Protein 8TWQ (pdb70)

Secondary structure (DSSP, 8-state):
-EEEEEEEEEETTTTEEE---HHHHHHT---EEEETTEEEEEEEEETTEEEEEEE--HHHHHHHHHH---HHHHHTSBGGG-SSSEEEEEEEETTEEEEEE-TTS--HHHHHHHHHHT----TT-EEEEEE--B--TTT---EEEEEEEEEETTSHHHHHHHHHTT-----GGGEEEEEEEEEESTT---HHHHHHHHT-SS---SEEEEEEESSTT--EEEEEESS-TTSS---S-BHHHHHH--HHHH--HHHHHHHHHHT---B-/-EEEEEEEEESGGGTT-B---HHHHHHHTSTT---EEETTEEEEEEE-SSSEEEEEEE--HHHHHHHHH-HHHHH--TTSBGGG-TTSEEEEEEEETTEEEEEE-SSS--HHHHHHHHHHT----TT-EEEEEE--B--TTT---EEEEEEEEEETTSHHHHHHHHHHT-S---GGGEEEEEEEEEESTT---HHHHHHHHT-SS---SEEEEEEESSTTPPPEEEEEESS-TTSS--TT-BHHHHHH--HHHH--HHHHHHIIIII---B-

B-factor: mean 37.46, std 9.48, range [21.19, 113.36]

InterPro domains:
  IPR031894 Abi component, intracellular sensor of Lambda phage RexA [PF15969] (1-227)

Nearest PDB structures (foldseek):
  8twq-assembly1_A  TM=1.002E+00  e=1.486E-53  Lambdavirus lambda
  8twq-assembly1_B  TM=9.375E-01  e=2.432E-45  Lambdavirus lambda
  5jjv-assembly1_A-2  TM=3.403E-01  e=9.735E+00  Helicobacter pylori 26695
  8twq-assembly1_B  TM=1.002E+00  e=8.786E-57  Lambdavirus lambda
  8twq-assembly1_A  TM=9.242E-01  e=1.542E-47  Lambdavirus lambda

Foldseek 3Di:
DKAKWFKFKAADVRPATAWPPVVVLVVPAVAWDDDDLKIWGWDCQDDQKIKIAMDNPVVLVVVCVVVVDDSVNQQFDQLPPQSVHQIKMWGDDGRMIMIAGDPRGDDVVVVQVVSPSSHDHDVRIGIDIGGLAEDELVQLQFAWFKKKFKAALVQPVQVVVCVVVPDPDDPSVVDGIDIDTDHDDDRDGDSVVVNCQVVVPPHRGAKMWTQDDNDPDDGDIYMYGDVCVSVDDSDRDGPNVVVVCVVVCVSPVSSVVSCCVVNNDHHD/DKAKWFKFKAFPPQHQTAFPVVLVLVVVQAVVWDWDDDPLKTWGWADQDSFKIKIAMDSDVVLSVQQVVPVPCNHHFNFPQPPVQSVHFIKMWGDDGRMIMIGGDPPGDDVVVVQVRSVRSADADVNMGMDIGTLAEDELVLLQAAWFKKKFKAALVQPVNVVVVVVVPDDDDDSVVDGIDMDTDGDDDRDGPSVVVSCQRPPPPRRGQKMWTFTDSDPPRDGHIYMYGPPRVSPDDRPRPGNNNVVVCVVVCVCVVSSVVSCCVPNNDHHD

Radius of gyration: 28.25 Å; Cα contacts (8 Å, |Δi|>4): 1056; chains: 2; bounding box: 66×58×78 Å

Solvent-accessible surface area: 26480 Å² total

Structure (mmCIF, N/CA/C/O backbone):
data_8TWQ
#
_entry.id   8TWQ
#
_cell.length_a   55.649
_cell.length_b   55.649
_cell.length_c   322.121
_cell.angle_alpha   90.000
_cell.angle_beta   90.000
_cell.angle_gamma   120.000
#
_symmetry.space_group_name_H-M   'P 32 2 1'
#
loop_
_entity.id
_entity.type
_entity.pdbx_description
1 polymer 'Protein rexA'
2 non-polymer 'SULFATE ION'
3 non-polymer 'CADMIUM ION'
4 water water
#
loop_
_atom_site.group_PDB
_atom_site.id
_atom_site.type_symbol
_atom_site.label_atom_id
_atom_site.label_alt_id
_atom_site.label_comp_id
_atom_site.label_asym_id
_atom_site.label_entity_id
_atom_site.label_seq_id
_atom_site.pdbx_PDB_ins_code
_atom_site.Cartn_x
_atom_site.Cartn_y
_atom_site.Cartn_z
_atom_site.occupancy
_atom_site.B_iso_or_equiv
_atom_site.auth_seq_id
_atom_site.auth_comp_id
_atom_site.auth_asym_id
_atom_site.auth_atom_id
_atom_site.pdbx_PDB_model_num
ATOM 9 N N . LYS A 1 2 ? 34.17000 58.66700 373.49900 1.000 46.99000 2 LYS A N 1
ATOM 10 C CA . LYS A 1 2 ? 32.85800 58.58100 372.87100 1.000 45.82000 2 LYS A CA 1
ATOM 11 C C . LYS A 1 2 ? 32.89700 59.35200 371.55300 1.000 42.26000 2 LYS A C 1
ATOM 12 O O . LYS A 1 2 ? 33.38600 60.48300 371.50800 1.000 38.86000 2 LYS A O 1
ATOM 18 N N . ASN A 1 3 ? 32.42800 58.73300 370.46900 1.000 39.90000 3 ASN A N 1
ATOM 19 C CA . ASN A 1 3 ? 32.52800 59.36900 369.16200 1.000 39.53000 3 ASN A CA 1
ATOM 20 C C . ASN A 1 3 ? 31.44600 58.83900 368.24300 1.000 38.29000 3 ASN A C 1
ATOM 21 O O . ASN A 1 3 ? 30.91200 57.74300 368.44200 1.000 36.55000 3 ASN A O 1
ATOM 26 N N . GLY A 1 4 ? 31.14500 59.62900 367.21600 1.000 36.82000 4 GLY A N 1
ATOM 27 C CA . GLY A 1 4 ? 30.08100 59.26000 366.30100 1.000 36.67000 4 GLY A CA 1
ATOM 28 C C . GLY A 1 4 ? 30.09100 60.11700 365.05500 1.000 36.55000 4 GLY A C 1
ATOM 29 O O . GLY A 1 4 ? 30.86300 61.07400 364.92900 1.000 33.24000 4 GLY A O 1
ATOM 30 N N . PHE A 1 5 ? 29.20700 59.75000 364.12700 1.000 35.23000 5 PHE A N 1
ATOM 31 C CA . PHE A 1 5 ? 28.96200 60.51200 362.91100 1.000 35.86000 5 PHE A CA 1
ATOM 32 C C . PHE A 1 5 ? 27.52200 60.99500 362.92300 1.000 36.99000 5 PHE A C 1
ATOM 33 O O . PHE A 1 5 ? 26.60300 60.21500 363.19900 1.000 33.91000 5 PHE A O 1
ATOM 41 N N . TYR A 1 6 ? 27.33400 62.28900 362.64500 1.000 37.29000 6 TYR A N 1
ATOM 42 C CA . TYR A 1 6 ? 26.04900 62.95800 362.79700 1.000 34.24000 6 TYR A CA 1
ATOM 43 C C . TYR A 1 6 ? 25.70700 63.76300 361.55100 1.000 34.78000 6 TYR A C 1
ATOM 44 O O . TYR A 1 6 ? 26.58700 64.19000 360.79800 1.000 32.40000 6 TYR A O 1
ATOM 53 N N . ALA A 1 7 ? 24.40200 63.98800 361.35800 1.000 37.91000 7 ALA A N 1
ATOM 54 C CA . ALA A 1 7 ? 23.88800 64.96600 360.40200 1.000 36.47000 7 ALA A CA 1
ATOM 55 C C . ALA A 1 7 ? 23.54700 66.26300 361.13100 1.000 34.84000 7 ALA A C 1
ATOM 56 O O . ALA A 1 7 ? 23.11100 66.24500 362.28600 1.000 34.45000 7 ALA A O 1
ATOM 58 N N . THR A 1 8 ? 23.75900 67.39700 360.45600 1.000 35.66000 8 THR A N 1
ATOM 59 C CA . THR A 1 8 ? 23.47300 68.71400 361.02600 1.000 34.08000 8 THR A CA 1
ATOM 60 C C . THR A 1 8 ? 22.55400 69.47600 360.07500 1.000 34.83000 8 THR A C 1
ATOM 61 O O . THR A 1 8 ? 22.79400 69.49100 358.86200 1.000 36.33000 8 THR A O 1
ATOM 65 N N . TYR A 1 9 ? 21.50300 70.09500 360.62000 1.000 34.48000 9 TYR A N 1
ATOM 66 C CA . TYR A 1 9 ? 20.54600 70.85900 359.81900 1.000 33.72000 9 TYR A CA 1
ATOM 67 C C . TYR A 1 9 ? 19.65900 71.69000 360.73900 1.000 33.41000 9 TYR A C 1
ATOM 68 O O . TYR A 1 9 ? 19.60900 71.48200 361.95400 1.000 32.88000 9 TYR A O 1
ATOM 77 N N . ARG A 1 10 ? 18.94900 72.63500 360.13200 1.000 33.37000 10 ARG A N 1
ATOM 78 C CA . ARG A 1 10 ? 17.90000 73.39000 360.80600 1.000 35.69000 10 ARG A CA 1
ATOM 79 C C . ARG A 1 10 ? 16.55600 72.77500 360.42600 1.000 34.25000 10 ARG A C 1
ATOM 80 O O . ARG A 1 10 ? 16.25000 72.61500 359.24000 1.000 35.35000 10 ARG A O 1
ATOM 88 N N . SER A 1 11 ? 15.77300 72.40500 361.42500 1.000 34.65000 11 SER A N 1
ATOM 89 C CA . SER A 1 11 ? 14.58400 71.59100 361.21900 1.000 36.80000 11 SER A CA 1
ATOM 90 C C . SER A 1 11 ? 13.33900 72.33800 361.67300 1.000 34.81000 11 SER A C 1
ATOM 91 O O . SER A 1 11 ? 13.34500 72.98100 362.72500 1.000 34.66000 11 SER A O 1
ATOM 94 N N . LYS A 1 12 ? 12.26700 72.22600 360.89000 1.000 34.47000 12 LYS A N 1
ATOM 95 C CA . LYS A 1 12 ? 10.95700 72.73000 361.28900 1.000 35.17000 12 LYS A CA 1
ATOM 96 C C . LYS A 1 12 ? 9.88700 71.91000 360.58300 1.000 35.48000 12 LYS A C 1
ATOM 97 O O . LYS A 1 12 ? 10.19100 71.01400 359.79100 1.000 35.95000 12 LYS A O 1
ATOM 103 N N . ASN A 1 13 ? 8.62300 72.24400 360.86400 1.000 37.68000 13 ASN A N 1
ATOM 104 C CA . ASN A 1 13 ? 7.43400 71.62300 360.25900 1.000 37.40000 13 ASN A CA 1
ATOM 105 C C . ASN A 1 13 ? 7.40300 70.11200 360.52600 1.000 39.37000 13 ASN A C 1
ATOM 106 O O . ASN A 1 13 ? 7.54900 69.27300 359.62700 1.000 39.57000 13 ASN A O 1
ATOM 111 N N . LYS A 1 14 ? 7.20200 69.78300 361.80100 1.000 37.07000 14 LYS A N 1
ATOM 112 C CA . LYS A 1 14 ? 7.19100 68.40000 362.25600 1.000 39.00000 14 LYS A CA 1
ATOM 113 C C . LYS A 1 14 ? 8.50100 67.68800 361.92400 1.000 40.03000 14 LYS A C 1
ATOM 114 O O . LYS A 1 14 ? 8.55500 66.44900 361.88400 1.000 38.00000 14 LYS A O 1
ATOM 120 N N . GLY A 1 15 ? 9.56600 68.46600 361.70800 1.000 38.34000 15 GLY A N 1
ATOM 121 C CA . GLY A 1 15 ? 10.82100 67.95600 361.20500 1.000 38.27000 15 GLY A CA 1
ATOM 122 C C . GLY A 1 15 ? 10.86500 67.70200 359.71700 1.000 36.33000 15 GLY A C 1
ATOM 123 O O . GLY A 1 15 ? 11.88100 67.21000 359.22700 1.000 38.95000 15 GLY A O 1
ATOM 124 N N . LYS A 1 16 ? 9.80000 68.02000 358.97500 1.000 38.30000 16 LYS A N 1
ATOM 125 C CA . LYS A 1 16 ? 9.78000 67.70100 357.54900 1.000 39.54000 16 LYS A CA 1
ATOM 126 C C . LYS A 1 16 ? 10.67700 68.63100 356.74300 1.000 41.50000 16 LYS A C 1
ATOM 127 O O . LYS A 1 16 ? 11.20800 68.22600 355.70200 1.000 42.03000 16 LYS A O 1
ATOM 133 N N . ASP A 1 17 ? 10.84900 69.87100 357.20200 1.000 42.76000 17 ASP A N 1
ATOM 134 C CA . ASP A 1 17 ? 11.61500 70.89700 356.49900 1.000 41.97000 17 ASP A CA 1
ATOM 135 C C . ASP A 1 17 ? 12.98700 71.01500 357.14400 1.000 39.67000 17 ASP A C 1
ATOM 136 O O . ASP A 1 17 ? 13.08900 71.36400 358.32500 1.000 38.58000 17 ASP A O 1
ATOM 141 N N . LYS A 1 18 ? 14.03400 70.75700 356.36200 1.000 39.15000 18 LYS A N 1
ATOM 142 C CA . LYS A 1 18 ? 15.39500 70.68800 356.87800 1.000 38.90000 18 LYS A CA 1
ATOM 143 C C . LYS A 1 18 ? 16.30900 71.54100 356.00700 1.000 39.91000 18 LYS A C 1
ATOM 144 O O . LYS A 1 18 ? 16.36200 71.34700 354.78900 1.000 37.41000 18 LYS A O 1
ATOM 150 N N . ARG A 1 19 ? 17.04800 72.45700 356.63900 1.000 38.14000 19 ARG A N 1
ATOM 151 C CA . ARG A 1 19 ? 17.85500 73.46200 355.95400 1.000 37.52000 19 ARG A CA 1
ATOM 152 C C . ARG A 1 19 ? 19.30600 73.35800 356.41000 1.000 36.01000 19 ARG A C 1
ATOM 153 O O . ARG A 1 19 ? 19.56700 73.09500 357.58500 1.000 35.17000 19 ARG A O 1
ATOM 161 N N . SER A 1 20 ? 20.25500 73.57400 355.49600 1.000 36.37000 20 SER A N 1
ATOM 162 C CA . SER A 1 20 ? 21.66800 73.47700 355.85800 1.000 35.72000 20 SER A CA 1
ATOM 163 C C . SER A 1 20 ? 22.06600 74.58300 356.83300 1.000 36.49000 20 SER A C 1
ATOM 164 O O . SER A 1 20 ? 21.64700 75.74000 356.69500 1.000 36.27000 20 SER A O 1
ATOM 167 N N . ILE A 1 21 ? 22.88100 74.22000 357.83600 1.000 34.17000 21 ILE A N 1
ATOM 168 C CA . ILE A 1 21 ? 23.43600 75.20900 358.76100 1.000 32.96000 21 ILE A CA 1
ATOM 169 C C . ILE A 1 21 ? 24.79100 75.74000 358.31200 1.000 32.40000 21 ILE A C 1
ATOM 170 O O . ILE A 1 21 ? 25.32300 76.65500 358.95500 1.000 32.37000 21 ILE A O 1
ATOM 175 N N . ASN A 1 22 ? 25.36400 75.20000 357.23500 1.000 33.71000 22 ASN A N 1
ATOM 176 C CA . ASN A 1 22 ? 26.61100 75.69400 356.64900 1.000 33.40000 22 ASN A CA 1
ATOM 177 C C . ASN A 1 22 ? 27.67900 75.87800 357.72500 1.000 33.76000 22 ASN A C 1
ATOM 178 O O . ASN A 1 22 ? 28.18300 76.97600 357.97400 1.000 36.50000 22 ASN A O 1
ATOM 183 N N . LEU A 1 23 ? 28.02000 74.75600 358.36500 1.000 33.27000 23 LEU A N 1
ATOM 184 C CA . LEU A 1 23 ? 28.75100 74.81400 359.62900 1.000 34.85000 23 LEU A CA 1
ATOM 185 C C . LEU A 1 23 ? 30.19300 75.28600 359.43700 1.000 36.07000 23 LEU A C 1
ATOM 186 O O . LEU A 1 23 ? 30.70600 76.07400 360.24500 1.000 35.27000 23 LEU A O 1
ATOM 191 N N . SER A 1 24 ? 30.86200 74.80400 358.38200 1.000 35.32000 24 SER A N 1
ATOM 192 C CA . SER A 1 24 ? 32.22700 75.23600 358.09300 1.000 37.27000 24 SER A CA 1
ATOM 193 C C . SER A 1 24 ? 32.30300 76.75400 357.94700 1.000 36.05000 24 SER A C 1
ATOM 194 O O . SER A 1 24 ? 33.08500 77.41900 358.63400 1.000 35.83000 24 SER A O 1
ATOM 197 N N . VAL A 1 25 ? 31.47300 77.31400 357.06400 1.000 36.80000 25 VAL A N 1
ATOM 198 C CA . VAL A 1 25 ? 31.39500 78.76500 356.89100 1.000 36.99000 25 VAL A CA 1
ATOM 199 C C . VAL A 1 25 ? 31.15100 79.45700 358.22400 1.000 37.03000 25 VAL A C 1
ATOM 200 O O . VAL A 1 25 ? 31.84900 80.41100 358.58500 1.000 40.12000 25 VAL A O 1
ATOM 204 N N . PHE A 1 26 ? 30.15000 78.98700 358.97300 1.000 36.28000 26 PHE A N 1
ATOM 205 C CA . PHE A 1 26 ? 29.74900 79.66500 360.20300 1.000 36.41000 26 PHE A CA 1
ATOM 206 C C . PHE A 1 26 ? 30.87900 79.68700 361.22900 1.000 37.69000 26 PHE A C 1
ATOM 207 O O . PHE A 1 26 ? 31.16700 80.73000 361.83300 1.000 39.50000 26 PHE A O 1
ATOM 215 N N . LEU A 1 27 ? 31.53500 78.54100 361.44000 1.000 37.57000 27 LEU A N 1
ATOM 216 C CA . LEU A 1 27 ? 32.62100 78.47700 362.41900 1.000 37.05000 27 LEU A CA 1
ATOM 217 C C . LEU A 1 27 ? 33.83600 79.27800 361.96300 1.000 40.91000 27 LEU A C 1
ATOM 218 O O . LEU A 1 27 ? 34.47000 79.97000 362.77100 1.000 41.60000 27 LEU A O 1
ATOM 223 N N . ASN A 1 28 ? 34.19900 79.16800 360.68000 1.000 38.83000 28 ASN A N 1
ATOM 224 C CA . ASN A 1 28 ? 35.34000 79.91300 360.17300 1.000 39.28000 28 ASN A CA 1
ATOM 225 C C . ASN A 1 28 ? 35.09800 81.41400 360.23000 1.000 42.11000 28 ASN A C 1
ATOM 226 O O . ASN A 1 28 ? 36.05300 82.18700 360.13900 1.000 46.01000 28 ASN A O 1
ATOM 231 N N . SER A 1 29 ? 33.85000 81.84400 360.40700 1.000 43.11000 29 SER A N 1
ATOM 232 C CA . SER A 1 29 ? 33.53200 83.26000 360.52500 1.000 42.92000 29 SER A CA 1
ATOM 233 C C . SER A 1 29 ? 33.72700 83.79800 361.93600 1.000 43.95000 29 SER A C 1
ATOM 234 O O . SER A 1 29 ? 33.57000 85.00400 362.14300 1.000 49.23000 29 SER A O 1
ATOM 237 N N . LEU A 1 30 ? 34.05000 82.95100 362.90600 1.000 45.43000 30 LEU A N 1
ATOM 238 C CA . LEU A 1 30 ? 34.26300 83.42100 364.27700 1.000 48.68000 30 LEU A CA 1
ATOM 239 C C . LEU A 1 30 ? 35.74000 83.41800 364.63600 1.000 50.13000 30 LEU A C 1
ATOM 240 O O . LEU A 1 30 ? 36.39800 82.38400 364.53400 1.000 49.92000 30 LEU A O 1
ATOM 245 N N . ASN A 1 34 ? 36.90000 86.25000 370.07100 1.000 53.10000 34 ASN A N 1
ATOM 246 C CA . ASN A 1 34 ? 35.52400 85.75700 369.93600 1.000 53.26000 34 ASN A CA 1
ATOM 247 C C . ASN A 1 34 ? 35.42800 84.22600 369.88700 1.000 52.65000 34 ASN A C 1
ATOM 248 O O . ASN A 1 34 ? 34.66600 83.66400 369.09400 1.000 50.65000 34 ASN A O 1
ATOM 253 N N . HIS A 1 35 ? 36.19800 83.54400 370.73200 1.000 53.72000 35 HIS A N 1
ATOM 254 C CA . HIS A 1 35 ? 36.23800 82.08600 370.71500 1.000 49.93000 35 HIS A CA 1
ATOM 255 C C . HIS A 1 35 ? 35.36900 81.45500 371.79700 1.000 49.50000 35 HIS A C 1
ATOM 256 O O . HIS A 1 35 ? 35.08500 80.24800 371.72200 1.000 44.09000 35 HIS A O 1
ATOM 263 N N . HIS A 1 36 ? 34.93400 82.24300 372.78200 1.000 48.70000 36 HIS A N 1
ATOM 264 C CA . HIS A 1 36 ? 34.27700 81.74300 373.97800 1.000 46.45000 36 HIS A CA 1
ATOM 265 C C . HIS A 1 36 ? 32.80200 82.12300 373.98500 1.000 44.96000 36 HIS A C 1
ATOM 266 O O . HIS A 1 36 ? 32.41500 83.18900 373.49800 1.000 45.98000 36 HIS A O 1
ATOM 273 N N . LEU A 1 37 ? 31.98800 81.22400 374.53600 1.000 41.53000 37 LEU A N 1
ATOM 274 C CA . LEU A 1 37 ? 30.62500 81.51300 374.94900 1.000 37.46000 37 LEU A CA 1
ATOM 275 C C . LEU A 1 37 ? 30.50500 81.09700 376.40300 1.000 37.85000 37 LEU A C 1
ATOM 276 O O . LEU A 1 37 ? 30.92000 79.99100 376.77400 1.000 35.98000 37 LEU A O 1
ATOM 281 N N . GLN A 1 38 ? 29.98300 81.99300 377.23200 1.000 36.44000 38 GLN A N 1
ATOM 282 C CA . GLN A 1 38 ? 29.66700 81.64900 378.60500 1.000 37.09000 38 GLN A CA 1
ATOM 283 C C . GLN A 1 38 ? 28.20600 81.23500 378.65400 1.000 34.96000 38 GLN A C 1
ATOM 284 O O . GLN A 1 38 ? 27.32800 81.99600 378.23500 1.000 34.08000 38 GLN A O 1
ATOM 290 N N . VAL A 1 39 ? 27.95500 80.02200 379.13300 1.000 36.72000 39 VAL A N 1
ATOM 291 C CA . VAL A 1 39 ? 26.60600 79.50500 379.33100 1.000 34.16000 39 VAL A CA 1
ATOM 292 C C . VAL A 1 39 ? 26.49300 79.22900 380.82500 1.000 35.44000 39 VAL A C 1
ATOM 293 O O . VAL A 1 39 ? 26.99300 78.21300 381.32300 1.000 36.76000 39 VAL A O 1
ATOM 297 N N . GLY A 1 40 ? 25.88000 80.16300 381.55400 1.000 36.17000 40 GLY A N 1
ATOM 298 C CA . GLY A 1 40 ? 25.80000 80.07000 382.99600 1.000 34.43000 40 GLY A CA 1
ATOM 299 C C . GLY A 1 40 ? 27.16300 80.17500 383.64600 1.000 37.46000 40 GLY A C 1
ATOM 300 O O . GLY A 1 40 ? 27.86800 81.17600 383.47700 1.000 36.59000 40 GLY A O 1
ATOM 301 N N . SER A 1 41 ? 27.55500 79.15400 384.39800 1.000 38.41000 41 SER A N 1
ATOM 302 C CA . SER A 1 41 ? 28.89300 79.13900 384.96400 1.000 42.92000 41 SER A CA 1
ATOM 303 C C . SER A 1 41 ? 29.89800 78.37600 384.09000 1.000 39.86000 41 SER A C 1
ATOM 304 O O . SER A 1 41 ? 31.06500 78.26400 384.47500 1.000 39.99000 41 SER A O 1
ATOM 307 N N . ASN A 1 42 ? 29.49500 77.91200 382.90800 1.000 38.74000 42 ASN A N 1
ATOM 308 C CA . ASN A 1 42 ? 30.39300 77.21600 381.99300 1.000 38.92000 42 ASN A CA 1
ATOM 309 C C . ASN A 1 42 ? 30.83600 78.13300 380.87200 1.000 37.95000 42 ASN A C 1
ATOM 310 O O . ASN A 1 42 ? 30.16600 79.11200 380.53700 1.000 38.15000 42 ASN A O 1
ATOM 315 N N . TYR A 1 43 ? 31.96400 77.77200 380.26400 1.000 37.27000 43 TYR A N 1
ATOM 316 C CA . TYR A 1 43 ? 32.49700 78.46600 379.09600 1.000 38.39000 43 TYR A CA 1
ATOM 317 C C . TYR A 1 43 ? 32.81100 77.43700 378.02600 1.000 37.86000 43 TYR A C 1
ATOM 318 O O . TYR A 1 43 ? 33.53100 76.46800 378.28700 1.000 38.21000 43 TYR A O 1
ATOM 327 N N . LEU A 1 44 ? 32.29000 77.65200 376.83000 1.000 35.82000 44 LEU A N 1
ATOM 328 C CA . LEU A 1 44 ? 32.60800 76.80700 375.69600 1.000 34.76000 44 LEU A CA 1
ATOM 329 C C . LEU A 1 44 ? 33.61300 77.52700 374.80900 1.000 37.39000 44 LEU A C 1
ATOM 330 O O . LEU A 1 44 ? 33.63700 78.75900 374.76100 1.000 39.16000 44 LEU A O 1
ATOM 335 N N . TYR A 1 45 ? 34.44700 76.75000 374.11100 1.000 36.17000 45 TYR A N 1
ATOM 336 C CA . TYR A 1 45 ? 35.55600 77.29500 373.32900 1.000 38.41000 45 TYR A CA 1
ATOM 337 C C . TYR A 1 45 ? 35.72700 76.48600 372.06400 1.000 34.05000 45 TYR A C 1
ATOM 338 O O . TYR A 1 45 ? 35.99000 75.28800 372.13700 1.000 33.38000 45 TYR A O 1
ATOM 347 N N . ILE A 1 46 ? 35.65100 77.13900 370.91500 1.000 35.03000 46 ILE A N 1
ATOM 348 C CA . ILE A 1 46 ? 36.03400 76.52600 369.64800 1.000 36.41000 46 ILE A CA 1
ATOM 349 C C . ILE A 1 46 ? 37.28600 77.21700 369.12400 1.000 38.03000 46 ILE A C 1
ATOM 350 O O . ILE A 1 46 ? 37.35600 78.44900 369.08900 1.000 38.81000 46 ILE A O 1
ATOM 355 N N . HIS A 1 47 ? 38.28300 76.42500 368.74600 1.000 35.70000 47 HIS A N 1
ATOM 356 C CA . HIS A 1 47 ? 39.40700 76.90600 367.96300 1.000 35.55000 47 HIS A CA 1
ATOM 357 C C . HIS A 1 47 ? 39.66200 75.85200 366.89400 1.000 33.89000 47 HIS A C 1
ATOM 358 O O . HIS A 1 47 ? 39.49200 74.66100 367.15200 1.000 33.21000 47 HIS A O 1
ATOM 365 N N . LYS A 1 48 ? 40.05500 76.28600 365.69700 1.000 34.37000 48 LYS A N 1
ATOM 366 C CA . LYS A 1 48 ? 40.46200 75.36100 364.64200 1.000 33.41000 48 LYS A CA 1
ATOM 367 C C . LYS A 1 48 ? 41.75000 74.63400 365.01800 1.000 34.81000 48 LYS A C 1
ATOM 368 O O . LYS A 1 48 ? 42.64200 75.20500 365.65400 1.000 36.59000 48 LYS A O 1
ATOM 374 N N . ILE A 1 49 ? 41.84400 73.36400 364.62600 1.000 34.66000 49 ILE A N 1
ATOM 375 C CA . ILE A 1 49 ? 43.09100 72.61600 364.75700 1.000 33.73000 49 ILE A CA 1
ATOM 376 C C . ILE A 1 49 ? 43.78700 72.65500 363.40100 1.000 37.75000 49 ILE A C 1
ATOM 377 O O . ILE A 1 49 ? 44.85600 73.25600 363.25500 1.000 35.90000 49 ILE A O 1
ATOM 382 N N . ASP A 1 50 ? 43.17000 72.02600 362.39900 1.000 37.72000 50 ASP A N 1
ATOM 383 C CA . ASP A 1 50 ? 43.73400 71.93900 361.05800 1.000 40.82000 50 ASP A CA 1
ATOM 384 C C . ASP A 1 50 ? 42.64500 71.47700 360.11100 1.000 42.13000 50 ASP A C 1
ATOM 385 O O . ASP A 1 50 ? 41.91000 70.53000 360.41900 1.000 42.22000 50 ASP A O 1
ATOM 390 N N . GLY A 1 51 ? 42.53100 72.14300 358.96700 1.000 44.80000 51 GLY A N 1
ATOM 391 C CA . GLY A 1 51 ? 41.69000 71.65400 357.89800 1.000 42.91000 51 GLY A CA 1
ATOM 392 C C . GLY A 1 51 ? 40.22700 71.65700 358.27100 1.000 41.88000 51 GLY A C 1
ATOM 393 O O . GLY A 1 51 ? 39.61700 72.72100 358.40800 1.000 40.71000 51 GLY A O 1
ATOM 394 N N . LYS A 1 52 ? 39.65600 70.47000 358.46100 1.000 40.85000 52 LYS A N 1
ATOM 395 C CA . LYS A 1 52 ? 38.23800 70.34600 358.75400 1.000 37.41000 52 LYS A CA 1
ATOM 396 C C . LYS A 1 52 ? 37.96300 70.00400 360.21400 1.000 33.19000 52 LYS A C 1
ATOM 397 O O . LYS A 1 52 ? 36.80900 69.76500 360.56900 1.000 33.51000 52 LYS A O 1
ATOM 403 N N . THR A 1 53 ? 38.97100 70.01700 361.08100 1.000 32.17000 53 THR A N 1
ATOM 404 C CA . THR A 1 53 ? 38.77500 69.67000 362.48500 1.000 33.71000 53 THR A CA 1
ATOM 405 C C . THR A 1 53 ? 38.92500 70.89100 363.38900 1.000 31.77000 53 THR A C 1
ATOM 406 O O . THR A 1 53 ? 39.86800 71.67300 363.24200 1.000 31.90000 53 THR A O 1
ATOM 410 N N . PHE A 1 54 ? 37.99500 71.03000 364.33500 1.000 30.61000 54 PHE A N 1
ATOM 411 C CA . PHE A 1 54 ? 37.98600 72.09000 365.32900 1.000 28.59000 54 PHE A CA 1
ATOM 412 C C . PHE A 1 54 ? 38.07800 71.48800 366.72500 1.000 27.51000 54 PHE A C 1
ATOM 413 O O . PHE A 1 54 ? 37.56300 70.40000 366.98300 1.000 30.75000 54 PHE A O 1
ATOM 421 N N . LEU A 1 55 ? 38.73800 72.18900 367.63000 1.000 28.90000 55 LEU A N 1
ATOM 422 C CA . LEU A 1 55 ? 38.77600 71.78100 369.03100 1.000 30.77000 55 LEU A CA 1
ATOM 423 C C . LEU A 1 55 ? 37.63400 72.46300 369.77900 1.000 31.41000 55 LEU A C 1
ATOM 424 O O . LEU A 1 55 ? 37.43300 73.67400 369.63500 1.000 33.36000 55 LEU A O 1
ATOM 429 N N . PHE A 1 56 ? 36.88200 71.68900 370.56900 1.000 29.13000 56 PHE A N 1
ATOM 430 C CA . PHE A 1 56 ? 35.70400 72.18200 371.28000 1.000 28.27000 56 PHE A CA 1
ATOM 431 C C . PHE A 1 56 ? 35.85900 71.81900 372.74600 1.000 29.59000 56 PHE A C 1
ATOM 432 O O . PHE A 1 56 ? 35.89700 70.63300 373.09200 1.000 31.75000 56 PHE A O 1
ATOM 440 N N . THR A 1 57 ? 35.97900 72.82200 373.60700 1.000 29.85000 57 THR A N 1
ATOM 441 C CA . THR A 1 57 ? 36.27500 72.55800 375.00700 1.000 31.32000 57 THR A CA 1
ATOM 442 C C . THR A 1 57 ? 35.25500 73.24200 375.90100 1.000 31.83000 57 THR A C 1
ATOM 443 O O . THR A 1 57 ? 34.49900 74.12600 375.47200 1.000 32.36000 57 THR A O 1
ATOM 447 N N . LYS A 1 58 ? 35.26900 72.81800 377.16700 1.000 30.17000 58 LYS A N 1
ATOM 448 C CA . LYS A 1 58 ? 34.36600 73.29700 378.19800 1.000 31.65000 58 LYS A CA 1
ATOM 449 C C . LYS A 1 58 ? 35.13600 73.44400 379.50100 1.000 34.20000 58 LYS A C 1
ATOM 450 O O . LYS A 1 58 ? 36.00100 72.61600 379.81200 1.000 35.64000 58 LYS A O 1
ATOM 456 N N . THR A 1 59 ? 34.83300 74.50500 380.25200 1.000 35.90000 59 THR A N 1
ATOM 457 C CA . THR A 1 59 ? 35.38400 74.71000 381.58900 1.000 36.83000 59 THR A CA 1
ATOM 458 C C . THR A 1 59 ? 34.44200 75.60000 382.38300 1.000 36.97000 59 THR A C 1
ATOM 459 O O . THR A 1 59 ? 33.65400 76.36100 381.81900 1.000 39.15000 59 THR A O 1
ATOM 463 N N . ASN A 1 60 ? 34.52800 75.50300 383.70300 1.000 38.21000 60 ASN A N 1
ATOM 464 C CA . ASN A 1 60 ? 33.87500 76.47800 384.56400 1.000 40.28000 60 ASN A CA 1
ATOM 465 C C . ASN A 1 60 ? 34.86300 77.13800 385.52200 1.000 41.82000 60 ASN A C 1
ATOM 466 O O . ASN A 1 60 ? 34.44900 77.76900 386.50300 1.000 42.42000 60 ASN A O 1
ATOM 471 N N . ASP A 1 61 ? 36.15700 76.99900 385.26600 1.000 39.60000 61 ASP A N 1
ATOM 472 C CA . ASP A 1 61 ? 37.18100 77.68600 386.02900 1.000 38.67000 61 ASP A CA 1
ATOM 473 C C . ASP A 1 61 ? 37.36400 79.06500 385.40600 1.000 40.59000 61 ASP A C 1
ATOM 474 O O . ASP A 1 61 ? 37.95300 79.19600 384.32500 1.000 39.55000 61 ASP A O 1
ATOM 479 N N . LYS A 1 62 ? 36.84600 80.09200 386.08500 1.000 42.96000 62 LYS A N 1
ATOM 480 C CA . LYS A 1 62 ? 36.92600 81.45000 385.55700 1.000 44.40000 62 LYS A CA 1
ATOM 481 C C . LYS A 1 62 ? 38.37900 81.87300 385.33000 1.000 43.61000 62 LYS A C 1
ATOM 482 O O . LYS A 1 62 ? 38.70300 82.49800 384.31200 1.000 42.88000 62 LYS A O 1
ATOM 488 N N . SER A 1 63 ? 39.27600 81.50900 386.24700 1.000 41.48000 63 SER A N 1
ATOM 489 C CA . SER A 1 63 ? 40.65900 81.95000 386.11000 1.000 43.74000 63 SER A CA 1
ATOM 490 C C . SER A 1 63 ? 41.32700 81.30700 384.89200 1.000 44.38000 63 SER A C 1
ATOM 491 O O . SER A 1 63 ? 42.13000 81.95500 384.20800 1.000 44.51000 63 SER A O 1
ATOM 494 N N . LEU A 1 64 ? 40.98200 80.05400 384.57000 1.000 41.40000 64 LEU A N 1
ATOM 495 C CA . LEU A 1 64 ? 41.46900 79.46900 383.32300 1.000 38.91000 64 LEU A CA 1
ATOM 496 C C . LEU A 1 64 ? 40.99200 80.26800 382.11700 1.000 40.20000 64 LEU A C 1
ATOM 497 O O . LEU A 1 64 ? 41.72800 80.42000 381.13400 1.000 38.66000 64 LEU A O 1
ATOM 502 N N . VAL A 1 65 ? 39.76700 80.80300 382.18300 1.000 42.09000 65 VAL A N 1
ATOM 503 C CA . VAL A 1 65 ? 39.17200 81.50600 381.04500 1.000 41.89000 65 VAL A CA 1
ATOM 504 C C . VAL A 1 65 ? 39.88100 82.82800 380.79200 1.000 40.76000 65 VAL A C 1
ATOM 505 O O . VAL A 1 65 ? 40.10800 83.22200 379.64200 1.000 39.13000 65 VAL A O 1
ATOM 509 N N . GLN A 1 66 ? 40.22300 83.54100 381.85700 1.000 40.58000 66 GLN A N 1
ATOM 510 C CA . GLN A 1 66 ? 40.89800 84.81600 381.69100 1.000 41.63000 66 GLN A CA 1
ATOM 511 C C . GLN A 1 66 ? 42.33100 84.62200 381.19500 1.000 42.45000 66 GLN A C 1
ATOM 512 O O . GLN A 1 66 ? 42.85700 85.47600 380.46900 1.000 41.83000 66 GLN A O 1
ATOM 518 N N . LYS A 1 67 ? 42.94700 83.48100 381.53600 1.000 40.88000 67 LYS A N 1
ATOM 519 C CA . LYS A 1 67 ? 44.30300 83.15500 381.09000 1.000 38.60000 67 LYS A CA 1
ATOM 520 C C . LYS A 1 67 ? 44.33400 82.82200 379.60400 1.000 39.31000 67 LYS A C 1
ATOM 521 O O . LYS A 1 67 ? 45.16200 83.35700 378.85800 1.000 40.35000 67 LYS A O 1
ATOM 527 N N . ILE A 1 68 ? 43.44500 81.92600 379.16000 1.000 39.40000 68 ILE A N 1
ATOM 528 C CA . ILE A 1 68 ? 43.24900 81.68400 377.72700 1.000 40.57000 68 ILE A CA 1
ATOM 529 C C . ILE A 1 68 ? 43.06000 83.00300 376.98500 1.000 41.78000 68 ILE A C 1
ATOM 530 O O . ILE A 1 68 ? 43.69600 83.25400 375.94900 1.000 40.97000 68 ILE A O 1
ATOM 535 N N . ASN A 1 69 ? 42.17700 83.86600 377.51300 1.000 41.93000 69 ASN A N 1
ATOM 536 C CA . ASN A 1 69 ? 41.81900 85.10500 376.82800 1.000 43.19000 69 ASN A CA 1
ATOM 537 C C . ASN A 1 69 ? 43.03800 86.00200 376.63500 1.000 46.46000 69 ASN A C 1
ATOM 538 O O . ASN A 1 69 ? 43.22200 86.58500 375.56000 1.000 48.23000 69 ASN A O 1
ATOM 543 N N . ARG A 1 70 ? 43.89600 86.10900 377.65400 1.000 45.51000 70 ARG A N 1
ATOM 544 C CA . ARG A 1 70 ? 45.09000 86.93900 377.50800 1.000 47.90000 70 ARG A CA 1
ATOM 545 C C . ARG A 1 70 ? 46.17800 86.23800 376.69800 1.000 48.09000 70 ARG A C 1
ATOM 546 O O . ARG A 1 70 ? 46.81200 86.86300 375.84100 1.000 49.59000 70 ARG A O 1
ATOM 554 N N . SER A 1 71 ? 46.40300 84.94700 376.95400 1.000 44.66000 71 SER A N 1
ATOM 555 C CA . SER A 1 71 ? 47.42100 84.18700 376.23200 1.000 42.06000 71 SER A CA 1
ATOM 556 C C . SER A 1 71 ? 47.23000 84.26700 374.72100 1.000 44.51000 71 SER A C 1
ATOM 557 O O . SER A 1 71 ? 48.17800 84.54000 373.97600 1.000 46.65000 71 SER A O 1
ATOM 560 N N . LYS A 1 72 ? 46.01000 84.01300 374.24700 1.000 47.05000 72 LYS A N 1
ATOM 561 C CA . LYS A 1 72 ? 45.67700 84.04300 372.82000 1.000 45.61000 72 LYS A CA 1
ATOM 562 C C . LYS A 1 72 ? 46.51100 83.01700 372.03500 1.000 45.95000 72 LYS A C 1
ATOM 563 O O . LYS A 1 72 ? 47.36500 83.35500 371.20900 1.000 45.36000 72 LYS A O 1
ATOM 569 N N . ALA A 1 73 ? 46.19600 81.74100 372.28200 1.000 45.30000 73 ALA A N 1
ATOM 570 C CA . ALA A 1 73 ? 46.98400 80.63800 371.73600 1.000 42.27000 73 ALA A CA 1
ATOM 571 C C . ALA A 1 73 ? 46.88600 80.57500 370.21600 1.000 44.75000 73 ALA A C 1
ATOM 572 O O . ALA A 1 73 ? 45.78800 80.56300 369.64100 1.000 41.90000 73 ALA A O 1
ATOM 574 N N . SER A 1 74 ? 48.05800 80.52000 369.58200 1.000 45.12000 74 SER A N 1
ATOM 575 C CA . SER A 1 74 ? 48.21500 80.44000 368.14000 1.000 40.32000 74 SER A CA 1
ATOM 576 C C . SER A 1 74 ? 47.73700 79.08800 367.62700 1.000 39.45000 74 SER A C 1
ATOM 577 O O . SER A 1 74 ? 47.70200 78.09900 368.35800 1.000 39.84000 74 SER A O 1
ATOM 580 N N . VAL A 1 75 ? 47.36300 79.05500 366.34600 1.000 37.58000 75 VAL A N 1
ATOM 581 C CA . VAL A 1 75 ? 46.96100 77.79400 365.72200 1.000 38.29000 75 VAL A CA 1
ATOM 582 C C . VAL A 1 75 ? 48.01100 76.71400 365.96000 1.000 39.25000 75 VAL A C 1
ATOM 583 O O . VAL A 1 75 ? 47.68700 75.56200 366.26900 1.000 37.27000 75 VAL A O 1
ATOM 587 N N . GLU A 1 76 ? 4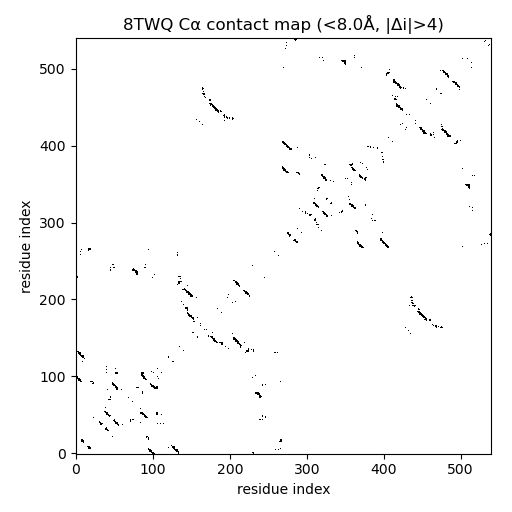9.28600 77.08800 365.85300 1.000 37.66000 76 GLU A N 1
ATOM 588 C CA . GLU A 1 76 ? 50.39100 76.15100 366.00700 1.000 40.03000 76 GLU A CA 1
ATOM 589 C C . GLU A 1 76 ? 50.51900 75.66800 367.44300 1.000 41.78000 76 GLU A C 1
ATOM 590 O O . GLU A 1 76 ? 50.84300 74.49800 367.68300 1.000 38.55000 76 GLU A O 1
ATOM 596 N N . ASP A 1 77 ? 50.29000 76.56300 368.40500 1.000 38.74000 77 ASP A N 1
ATOM 597 C CA . ASP A 1 77 ? 50.31700 76.17100 369.80800 1.000 38.87000 77 ASP A CA 1
ATOM 598 C C . ASP A 1 77 ? 49.28200 75.09500 370.10500 1.000 40.43000 77 ASP A C 1
ATOM 599 O O . ASP A 1 77 ? 49.54500 74.16000 370.87100 1.000 39.66000 77 ASP A O 1
ATOM 604 N N . ILE A 1 78 ? 48.09600 75.20500 369.50900 1.000 41.26000 78 ILE A N 1
ATOM 605 C CA . ILE A 1 78 ? 47.02700 74.27100 369.84500 1.000 40.27000 78 ILE A CA 1
ATOM 606 C C . ILE A 1 78 ? 47.27000 72.91300 369.18800 1.000 39.70000 78 ILE A C 1
ATOM 607 O O . ILE A 1 78 ? 47.01700 71.86300 369.79300 1.000 40.32000 78 ILE A O 1
ATOM 612 N N . LYS A 1 79 ? 47.78900 72.91300 367.95100 1.000 38.16000 79 LYS A N 1
ATOM 613 C CA . LYS A 1 79 ? 48.04400 71.66200 367.23500 1.000 38.83000 79 LYS A CA 1
ATOM 614 C C . LYS A 1 79 ? 49.00300 70.76000 368.00000 1.000 35.42000 79 LYS A C 1
ATOM 615 O O . LYS A 1 79 ? 48.79500 69.54700 368.08100 1.000 35.25000 79 LYS A O 1
ATOM 621 N N . ASN A 1 80 ? 50.06300 71.33200 368.55400 1.000 37.64000 80 ASN A N 1
ATOM 622 C CA . ASN A 1 80 ? 51.11000 70.56800 369.21100 1.000 35.78000 80 ASN A CA 1
ATOM 623 C C . ASN A 1 80 ? 50.83500 70.34100 370.68300 1.000 36.27000 80 ASN A C 1
ATOM 624 O O . ASN A 1 80 ? 51.66200 69.73000 371.36700 1.000 37.81000 80 ASN A O 1
ATOM 629 N N . SER A 1 81 ? 49.71500 70.84200 371.19100 1.000 37.26000 81 SER A N 1
ATOM 630 C CA . SER A 1 81 ? 49.35000 70.59900 372.57500 1.000 35.77000 81 SER A CA 1
ATOM 631 C C . SER A 1 81 ? 48.98500 69.13600 372.76900 1.000 36.08000 81 SER A C 1
ATOM 632 O O . SER A 1 81 ? 48.33400 68.52300 371.91800 1.000 36.04000 81 SER A O 1
ATOM 635 N N . LEU A 1 82 ? 49.42400 68.57100 373.88800 1.000 36.47000 82 LEU A N 1
ATOM 636 C CA . LEU A 1 82 ? 48.92000 67.27400 374.30000 1.000 37.13000 82 LEU A CA 1
ATOM 637 C C . LEU A 1 82 ? 47.40000 67.32900 374.35400 1.000 38.36000 82 LEU A C 1
ATOM 638 O O . LEU A 1 82 ? 46.82300 68.21900 374.98600 1.000 36.67000 82 LEU A O 1
ATOM 643 N N . ALA A 1 83 ? 46.74700 66.40800 373.64400 1.000 37.39000 83 ALA A N 1
ATOM 644 C CA . ALA A 1 83 ? 45.28700 66.43500 373.61800 1.000 40.81000 83 ALA A CA 1
ATOM 645 C C . ALA A 1 83 ? 44.72600 66.24000 375.01500 1.000 41.59000 83 ALA A C 1
ATOM 646 O O . ALA A 1 83 ? 43.73300 66.86900 375.39600 1.000 42.78000 83 ALA A O 1
ATOM 648 N N . ASP A 1 84 ? 45.37800 65.40500 375.80200 1.000 44.02000 84 ASP A N 1
ATOM 649 C CA . ASP A 1 84 ? 44.95400 65.10300 377.15300 1.000 47.24000 84 ASP A CA 1
ATOM 650 C C . ASP A 1 84 ? 45.23000 66.24200 378.14000 1.000 47.22000 84 ASP A C 1
ATOM 651 O O . ASP A 1 84 ? 44.84800 66.13600 379.31000 1.000 46.13000 84 ASP A O 1
ATOM 656 N N . ASP A 1 85 ? 45.83400 67.35000 377.68900 1.000 47.07000 85 ASP A N 1
ATOM 657 C CA . ASP A 1 85 ? 46.41300 68.33900 378.60100 1.000 45.58000 85 ASP A CA 1
ATOM 658 C C . ASP A 1 85 ? 45.39600 69.34400 379.14900 1.000 48.29000 85 ASP A C 1
ATOM 659 O O . ASP A 1 85 ? 45.63200 69.93100 380.21600 1.000 48.27000 85 ASP A O 1
ATOM 664 N N . GLU A 1 86 ? 44.30000 69.58700 378.42100 1.000 48.06000 86 GLU A N 1
ATOM 665 C CA . GLU A 1 86 ? 43.20100 70.45400 378.87000 1.000 46.74000 86 GLU A CA 1
ATOM 666 C C . GLU A 1 86 ? 43.70100 71.80400 379.38300 1.000 45.68000 86 GLU A C 1
ATOM 667 O O . GLU A 1 86 ? 43.20900 72.34900 380.37700 1.000 46.82000 86 GLU A O 1
ATOM 673 N N . SER A 1 87 ? 44.69400 72.35800 378.69800 1.000 47.88000 87 SER A N 1
ATOM 674 C CA . SER A 1 87 ? 45.03700 73.74700 378.97000 1.000 48.57000 87 SER A CA 1
ATOM 675 C C . SER A 1 87 ? 44.01800 74.70600 378.37900 1.000 45.14000 87 SER A C 1
ATOM 676 O O . SER A 1 87 ? 44.07700 75.90600 378.66700 1.000 47.36000 87 SER A O 1
ATOM 679 N N . LEU A 1 88 ? 43.09400 74.20600 377.55900 1.000 43.40000 88 LEU A N 1
ATOM 680 C CA . LEU A 1 88 ? 42.00400 74.99300 377.00100 1.000 40.89000 88 LEU A CA 1
ATOM 681 C C . LEU A 1 88 ? 40.65100 74.55800 377.54200 1.000 38.34000 88 LEU A C 1
ATOM 682 O O . LEU A 1 88 ? 39.62400 75.07100 377.09400 1.000 37.34000 88 LEU A O 1
ATOM 687 N N . GLY A 1 89 ? 40.63300 73.64200 378.49200 1.000 38.89000 89 GLY A N 1
ATOM 688 C CA . GLY A 1 89 ? 39.40600 73.02200 378.96200 1.000 37.92000 89 GLY A CA 1
ATOM 689 C C . GLY A 1 89 ? 39.34100 71.56500 378.54900 1.000 33.82000 89 GLY A C 1
ATOM 690 O O . GLY A 1 89 ? 40.17700 71.04600 377.81300 1.000 35.27000 89 GLY A O 1
ATOM 691 N N . PHE A 1 90 ? 38.30100 70.89600 379.03300 1.000 33.40000 90 PHE A N 1
ATOM 692 C CA . PHE A 1 90 ? 38.16000 69.47000 378.71900 1.000 32.81000 90 PHE A CA 1
ATOM 693 C C . PHE A 1 90 ? 37.68600 69.31600 377.27800 1.000 31.68000 90 PHE A C 1
ATOM 694 O O . PHE A 1 90 ? 36.73700 69.99300 376.86600 1.000 33.20000 90 PHE A O 1
ATOM 702 N N . PRO A 1 91 ? 38.33400 68.47400 376.48000 1.000 31.98000 91 PRO A N 1
ATOM 703 C CA . PRO A 1 91 ? 38.20100 68.59300 375.02400 1.000 30.33000 91 PRO A CA 1
ATOM 704 C C . PRO A 1 91 ? 37.19000 67.66300 374.37100 1.000 32.85000 91 PRO A C 1
ATOM 705 O O . PRO A 1 91 ? 36.96200 66.53600 374.82300 1.000 33.58000 91 PRO A O 1
ATOM 709 N N . SER A 1 92 ? 36.58200 68.14800 373.29000 1.000 29.20000 92 SER A N 1
ATOM 710 C CA . SER A 1 92 ? 35.89000 67.32400 372.31700 1.000 28.82000 92 SER A CA 1
ATOM 711 C C . SER A 1 92 ? 36.48500 67.67800 370.96800 1.000 27.22000 92 SER A C 1
ATOM 712 O O . SER A 1 92 ? 37.17800 68.68400 370.83000 1.000 32.03000 92 SER A O 1
ATOM 715 N N . PHE A 1 93 ? 36.23500 66.86700 369.96100 1.000 28.86000 93 PHE A N 1
ATOM 716 C CA . PHE A 1 93 ? 36.81800 67.11200 368.65000 1.000 30.49000 93 PHE A CA 1
ATOM 717 C C . PHE A 1 93 ? 35.71900 67.02900 367.61100 1.000 30.42000 93 PHE A C 1
ATOM 718 O O . PHE A 1 93 ? 34.84200 66.16700 367.68800 1.000 32.74000 93 PHE A O 1
ATOM 726 N N . LEU A 1 94 ? 35.75200 67.96200 366.66700 1.000 29.85000 94 LEU A N 1
ATOM 727 C CA . LEU A 1 94 ? 34.64800 68.18800 365.74800 1.000 29.90000 94 LEU A CA 1
ATOM 728 C C . LEU A 1 94 ? 35.19900 68.31000 364.33400 1.000 31.57000 94 LEU A C 1
ATOM 729 O O . LEU A 1 94 ? 35.87200 69.29300 364.00800 1.000 32.50000 94 LEU A O 1
ATOM 734 N N . PHE A 1 95 ? 34.92900 67.30200 363.51000 1.000 31.11000 95 PHE A N 1
ATOM 735 C CA . PHE A 1 95 ? 35.27700 67.29600 362.09700 1.000 33.44000 95 PHE A CA 1
ATOM 736 C C . PHE A 1 95 ? 34.03200 67.67300 361.30100 1.000 33.40000 95 PHE A C 1
ATOM 737 O O . PHE A 1 95 ? 32.94000 67.19700 361.60000 1.000 33.21000 95 PHE A O 1
ATOM 745 N N . VAL A 1 96 ? 34.18200 68.55600 360.31600 1.000 33.68000 96 VAL A N 1
ATOM 746 C CA . VAL A 1 96 ? 33.04300 69.11300 359.59100 1.000 36.49000 96 VAL A CA 1
ATOM 747 C C . VAL A 1 96 ? 33.20200 68.83800 358.10200 1.000 36.18000 96 VAL A C 1
ATOM 748 O O . VAL A 1 96 ? 34.23000 69.18800 357.50700 1.000 36.16000 96 VAL A O 1
ATOM 752 N N . GLU A 1 97 ? 32.17000 68.25700 357.49200 1.000 34.45000 97 GLU A N 1
ATOM 753 C CA . GLU A 1 97 ? 32.12000 68.20100 356.03700 1.000 37.14000 97 GLU A CA 1
ATOM 754 C C . GLU A 1 97 ? 30.66400 68.29800 355.58800 1.000 37.37000 97 GLU A C 1
ATOM 755 O O . GLU A 1 97 ? 29.85900 67.39600 355.86000 1.000 34.55000 97 GLU A O 1
ATOM 761 N N . GLY A 1 98 ? 30.33000 69.40100 354.91000 1.000 36.38000 98 GLY A N 1
ATOM 762 C CA . GLY A 1 98 ? 28.97000 69.61700 354.44500 1.000 34.26000 98 GLY A CA 1
ATOM 763 C C . GLY A 1 98 ? 27.97200 69.57700 355.59400 1.000 36.33000 98 GLY A C 1
ATOM 764 O O . GLY A 1 98 ? 28.05000 70.35700 356.55600 1.000 35.70000 98 GLY A O 1
ATOM 765 N N . ASP A 1 99 ? 27.01700 68.65300 355.51000 1.000 34.17000 99 ASP A N 1
ATOM 766 C CA . ASP A 1 99 ? 25.97000 68.53700 356.51200 1.000 34.45000 99 ASP A CA 1
ATOM 767 C C . ASP A 1 99 ? 26.25700 67.45300 357.52000 1.000 33.98000 99 ASP A C 1
ATOM 768 O O . ASP A 1 99 ? 25.36400 67.06000 358.27000 1.000 34.98000 99 ASP A O 1
ATOM 773 N N . THR A 1 100 ? 27.48500 66.96900 357.56400 1.000 36.91000 100 THR A N 1
ATOM 774 C CA . THR A 1 100 ? 27.86600 65.89900 358.46300 1.000 35.53000 100 THR A CA 1
ATOM 775 C C . THR A 1 100 ? 28.95100 66.39800 359.41300 1.000 35.13000 100 THR A C 1
ATOM 776 O O . THR A 1 100 ? 29.68100 67.35100 359.11400 1.000 31.43000 100 THR A O 1
ATOM 780 N N . ILE A 1 101 ? 29.04000 65.75500 360.58000 1.000 35.48000 101 ILE A N 1
ATOM 781 C CA . ILE A 1 101 ? 30.19500 65.93100 361.45400 1.000 34.38000 101 ILE A CA 1
ATOM 782 C C . ILE A 1 101 ? 30.65500 64.58400 362.00700 1.000 34.10000 101 ILE A C 1
ATOM 783 O O . ILE A 1 101 ? 29.85900 63.67700 362.25200 1.000 31.52000 101 ILE A O 1
ATOM 788 N N . GLY A 1 102 ? 31.96600 64.45900 362.18600 1.000 32.24000 102 GLY A N 1
ATOM 789 C CA . GLY A 1 102 ? 32.50300 63.53500 363.15000 1.000 32.23000 102 GLY A CA 1
ATOM 790 C C . GLY A 1 102 ? 32.64400 64.27500 364.46500 1.000 30.08000 102 GLY A C 1
ATOM 791 O O . GLY A 1 102 ? 33.04400 65.43300 364.49800 1.000 30.85000 102 GLY A O 1
ATOM 792 N N . PHE A 1 103 ? 32.28600 63.60400 365.55200 1.000 28.70000 103 PHE A N 1
ATOM 793 C CA . PHE A 1 103 ? 32.35400 64.23700 366.85600 1.000 30.47000 103 PHE A CA 1
ATOM 794 C C . PHE A 1 103 ? 32.81600 63.21900 367.87300 1.000 32.48000 103 PHE A C 1
ATOM 795 O O . PHE A 1 103 ? 32.22000 62.14700 367.98300 1.000 34.78000 103 PHE A O 1
ATOM 803 N N . ALA A 1 104 ? 33.85500 63.57000 368.62800 1.000 29.92000 104 ALA A N 1
ATOM 804 C CA . ALA A 1 104 ? 34.46700 62.66800 369.59100 1.000 32.91000 104 ALA A CA 1
ATOM 805 C C . ALA A 1 104 ? 34.67300 63.42100 370.89400 1.000 33.59000 104 ALA A C 1
ATOM 806 O O . ALA A 1 104 ? 35.40900 64.41000 370.92600 1.000 33.80000 104 ALA A O 1
ATOM 808 N N . ARG A 1 105 ? 34.04500 62.96500 371.97200 1.000 34.05000 105 ARG A N 1
ATOM 809 C CA . ARG A 1 105 ? 34.20100 63.65000 373.24100 1.000 32.77000 105 ARG A CA 1
ATOM 810 C C . ARG A 1 105 ? 34.87700 62.75900 374.27000 1.000 37.38000 105 ARG A C 1
ATOM 811 O O . ARG A 1 105 ? 34.66200 61.53800 374.31600 1.000 35.53000 105 ARG A O 1
ATOM 819 N N . THR A 1 106 ? 35.72100 63.39600 375.06800 1.000 33.72000 106 THR A N 1
ATOM 820 C CA . THR A 1 106 ? 36.24700 62.81400 376.28100 1.000 34.53000 106 THR A CA 1
ATOM 821 C C . THR A 1 106 ? 35.20200 62.91400 377.37400 1.000 34.42000 106 THR A C 1
ATOM 822 O O . THR A 1 106 ? 34.26300 63.71300 377.30000 1.000 34.33000 106 THR A O 1
ATOM 826 N N . VAL A 1 107 ? 35.38100 62.09900 378.40800 1.000 33.12000 107 VAL A N 1
ATOM 827 C CA . VAL A 1 107 ? 34.29600 61.89600 379.35700 1.000 34.44000 107 VAL A CA 1
ATOM 828 C C . VAL A 1 107 ? 33.85300 63.21600 379.99400 1.000 34.69000 107 VAL A C 1
ATOM 829 O O . VAL A 1 107 ? 32.68400 63.37200 380.37400 1.000 34.90000 107 VAL A O 1
ATOM 833 N N . PHE A 1 108 ? 34.74700 64.19600 380.09100 1.000 34.29000 108 PHE A N 1
ATOM 834 C CA . PHE A 1 108 ? 34.38100 65.49900 380.64000 1.000 34.92000 108 PHE A CA 1
ATOM 835 C C . PHE A 1 108 ? 34.35400 66.60400 379.58800 1.000 31.72000 108 PHE A C 1
ATOM 836 O O . PHE A 1 108 ? 34.20400 67.77800 379.94200 1.000 32.70000 108 PHE A O 1
ATOM 844 N N . GLY A 1 109 ? 34.49300 66.25700 378.31400 1.000 32.24000 109 GLY A N 1
ATOM 845 C CA . GLY A 1 109 ? 34.37400 67.20700 377.24100 1.000 30.69000 109 GLY A CA 1
ATOM 846 C C . GLY A 1 109 ? 32.93600 67.59000 376.94900 1.000 33.02000 109 GLY A C 1
ATOM 847 O O . GLY A 1 109 ? 31.97600 66.95000 377.40000 1.000 32.66000 109 GLY A O 1
ATOM 848 N N . PRO A 1 110 ? 32.76200 68.66500 376.19000 1.000 33.17000 110 PRO A N 1
ATOM 849 C CA . PRO A 1 110 ? 31.40600 69.11300 375.86200 1.000 31.40000 110 PRO A CA 1
ATOM 850 C C . PRO A 1 110 ? 30.69500 68.13900 374.93000 1.000 32.53000 110 PRO A C 1
ATOM 851 O O . PRO A 1 110 ? 31.31600 67.41900 374.14300 1.000 28.85000 110 PRO A O 1
ATOM 855 N N . THR A 1 111 ? 29.36200 68.14100 375.02700 1.000 33.50000 111 THR A N 1
ATOM 856 C CA . THR A 1 111 ? 28.48100 67.24400 374.29100 1.000 35.88000 111 THR A CA 1
ATOM 857 C C . THR A 1 111 ? 27.93800 67.92900 373.03400 1.000 35.61000 111 THR A C 1
ATOM 858 O O . THR A 1 111 ? 28.19900 69.10900 372.76800 1.000 33.83000 111 THR A O 1
ATOM 862 N N . THR A 1 112 ? 27.16400 67.17000 372.24200 1.000 35.88000 112 THR A N 1
ATOM 863 C CA . THR A 1 112 ? 26.54000 67.73900 371.04500 1.000 36.41000 112 THR A CA 1
ATOM 864 C C . THR A 1 112 ? 25.41400 68.71500 371.38400 1.000 33.15000 112 THR A C 1
ATOM 865 O O . THR A 1 112 ? 25.01700 69.50000 370.51700 1.000 32.42000 112 THR A O 1
ATOM 869 N N . SER A 1 113 ? 24.89300 68.69400 372.61600 1.000 32.66000 113 SER A N 1
ATOM 870 C CA . SER A 1 113 ? 24.00500 69.77500 373.04100 1.000 35.58000 113 SER A CA 1
ATOM 871 C C . SER A 1 113 ? 24.78900 71.03900 373.34500 1.000 31.29000 113 SER A C 1
ATOM 872 O O . SER A 1 113 ? 24.36600 72.13600 372.97200 1.000 30.81000 113 SER A O 1
ATOM 875 N N . ASP A 1 114 ? 25.92200 70.90000 374.03600 1.000 32.50000 114 ASP A N 1
ATOM 876 C CA . ASP A 1 114 ? 26.83400 72.02600 374.20500 1.000 30.69000 114 ASP A CA 1
ATOM 877 C C . ASP A 1 114 ? 27.15100 72.66800 372.86000 1.000 29.43000 114 ASP A C 1
ATOM 878 O O . ASP A 1 114 ? 27.12600 73.89400 372.73100 1.000 29.06000 114 ASP A O 1
ATOM 883 N N . LEU A 1 115 ? 27.42700 71.85400 371.83900 1.000 29.26000 115 LEU A N 1
ATOM 884 C CA . LEU A 1 115 ? 27.74800 72.40800 370.52900 1.000 30.03000 115 LEU A CA 1
ATOM 885 C C . LEU A 1 115 ? 26.56800 73.17300 369.95600 1.000 30.31000 115 LEU A C 1
ATOM 886 O O . LEU A 1 115 ? 26.74300 74.24400 369.36200 1.000 27.72000 115 LEU A O 1
ATOM 891 N N . THR A 1 116 ? 25.36000 72.62800 370.10500 1.000 31.33000 116 THR A N 1
ATOM 892 C CA . THR A 1 116 ? 24.16700 73.33500 369.65800 1.000 29.85000 116 THR A CA 1
ATOM 893 C C . THR A 1 116 ? 23.98000 74.62200 370.43700 1.000 30.61000 116 THR A C 1
ATOM 894 O O . THR A 1 116 ? 23.63900 75.66000 369.85900 1.000 30.97000 116 THR A O 1
ATOM 898 N N . ASP A 1 117 ? 24.15100 74.55000 371.76700 1.000 30.82000 117 ASP A N 1
ATOM 899 C CA . ASP A 1 117 ? 24.19800 75.73900 372.61700 1.000 31.05000 117 ASP A CA 1
ATOM 900 C C . ASP A 1 117 ? 25.13400 76.79200 372.04500 1.000 29.68000 117 ASP A C 1
ATOM 901 O O . ASP A 1 117 ? 24.79500 77.97800 371.98300 1.000 27.18000 117 ASP A O 1
ATOM 906 N N . PHE A 1 118 ? 26.34300 76.36800 371.66100 1.000 29.63000 118 PHE A N 1
ATOM 907 C CA . PHE A 1 118 ? 27.38300 77.30000 371.23600 1.000 30.27000 118 PHE A CA 1
ATOM 908 C C . PHE A 1 118 ? 27.01900 77.97300 369.91300 1.000 29.86000 118 PHE A C 1
ATOM 909 O O . PHE A 1 118 ? 27.14400 79.19400 369.77400 1.000 30.19000 118 PHE A O 1
ATOM 917 N N . LEU A 1 119 ? 26.57200 77.19300 368.92400 1.000 28.86000 119 LEU A N 1
ATOM 918 C CA . LEU A 1 119 ? 26.14300 77.78200 367.66100 1.000 28.85000 119 LEU A CA 1
ATOM 919 C C . LEU A 1 119 ? 24.99500 78.77100 367.85900 1.000 31.59000 119 LEU A C 1
ATOM 920 O O . LEU A 1 119 ? 24.91700 79.79400 367.16500 1.000 29.04000 119 LEU A O 1
ATOM 925 N N . ILE A 1 120 ? 24.09600 78.47600 368.79900 1.000 29.63000 120 ILE A N 1
ATOM 926 C CA . ILE A 1 120 ? 22.92500 79.31900 369.00600 1.000 31.34000 120 ILE A CA 1
ATOM 927 C C . ILE A 1 120 ? 23.31400 80.60200 369.71900 1.000 29.76000 120 ILE A C 1
ATOM 928 O O . ILE A 1 120 ? 22.95400 81.70000 369.28400 1.000 33.93000 120 ILE A O 1
ATOM 933 N N . GLY A 1 121 ? 24.03600 80.48600 370.83200 1.000 27.44000 121 GLY A N 1
ATOM 934 C CA . GLY A 1 121 ? 24.51100 81.66200 371.53900 1.000 28.58000 121 GLY A CA 1
ATOM 935 C C . GLY A 1 121 ? 25.49000 82.50400 370.74900 1.000 31.64000 121 GLY A C 1
ATOM 936 O O . GLY A 1 121 ? 25.76800 83.64100 371.15300 1.000 36.76000 121 GLY A O 1
ATOM 937 N N . LYS A 1 122 ? 26.03600 81.96900 369.65500 1.000 30.87000 122 LYS A N 1
ATOM 938 C CA . LYS A 1 122 ? 26.88300 82.70300 368.72800 1.000 32.31000 122 LYS A CA 1
ATOM 939 C C . LYS A 1 122 ? 26.09600 83.24000 367.53600 1.000 34.83000 122 LYS A C 1
ATOM 940 O O . LYS A 1 122 ? 26.69800 83.68900 366.55600 1.000 35.00000 122 LYS A O 1
ATOM 946 N N . GLY A 1 123 ? 24.76600 83.20100 367.60400 1.000 31.90000 123 GLY A N 1
ATOM 947 C CA . GLY A 1 123 ? 23.93900 83.85700 366.61900 1.000 35.26000 123 GLY A CA 1
ATOM 948 C C . GLY A 1 123 ? 23.61700 83.07000 365.37100 1.000 35.64000 123 GLY A C 1
ATOM 949 O O . GLY A 1 123 ? 23.38300 83.67300 364.31600 1.000 36.55000 123 GLY A O 1
ATOM 958 N N . SER A 1 125 ? 21.09700 81.77500 362.99100 1.000 35.26000 125 SER A N 1
ATOM 959 C CA . SER A 1 125 ? 19.77000 82.30400 362.75400 1.000 36.74000 125 SER A CA 1
ATOM 960 C C . SER A 1 125 ? 18.76400 81.16700 362.60400 1.000 35.96000 125 SER A C 1
ATOM 961 O O . SER A 1 125 ? 19.01400 80.18900 361.88600 1.000 35.92000 125 SER A O 1
ATOM 964 N N . LEU A 1 126 ? 17.63300 81.30300 363.29600 1.000 34.22000 126 LEU A N 1
ATOM 965 C CA . LEU A 1 126 ? 16.53500 80.35100 363.24800 1.000 33.45000 126 LEU A CA 1
ATOM 966 C C . LEU A 1 126 ? 15.27000 81.03900 362.75500 1.000 33.52000 126 LEU A C 1
ATOM 967 O O . LEU A 1 126 ? 15.06400 82.23400 362.98500 1.000 33.57000 126 LEU A O 1
ATOM 972 N N . SER A 1 127 ? 14.43100 80.28000 362.06100 1.000 30.58000 127 SER A N 1
ATOM 973 C CA . SER A 1 127 ? 13.14200 80.78200 361.61700 1.000 30.55000 127 SER A CA 1
ATOM 974 C C . SER A 1 127 ? 12.10400 80.40900 362.68000 1.000 32.37000 127 SER A C 1
ATOM 975 O O . SER A 1 127 ? 12.43200 79.81500 363.71500 1.000 33.22000 127 SER A O 1
ATOM 978 N N . SER A 1 128 ? 10.84600 80.78900 362.45300 1.000 33.17000 128 SER A N 1
ATOM 979 C CA . SER A 1 128 ? 9.78100 80.50100 363.41400 1.000 31.71000 128 SER A CA 1
ATOM 980 C C . SER A 1 128 ? 9.50600 79.00100 363.49500 1.000 30.43000 128 SER A C 1
ATOM 981 O O . SER A 1 128 ? 9.29800 78.34100 362.47100 1.000 31.30000 128 SER A O 1
ATOM 984 N N . GLY A 1 129 ? 9.51600 78.46600 364.71400 1.000 29.41000 129 GLY A N 1
ATOM 985 C CA . GLY A 1 129 ? 9.36600 77.03500 364.92600 1.000 31.46000 129 GLY A CA 1
ATOM 986 C C . GLY A 1 129 ? 10.53500 76.18600 364.46900 1.000 33.21000 129 GLY A C 1
ATOM 987 O O . GLY A 1 129 ? 10.37700 74.97400 364.27900 1.000 35.89000 129 GLY A O 1
ATOM 988 N N . GLU A 1 130 ? 11.70800 76.78000 364.28700 1.000 31.29000 130 GLU A N 1
ATOM 989 C CA . GLU A 1 130 ? 12.85400 76.08700 363.72200 1.000 32.87000 130 GLU A CA 1
ATOM 990 C C . GLU A 1 130 ? 13.89900 75.84200 364.80400 1.000 34.42000 130 GLU A C 1
ATOM 991 O O . GLU A 1 130 ? 14.16800 76.71400 365.63900 1.000 30.67000 130 GLU A O 1
ATOM 997 N N . ARG A 1 131 ? 14.46800 74.63800 364.80700 1.000 35.83000 131 ARG A N 1
ATOM 998 C CA . ARG A 1 131 ? 15.54200 74.30800 365.73000 1.000 33.38000 131 ARG A CA 1
ATOM 999 C C . ARG A 1 131 ? 16.71600 73.74100 364.95300 1.000 33.73000 131 ARG A C 1
ATOM 1000 O O . ARG A 1 131 ? 16.55800 73.16700 363.87100 1.000 33.96000 131 ARG A O 1
ATOM 1008 N N . VAL A 1 132 ? 17.89900 73.95300 365.51100 1.000 34.63000 132 VAL A N 1
ATOM 1009 C CA . VAL A 1 132 ? 19.11900 73.31400 365.04100 1.000 34.18000 132 VAL A CA 1
ATOM 1010 C C . VAL A 1 132 ? 19.14800 71.90200 365.59700 1.000 33.06000 132 VAL A C 1
ATOM 1011 O O . VAL A 1 132 ? 18.87600 71.68300 366.78800 1.000 35.11000 132 VAL A O 1
ATOM 1015 N N . GLN A 1 133 ? 19.49500 70.94100 364.75100 1.000 34.09000 133 GLN A N 1
ATOM 1016 C CA . GLN A 1 133 ? 19.54800 69.54800 365.16500 1.000 33.88000 133 GLN A CA 1
ATOM 1017 C C . GLN A 1 133 ? 20.84900 68.89500 364.73100 1.000 31.77000 133 GLN A C 1
ATOM 1018 O O . GLN A 1 133 ? 21.21200 68.94700 363.55300 1.000 31.53000 133 GLN A O 1
ATOM 1024 N N . ILE A 1 134 ? 21.51600 68.24800 365.67900 1.000 32.82000 134 ILE A N 1
ATOM 1025 C CA . ILE A 1 134 ? 22.62500 67.33900 365.40700 1.000 34.78000 134 ILE A CA 1
ATOM 1026 C C . ILE A 1 134 ? 22.09800 65.91700 365.59000 1.000 31.43000 134 ILE A C 1
ATOM 1027 O O . ILE A 1 134 ? 21.78500 65.49700 366.70600 1.000 33.27000 134 ILE A O 1
ATOM 1032 N N . GLU A 1 135 ? 21.96900 65.17400 364.49800 1.000 34.61000 135 GLU A N 1
ATOM 1033 C CA . GLU A 1 135 ? 21.32000 63.86600 364.54900 1.000 37.90000 135 GLU A CA 1
ATOM 1034 C C . GLU A 1 135 ? 22.34100 62.75000 364.39100 1.000 35.20000 135 GLU A C 1
ATOM 1035 O O . GLU A 1 135 ? 23.01700 62.68200 363.35100 1.000 36.43000 135 GLU A O 1
ATOM 1041 N N . PRO A 1 136 ? 22.44700 61.83900 365.36200 1.000 38.04000 136 PRO A N 1
ATOM 1042 C CA . PRO A 1 136 ? 23.35800 60.68600 365.22000 1.000 37.79000 136 PRO A CA 1
ATOM 1043 C C . PRO A 1 136 ? 22.99500 59.80700 364.02900 1.000 39.13000 136 PRO A C 1
ATOM 1044 O O . PRO A 1 136 ? 21.83400 59.44200 363.83200 1.000 42.52000 136 PRO A O 1
ATOM 1048 N N . LEU A 1 137 ? 24.00400 59.47200 363.22600 1.000 39.70000 137 LEU A N 1
ATOM 1049 C CA . LEU A 1 137 ? 23.86300 58.53100 362.11700 1.000 41.20000 137 LEU A CA 1
ATOM 1050 C C . LEU A 1 137 ? 24.52000 57.19200 362.38500 1.000 43.04000 137 LEU A C 1
ATOM 1051 O O . LEU A 1 137 ? 24.10600 56.18000 361.81300 1.000 45.87000 137 LEU A O 1
ATOM 1064 N N . ARG A 1 139 ? 27.08500 55.56800 365.65100 1.000 40.94000 139 ARG A N 1
ATOM 1065 C CA . ARG A 1 139 ? 27.79200 55.71800 366.91200 1.000 43.95000 139 ARG A CA 1
ATOM 1066 C C . ARG A 1 139 ? 28.92700 54.70600 366.97800 1.000 42.35000 139 ARG A C 1
ATOM 1067 O O . ARG A 1 139 ? 28.71200 53.51000 366.74900 1.000 38.91000 139 ARG A O 1
ATOM 1075 N N . GLY A 1 140 ? 30.12700 55.19600 367.28400 1.000 41.88000 140 GLY A N 1
ATOM 1076 C CA . GLY A 1 140 ? 31.26800 54.32100 367.40900 1.000 41.76000 140 GLY A CA 1
ATOM 1077 C C . GLY A 1 140 ? 31.11200 53.35000 368.56200 1.000 40.77000 140 GLY A C 1
ATOM 1078 O O . GLY A 1 140 ? 30.50800 53.64800 369.59400 1.000 43.08000 140 GLY A O 1
ATOM 1079 N N . THR A 1 141 ? 31.66800 52.16300 368.37600 1.000 42.72000 141 THR A N 1
ATOM 1080 C CA . THR A 1 141 ? 31.60400 51.13100 369.39900 1.000 49.22000 141 THR A CA 1
ATOM 1081 C C . THR A 1 141 ? 32.90200 50.33100 369.36200 1.000 47.29000 141 THR A C 1
ATOM 1082 O O . THR A 1 141 ? 33.80800 50.60200 368.56800 1.000 45.61000 141 THR A O 1
ATOM 1086 N N . THR A 1 142 ? 32.98600 49.33900 370.23500 1.000 46.87000 142 THR A N 1
ATOM 1087 C CA . THR A 1 142 ? 34.18900 48.54600 370.39300 1.000 47.92000 142 THR A CA 1
ATOM 1088 C C . THR A 1 142 ? 33.82800 47.06700 370.36200 1.000 49.56000 142 THR A C 1
ATOM 1089 O O . THR A 1 142 ? 32.67300 46.68600 370.57900 1.000 51.62000 142 THR A O 1
ATOM 1093 N N . LYS A 1 143 ? 34.83800 46.23400 370.07600 1.000 46.18000 143 LYS A N 1
ATOM 1094 C CA . LYS A 1 143 ? 34.64600 44.78600 370.10400 1.000 46.16000 143 LYS A CA 1
ATOM 1095 C C . LYS A 1 143 ? 34.13900 44.33200 371.46300 1.000 48.58000 143 LYS A C 1
ATOM 1096 O O . LYS A 1 143 ? 33.30900 43.41900 371.56100 1.000 50.74000 143 LYS A O 1
ATOM 1102 N N . ASP A 1 144 ? 34.63000 44.96000 372.52300 1.000 49.11000 144 ASP A N 1
ATOM 1103 C CA . ASP A 1 144 ? 34.08500 44.72500 373.85100 1.000 53.74000 144 ASP A CA 1
ATOM 1104 C C . ASP A 1 144 ? 32.56800 44.89400 373.86800 1.000 53.72000 144 ASP A C 1
ATOM 1105 O O . ASP A 1 144 ? 31.83500 43.99300 374.29700 1.000 55.41000 144 ASP A O 1
ATOM 1110 N N . ASP A 1 145 ? 32.07800 46.04700 373.39800 1.000 52.30000 145 ASP A N 1
ATOM 1111 C CA . ASP A 1 145 ? 30.64700 46.33300 373.48000 1.000 52.30000 145 ASP A CA 1
ATOM 1112 C C . ASP A 1 145 ? 29.83000 45.32900 372.67600 1.000 52.74000 145 ASP A C 1
ATOM 1113 O O . ASP A 1 145 ? 28.75300 44.90600 373.11600 1.000 53.82000 145 ASP A O 1
ATOM 1118 N N . VAL A 1 146 ? 30.32300 44.94900 371.48900 1.000 49.27000 146 VAL A N 1
ATOM 1119 C CA . VAL A 1 146 ? 29.64300 43.97600 370.63300 1.000 48.83000 146 VAL A CA 1
ATOM 1120 C C . VAL A 1 146 ? 29.39100 42.66600 371.37800 1.000 49.10000 146 VAL A C 1
ATOM 1121 O O . VAL A 1 146 ? 28.37700 41.98900 371.14900 1.000 47.32000 146 VAL A O 1
ATOM 1133 N N . HIS A 1 148 ? 28.47400 42.16300 374.39700 1.000 51.87000 148 HIS A N 1
ATOM 1134 C CA . HIS A 1 148 ? 27.26900 42.24000 375.20900 1.000 51.51000 148 HIS A CA 1
ATOM 1135 C C . HIS A 1 148 ? 26.03900 42.51600 374.37400 1.000 49.34000 148 HIS A C 1
ATOM 1136 O O . HIS A 1 148 ? 24.98500 42.83700 374.92200 1.000 54.32000 148 HIS A O 1
ATOM 1151 N N . HIS A 1 150 ? 23.02800 41.38100 372.02500 1.000 49.12000 150 HIS A N 1
ATOM 1152 C CA . HIS A 1 150 ? 22.25000 40.15700 371.92200 1.000 46.40000 150 HIS A CA 1
ATOM 1153 C C . HIS A 1 150 ? 21.33700 40.13000 370.70200 1.000 45.91000 150 HIS A C 1
ATOM 1154 O O . HIS A 1 150 ? 20.62800 39.13500 370.50100 1.000 47.21000 150 HIS A O 1
ATOM 1161 N N . PHE A 1 151 ? 21.32900 41.18300 369.88200 1.000 43.99000 151 PHE A N 1
ATOM 1162 C CA . PHE A 1 151 ? 20.70500 41.12600 368.56100 1.000 44.41000 151 PHE A CA 1
ATOM 1163 C C . PHE A 1 151 ? 21.51000 41.96200 367.57300 1.000 40.95000 151 PHE A C 1
ATOM 1164 O O . PHE A 1 151 ? 21.79600 43.13000 367.85100 1.000 45.89000 151 PHE A O 1
ATOM 1172 N N . ILE A 1 152 ? 21.83000 41.38600 366.40900 1.000 37.04000 152 ILE A N 1
ATOM 1173 C CA . ILE A 1 152 ? 22.56500 42.07500 365.34700 1.000 36.51000 152 ILE A CA 1
ATOM 1174 C C . ILE A 1 152 ? 21.81200 41.87700 364.04100 1.000 35.52000 152 ILE A C 1
ATOM 1175 O O . ILE A 1 152 ? 21.61500 40.73500 363.60500 1.000 38.66000 152 ILE A O 1
ATOM 1180 N N . GLY A 1 153 ? 21.40500 42.97800 363.41100 1.000 35.79000 153 GLY A N 1
ATOM 1181 C CA . GLY A 1 153 ? 20.61100 42.91700 362.19600 1.000 36.08000 153 GLY A CA 1
ATOM 1182 C C . GLY A 1 153 ? 21.44000 42.99400 360.93200 1.000 35.06000 153 GLY A C 1
ATOM 1183 O O . GLY A 1 153 ? 22.40000 42.23800 360.78400 1.000 35.50000 153 GLY A O 1
ATOM 1184 N N . ARG A 1 154 ? 21.08300 43.89500 360.01600 1.000 35.60000 154 ARG A N 1
ATOM 1185 C CA . ARG A 1 154 ? 21.86500 44.10800 358.80000 1.000 34.50000 154 ARG A CA 1
ATOM 1186 C C . ARG A 1 154 ? 23.27200 44.58500 359.14800 1.000 32.99000 154 ARG A C 1
ATOM 1187 O O . ARG A 1 154 ? 23.46600 45.36200 360.08400 1.000 33.56000 154 ARG A O 1
ATOM 1195 N N . THR A 1 155 ? 24.25700 44.11300 358.38600 1.000 33.04000 155 THR A N 1
ATOM 1196 C CA . THR A 1 155 ? 25.65800 44.21000 358.77700 1.000 30.84000 155 THR A CA 1
ATOM 1197 C C . THR A 1 155 ? 26.50700 44.46900 357.54400 1.000 29.89000 155 THR A C 1
ATOM 1198 O O . THR A 1 155 ? 26.35400 43.76600 356.54200 1.000 31.76000 155 THR A O 1
ATOM 1202 N N . THR A 1 156 ? 27.38900 45.47500 357.60400 1.000 31.63000 156 THR A N 1
ATOM 1203 C CA . THR A 1 156 ? 28.19300 45.89200 356.45400 1.000 29.88000 156 THR A CA 1
ATOM 1204 C C . THR A 1 156 ? 29.67800 45.80700 356.76700 1.000 28.65000 156 THR A C 1
ATOM 1205 O O . THR A 1 156 ? 30.16800 46.49200 357.66600 1.000 31.68000 156 THR A O 1
ATOM 1209 N N . VAL A 1 157 ? 30.38800 44.99900 355.99600 1.000 29.43000 157 VAL A N 1
ATOM 1210 C CA . VAL A 1 157 ? 31.81400 44.75300 356.16600 1.000 30.45000 157 VAL A CA 1
ATOM 1211 C C . VAL A 1 157 ? 32.53400 45.61000 355.14300 1.000 32.01000 157 VAL A C 1
ATOM 1212 O O . VAL A 1 157 ? 32.42400 45.36500 353.93700 1.000 31.66000 157 VAL A O 1
ATOM 1216 N N . LYS A 1 158 ? 33.27200 46.61600 355.59400 1.000 29.97000 158 LYS A N 1
ATOM 1217 C CA . LYS A 1 158 ? 34.03400 47.42600 354.66100 1.000 31.24000 158 LYS A CA 1
ATOM 1218 C C . LYS A 1 158 ? 35.42000 46.81500 354.50600 1.000 31.93000 158 LYS A C 1
ATOM 1219 O O . LYS A 1 158 ? 36.05600 46.44000 355.49600 1.000 32.49000 158 LYS A O 1
ATOM 1225 N N . VAL A 1 159 ? 35.87100 46.68400 353.26700 1.000 29.16000 159 VAL A N 1
ATOM 1226 C CA . VAL A 1 159 ? 37.18200 46.11400 352.97400 1.000 33.85000 159 VAL A CA 1
ATOM 1227 C C . VAL A 1 159 ? 37.94000 47.11900 352.10900 1.000 32.90000 159 VAL A C 1
ATOM 1228 O O . VAL A 1 159 ? 37.69900 47.20600 350.90100 1.000 32.05000 159 VAL A O 1
ATOM 1232 N N . GLU A 1 160 ? 38.86700 47.86600 352.71000 1.000 33.80000 160 GLU A N 1
ATOM 1233 C CA . GLU A 1 160 ? 39.74400 48.71300 351.90900 1.000 34.12000 160 GLU A CA 1
ATOM 1234 C C . GLU A 1 160 ? 40.47400 47.86400 350.87200 1.000 33.85000 160 GLU A C 1
ATOM 1235 O O . GLU A 1 160 ? 40.76900 46.68200 351.09100 1.000 33.56000 160 GLU A O 1
ATOM 1241 N N . ALA A 1 161 ? 40.74900 48.46500 349.71300 1.000 31.26000 161 ALA A N 1
ATOM 1242 C CA . ALA A 1 161 ? 41.34500 47.70000 348.61800 1.000 31.45000 161 ALA A CA 1
ATOM 1243 C C . ALA A 1 161 ? 42.75000 47.19400 348.93600 1.000 33.10000 161 ALA A C 1
ATOM 1244 O O . ALA A 1 161 ? 43.24700 46.30500 348.23100 1.000 30.86000 161 ALA A O 1
ATOM 1246 N N . LYS A 1 162 ? 43.39500 47.73000 349.98200 1.000 35.91000 162 LYS A N 1
ATOM 1247 C CA . LYS A 1 162 ? 44.74400 47.30100 350.35200 1.000 38.66000 162 LYS A CA 1
ATOM 1248 C C . LYS A 1 162 ? 44.75500 45.93300 351.04500 1.000 37.01000 162 LYS A C 1
ATOM 1249 O O . LYS A 1 162 ? 45.74600 45.21000 350.93200 1.000 40.37000 162 LYS A O 1
ATOM 1255 N N . LEU A 1 163 ? 43.68100 45.57000 351.75000 1.000 35.27000 163 LEU A N 1
ATOM 1256 C CA . LEU A 1 163 ? 43.59500 44.27400 352.40300 1.000 32.97000 163 LEU A CA 1
ATOM 1257 C C . LEU A 1 163 ? 43.67200 43.15000 351.37200 1.000 36.41000 163 LEU A C 1
ATOM 1258 O O . LEU A 1 163 ? 43.15300 43.28100 350.25200 1.000 36.27000 163 LEU A O 1
ATOM 1263 N N . PRO A 1 164 ? 44.29900 42.02500 351.71600 1.000 38.36000 164 PRO A N 1
ATOM 1264 C CA . PRO A 1 164 ? 44.39700 40.91200 350.74900 1.000 39.34000 164 PRO A CA 1
ATOM 1265 C C . PRO A 1 164 ? 43.05800 40.26300 350.39700 1.000 36.87000 164 PRO A C 1
ATOM 1266 O O . PRO A 1 164 ? 42.92000 39.70000 349.29900 1.000 34.07000 164 PRO A O 1
ATOM 1270 N N . VAL A 1 165 ? 42.07800 40.30300 351.30500 1.000 33.65000 165 VAL A N 1
ATOM 1271 C CA . VAL A 1 165 ? 40.78700 39.67700 351.05000 1.000 34.52000 165 VAL A CA 1
ATOM 1272 C C . VAL A 1 165 ? 39.98200 40.45400 349.99600 1.000 32.50000 165 VAL A C 1
ATOM 1273 O O . VAL A 1 165 ? 39.07800 39.89000 349.36900 1.000 29.63000 165 VAL A O 1
ATOM 1277 N N . PHE A 1 166 ? 40.32800 41.72200 349.74100 1.000 33.59000 166 PHE A N 1
ATOM 1278 C CA . PHE A 1 166 ? 39.70100 42.46900 348.65400 1.000 30.74000 166 PHE A CA 1
ATOM 1279 C C . PHE A 1 166 ? 39.86500 41.73300 347.32300 1.000 32.58000 166 PHE A C 1
ATOM 1280 O O . PHE A 1 166 ? 38.87500 41.43100 346.63100 1.000 29.69000 166 PHE A O 1
ATOM 1288 N N . GLY A 1 167 ? 41.11100 41.40400 346.96400 1.000 29.32000 167 GLY A N 1
ATOM 1289 C CA . GLY A 1 167 ? 41.35500 40.65600 345.74400 1.000 30.04000 167 GLY A CA 1
ATOM 1290 C C . GLY A 1 167 ? 40.86200 39.22200 345.80500 1.000 32.92000 167 GLY A C 1
ATOM 1291 O O . GLY A 1 167 ? 40.49900 38.64300 344.77600 1.000 32.20000 167 GLY A O 1
ATOM 1292 N N . ASP A 1 168 ? 40.84800 38.62600 347.00000 1.000 32.83000 168 ASP A N 1
ATOM 1293 C CA . ASP A 1 168 ? 40.29500 37.28400 347.14400 1.000 32.68000 168 ASP A CA 1
ATOM 1294 C C . ASP A 1 168 ? 38.81600 37.27400 346.78800 1.000 31.27000 168 ASP A C 1
ATOM 1295 O O . ASP A 1 168 ? 38.34900 36.41600 346.03400 1.000 34.68000 168 ASP A O 1
ATOM 1300 N N . ILE A 1 169 ? 38.06800 38.24000 347.31500 1.000 31.53000 169 ILE A N 1
ATOM 1301 C CA . ILE A 1 169 ? 36.63600 38.33400 347.04200 1.000 31.17000 169 ILE A CA 1
ATOM 1302 C C . ILE A 1 169 ? 36.38300 38.56100 345.56000 1.000 32.16000 169 ILE A C 1
ATOM 1303 O O . ILE A 1 169 ? 35.52600 37.90700 344.95000 1.000 33.60000 169 ILE A O 1
ATOM 1308 N N . LEU A 1 170 ? 37.12500 39.48700 344.95500 1.000 31.32000 170 LEU A N 1
ATOM 1309 C CA . LEU A 1 170 ? 36.89000 39.78700 343.55300 1.000 29.10000 170 LEU A CA 1
ATOM 1310 C C . LEU A 1 170 ? 37.12900 38.56200 342.69000 1.000 32.17000 170 LEU A C 1
ATOM 1311 O O . LEU A 1 170 ? 36.38700 38.31400 341.73000 1.000 31.70000 170 LEU A O 1
ATOM 1316 N N . LYS A 1 171 ? 38.14300 37.76000 343.03700 1.000 37.49000 171 LYS A N 1
ATOM 1317 C CA . LYS A 1 171 ? 38.46200 36.57500 342.23800 1.000 37.55000 171 LYS A CA 1
ATOM 1318 C C . LYS A 1 171 ? 37.39900 35.49500 342.39300 1.000 34.29000 171 LYS A C 1
ATOM 1319 O O . LYS A 1 171 ? 37.05200 34.81400 341.41600 1.000 35.79000 171 LYS A O 1
ATOM 1325 N N . VAL A 1 172 ? 36.90000 35.30200 343.61600 1.000 33.34000 172 VAL A N 1
ATOM 1326 C CA . VAL A 1 172 ? 35.74300 34.43300 343.82800 1.000 33.45000 172 VAL A CA 1
ATOM 1327 C C . VAL A 1 172 ? 34.62100 34.79800 342.85900 1.000 34.82000 172 VAL A C 1
ATOM 1328 O O . VAL A 1 172 ? 34.06000 33.93700 342.16900 1.000 35.19000 172 VAL A O 1
ATOM 1332 N N . LEU A 1 173 ? 34.29400 36.08900 342.77000 1.000 31.89000 173 LEU A N 1
ATOM 1333 C CA . LEU A 1 173 ? 33.24700 36.51100 341.85000 1.000 31.07000 173 LEU A CA 1
ATOM 1334 C C . LEU A 1 173 ? 33.64200 36.35900 340.39300 1.000 29.50000 173 LEU A C 1
ATOM 1335 O O . LEU A 1 173 ? 32.78000 36.50500 339.52200 1.000 28.66000 173 LEU A O 1
ATOM 1340 N N . GLY A 1 174 ? 34.91000 36.06800 340.11300 1.000 32.01000 174 GLY A N 1
ATOM 1341 C CA . GLY A 1 174 ? 35.38100 35.82300 338.76600 1.000 30.60000 174 GLY A CA 1
ATOM 1342 C C . GLY A 1 174 ? 36.27900 36.89000 338.18600 1.000 31.46000 174 GLY A C 1
ATOM 1343 O O . GLY A 1 174 ? 36.50400 36.88700 336.97300 1.000 29.99000 174 GLY A O 1
ATOM 1344 N N . ALA A 1 175 ? 36.78100 37.81400 338.99500 1.000 32.44000 175 ALA A N 1
ATOM 1345 C CA . ALA A 1 175 ? 37.62000 38.89200 338.48900 1.000 33.74000 175 ALA A CA 1
ATOM 1346 C C . ALA A 1 175 ? 39.07300 38.44800 338.59400 1.000 36.04000 175 ALA A C 1
ATOM 1347 O O . ALA A 1 175 ? 39.60500 38.29200 339.69500 1.000 36.05000 175 ALA A O 1
ATOM 1349 N N . THR A 1 176 ? 39.71700 38.25000 337.44600 1.000 39.77000 176 THR A N 1
ATOM 1350 C CA . THR A 1 176 ? 41.08000 37.73400 337.38800 1.000 45.09000 176 THR A CA 1
ATOM 1351 C C . THR A 1 176 ? 42.08500 38.78100 336.92500 1.000 45.03000 176 THR A C 1
ATOM 1352 O O . THR A 1 176 ? 43.18200 38.43100 336.46900 1.000 47.65000 176 THR A O 1
ATOM 1356 N N . ASP A 1 177 ? 41.72700 40.06500 337.01500 1.000 43.10000 177 ASP A N 1
ATOM 1357 C CA . ASP A 1 177 ? 42.60400 41.11400 336.51000 1.000 44.11000 177 ASP A CA 1
ATOM 1358 C C . ASP A 1 177 ? 42.28000 42.38000 337.30100 1.000 42.97000 177 ASP A C 1
ATOM 1359 O O . ASP A 1 177 ? 41.58600 43.29200 336.83000 1.000 42.63000 177 ASP A O 1
ATOM 1364 N N . ILE A 1 178 ? 42.79200 42.43200 338.52700 1.000 40.91000 178 ILE A N 1
ATOM 1365 C CA . ILE A 1 178 ? 42.45800 43.49900 339.45900 1.000 39.82000 178 ILE A CA 1
ATOM 1366 C C . ILE A 1 178 ? 43.64200 44.45400 339.56100 1.000 38.92000 178 ILE A C 1
ATOM 1367 O O . ILE A 1 178 ? 44.74100 44.04700 339.94900 1.000 39.21000 178 ILE A O 1
ATOM 1372 N N . GLU A 1 179 ? 43.41400 45.72100 339.19300 1.000 37.41000 179 GLU A N 1
ATOM 1373 C CA . GLU A 1 179 ? 44.36300 46.82100 339.40000 1.000 33.59000 179 GLU A CA 1
ATOM 1374 C C . GLU A 1 179 ? 43.91500 47.58800 340.63700 1.000 34.75000 179 GLU A C 1
ATOM 1375 O O . GLU A 1 179 ? 43.25600 48.62400 340.54500 1.000 37.24000 179 GLU A O 1
ATOM 1381 N N . GLY A 1 180 ? 44.26600 47.06300 341.81100 1.000 32.90000 180 GLY A N 1
ATOM 1382 C CA . GLY A 1 180 ? 43.77400 47.58600 343.08100 1.000 31.39000 180 GLY A CA 1
ATOM 1383 C C . GLY A 1 180 ? 43.85100 49.09100 343.27600 1.000 35.28000 180 GLY A C 1
ATOM 1384 O O . GLY A 1 180 ? 43.14400 49.66300 344.11600 1.000 33.13000 180 GLY A O 1
ATOM 1385 N N . GLU A 1 181 ? 44.71700 49.75000 342.50300 1.000 36.38000 181 GLU A N 1
ATOM 1386 C CA . GLU A 1 181 ? 44.83200 51.19700 342.58900 1.000 34.84000 181 GLU A CA 1
ATOM 1387 C C . GLU A 1 181 ? 43.60400 51.90700 342.03700 1.000 33.96000 181 GLU A C 1
ATOM 1388 O O . GLU A 1 181 ? 43.34600 53.05000 342.42500 1.000 34.35000 181 GLU A O 1
ATOM 1394 N N . LEU A 1 182 ? 42.83400 51.25200 341.15700 1.000 32.51000 182 LEU A N 1
ATOM 1395 C CA . LEU A 1 182 ? 41.59700 51.82900 340.64700 1.000 30.52000 182 LEU A CA 1
ATOM 1396 C C . LEU A 1 182 ? 40.51300 51.92500 341.70500 1.000 31.63000 182 LEU A C 1
ATOM 1397 O O . LEU A 1 182 ? 39.53000 52.64700 341.50700 1.000 33.41000 182 LEU A O 1
ATOM 1402 N N . PHE A 1 183 ? 40.66700 51.23200 342.81600 1.000 29.73000 183 PHE A N 1
ATOM 1403 C CA . PHE A 1 183 ? 39.54600 50.92700 343.67700 1.000 31.61000 183 PHE A CA 1
ATOM 1404 C C . PHE A 1 183 ? 39.71400 51.61500 345.01400 1.000 31.48000 183 PHE A C 1
ATOM 1405 O O . PHE A 1 183 ? 40.83500 51.86100 345.47000 1.000 32.41000 183 PHE A O 1
ATOM 1413 N N . ASP A 1 184 ? 38.58100 51.91600 345.63700 1.000 27.59000 184 ASP A N 1
ATOM 1414 C CA . ASP A 1 184 ? 38.58100 52.44400 346.99300 1.000 31.98000 184 ASP A CA 1
ATOM 1415 C C . ASP A 1 184 ? 38.43400 51.31500 348.00900 1.000 33.87000 184 ASP A C 1
ATOM 1416 O O . ASP A 1 184 ? 39.27200 51.14700 348.90200 1.000 33.76000 184 ASP A O 1
ATOM 1421 N N . SER A 1 185 ? 37.37100 50.53500 347.87300 1.000 32.60000 185 SER A N 1
ATOM 1422 C CA . SER A 1 185 ? 37.03600 49.46100 348.79400 1.000 31.16000 185 SER A CA 1
ATOM 1423 C C . SER A 1 185 ? 35.87400 48.68600 348.19100 1.000 28.52000 185 SER A C 1
ATOM 1424 O O . SER A 1 185 ? 35.42000 48.96300 347.07700 1.000 27.78000 185 SER A O 1
ATOM 1427 N N . LEU A 1 186 ? 35.43300 47.67700 348.91900 1.000 30.33000 186 LEU A N 1
ATOM 1428 C CA . LEU A 1 186 ? 34.13500 47.06900 348.70100 1.000 30.64000 186 LEU A CA 1
ATOM 1429 C C . LEU A 1 186 ? 33.44000 46.96600 350.05400 1.000 32.20000 186 LEU A C 1
ATOM 1430 O O . LEU A 1 186 ? 34.08400 46.99300 351.11100 1.000 28.92000 186 LEU A O 1
ATOM 1435 N N . ASP A 1 187 ? 32.10900 46.89200 350.01200 1.000 33.40000 187 ASP A N 1
ATOM 1436 C CA . ASP A 1 187 ? 31.29300 46.59600 351.18400 1.000 32.04000 187 ASP A CA 1
ATOM 1437 C C . ASP A 1 187 ? 30.57800 45.27500 350.96300 1.000 30.75000 187 ASP A C 1
ATOM 1438 O O . ASP A 1 187 ? 30.05800 45.01800 349.87300 1.000 29.55000 187 ASP A O 1
ATOM 1443 N N . ILE A 1 188 ? 30.53600 44.44700 352.00100 1.000 31.07000 188 ILE A N 1
ATOM 1444 C CA . ILE A 1 188 ? 29.70100 43.25000 352.01700 1.000 28.83000 188 ILE A CA 1
ATOM 1445 C C . ILE A 1 188 ? 28.50300 43.57600 352.89600 1.000 28.62000 188 ILE A C 1
ATOM 1446 O O . ILE A 1 188 ? 28.60100 43.56500 354.12700 1.000 27.55000 188 ILE A O 1
ATOM 1451 N N . VAL A 1 189 ? 27.37400 43.89200 352.26400 1.000 29.76000 189 VAL A N 1
ATOM 1452 C CA . VAL A 1 189 ? 26.14200 44.22200 352.97800 1.000 30.08000 189 VAL A CA 1
ATOM 1453 C C . VAL A 1 189 ? 25.39700 42.91700 353.23200 1.000 26.86000 189 VAL A C 1
ATOM 1454 O O . VAL A 1 189 ? 24.90700 42.29200 352.29600 1.000 28.75000 189 VAL A O 1
ATOM 1458 N N . ILE A 1 190 ? 25.31900 42.49800 354.48500 1.000 27.08000 190 ILE A N 1
ATOM 1459 C CA . ILE A 1 190 ? 24.72200 41.21400 354.83700 1.000 30.14000 190 ILE A CA 1
ATOM 1460 C C . ILE A 1 190 ? 23.30900 41.47800 355.34000 1.000 29.00000 190 ILE A C 1
ATOM 1461 O O . ILE A 1 190 ? 23.11300 42.03400 356.42600 1.000 29.48000 190 ILE A O 1
ATOM 1466 N N . LYS A 1 191 ? 22.32900 41.03900 354.55900 1.000 27.98000 191 LYS A N 1
ATOM 1467 C CA . LYS A 1 191 ? 20.92300 41.29500 354.82700 1.000 29.72000 191 LYS A CA 1
ATOM 1468 C C . LYS A 1 191 ? 20.20400 40.04700 355.33500 1.000 29.87000 191 LYS A C 1
ATOM 1469 O O . LYS A 1 191 ? 20.04500 39.07600 354.58100 1.000 29.37000 191 LYS A O 1
ATOM 1475 N N . PRO A 1 192 ? 19.78000 40.01900 356.59400 1.000 31.34000 192 PRO A N 1
ATOM 1476 C CA . PRO A 1 192 ? 18.94900 38.91500 357.08900 1.000 33.53000 192 PRO A CA 1
ATOM 1477 C C . PRO A 1 192 ? 17.50000 38.98300 356.62100 1.000 36.14000 192 PRO A C 1
ATOM 1478 O O . PRO A 1 192 ? 16.99600 40.01300 356.16500 1.000 32.00000 192 PRO A O 1
ATOM 1482 N N . LYS A 1 193 ? 16.81700 37.85200 356.78600 1.000 36.38000 193 LYS A N 1
ATOM 1483 C CA . LYS A 1 193 ? 15.37800 37.83200 356.58500 1.000 38.07000 193 LYS A CA 1
ATOM 1484 C C . LYS A 1 193 ? 14.71700 38.76700 357.58300 1.000 39.55000 193 LYS A C 1
ATOM 1485 O O . LYS A 1 193 ? 15.31700 39.15300 358.59200 1.000 40.08000 193 LYS A O 1
ATOM 1491 N N . PHE A 1 194 ? 13.46300 39.13000 357.29100 1.000 37.86000 194 PHE A N 1
ATOM 1492 C CA . PHE A 1 194 ? 12.78100 40.15900 358.06200 1.000 38.53000 194 PHE A CA 1
ATOM 1493 C C . PHE A 1 194 ? 12.94200 39.92500 359.56000 1.000 41.29000 194 PHE A C 1
ATOM 1494 O O . PHE A 1 194 ? 12.49700 38.91100 360.10800 1.000 41.05000 194 PHE A O 1
ATOM 1502 N N . LYS A 1 195 ? 13.66800 40.84000 360.19100 1.000 40.22000 195 LYS A N 1
ATOM 1503 C CA . LYS A 1 195 ? 13.90700 40.92000 361.62700 1.000 40.54000 195 LYS A CA 1
ATOM 1504 C C . LYS A 1 195 ? 14.54400 39.65600 362.21300 1.000 40.62000 195 LYS A C 1
ATOM 1505 O O . LYS A 1 195 ? 14.50900 39.45600 363.42900 1.000 39.32000 195 LYS A O 1
ATOM 1511 N N . ARG A 1 196 ? 15.18400 38.82100 361.39100 1.000 40.41000 196 ARG A N 1
ATOM 1512 C CA . ARG A 1 196 ? 15.94700 37.69300 361.91500 1.000 39.35000 196 ARG A CA 1
ATOM 1513 C C . ARG A 1 196 ? 17.28100 38.17600 362.49100 1.000 37.98000 196 ARG A C 1
ATOM 1514 O O . ARG A 1 196 ? 17.82600 39.20000 362.06500 1.000 33.62000 196 ARG A O 1
ATOM 1522 N N . ASP A 1 197 ? 17.80900 37.41100 363.46800 1.000 37.70000 197 ASP A N 1
ATOM 1523 C CA . ASP A 1 197 ? 19.01000 37.75700 364.24200 1.000 37.31000 197 ASP A CA 1
ATOM 1524 C C . ASP A 1 197 ? 20.24200 37.04300 363.66900 1.000 36.32000 197 ASP A C 1
ATOM 1525 O O . ASP A 1 197 ? 20.34200 35.81300 363.74000 1.000 34.88000 197 ASP A O 1
ATOM 1530 N N . ILE A 1 198 ? 21.20800 37.80900 363.14500 1.000 34.84000 198 ILE A N 1
ATOM 1531 C CA . ILE A 1 198 ? 22.35600 37.16800 362.50400 1.000 33.11000 198 ILE A CA 1
ATOM 1532 C C . ILE A 1 198 ? 23.64700 37.41200 363.27100 1.000 31.74000 198 ILE A C 1
ATOM 1533 O O . ILE A 1 198 ? 24.72400 37.49200 362.67200 1.000 32.20000 198 ILE A O 1
ATOM 1538 N N . LYS A 1 199 ? 23.55900 37.48600 364.59900 1.000 31.67000 199 LYS A N 1
ATOM 1539 C CA . LYS A 1 199 ? 24.73300 37.79300 365.40400 1.000 30.93000 199 LYS A CA 1
ATOM 1540 C C . LYS A 1 199 ? 25.82100 36.72500 365.31500 1.000 31.69000 199 LYS A C 1
ATOM 1541 O O . LYS A 1 199 ? 26.98900 37.02700 365.57100 1.000 31.43000 199 LYS A O 1
ATOM 1547 N N . LYS A 1 200 ? 25.48800 35.48800 364.95300 1.000 34.54000 200 LYS A N 1
ATOM 1548 C CA . LYS A 1 200 ? 26.51700 34.45100 364.86300 1.000 33.68000 200 LYS A CA 1
ATOM 1549 C C . LYS A 1 200 ? 27.51300 34.74400 363.74200 1.000 32.29000 200 LYS A C 1
ATOM 1550 O O . LYS A 1 200 ? 28.72200 34.83500 363.97900 1.000 33.95000 200 LYS A O 1
ATOM 1556 N N . VAL A 1 201 ? 27.02900 34.86100 362.50300 1.000 31.21000 201 VAL A N 1
ATOM 1557 C CA . VAL A 1 201 ? 27.90200 35.24400 361.39200 1.000 32.36000 201 VAL A CA 1
ATOM 1558 C C . VAL A 1 201 ? 28.57800 36.58300 361.68000 1.000 30.66000 201 VAL A C 1
ATOM 1559 O O . VAL A 1 201 ? 29.76800 36.77000 361.38800 1.000 29.24000 201 VAL A O 1
ATOM 1563 N N . ALA A 1 202 ? 27.83700 37.51600 362.29000 1.000 27.30000 202 ALA A N 1
ATOM 1564 C CA . ALA A 1 202 ? 28.34600 38.85800 362.55500 1.000 28.36000 202 ALA A CA 1
ATOM 1565 C C . ALA A 1 202 ? 29.49200 38.83600 363.55200 1.000 32.02000 202 ALA A C 1
ATOM 1566 O O . ALA A 1 202 ? 30.55600 39.42300 363.31200 1.000 30.56000 202 ALA A O 1
ATOM 1568 N N . LYS A 1 203 ? 29.28400 38.18000 364.69300 1.000 31.75000 203 LYS A N 1
ATOM 1569 C CA . LYS A 1 203 ? 30.34100 38.08800 365.68900 1.000 32.13000 203 LYS A CA 1
ATOM 1570 C C . LYS A 1 203 ? 31.53300 37.28200 365.16600 1.000 30.65000 203 LYS A C 1
ATOM 1571 O O . LYS A 1 203 ? 32.68300 37.64700 365.41800 1.000 30.26000 203 LYS A O 1
ATOM 1577 N N . ASP A 1 204 ? 31.28000 36.21900 364.39300 1.000 33.37000 204 ASP A N 1
ATOM 1578 C CA . ASP A 1 204 ? 32.36700 35.42400 363.81400 1.000 32.23000 204 ASP A CA 1
ATOM 1579 C C . ASP A 1 204 ? 33.29300 36.28400 362.96600 1.000 33.04000 204 ASP A C 1
ATOM 1580 O O . ASP A 1 204 ? 34.51200 36.05700 362.92600 1.000 33.53000 204 ASP A O 1
ATOM 1585 N N . ILE A 1 205 ? 32.73300 37.25700 362.25700 1.000 31.77000 205 ILE A N 1
ATOM 1586 C CA . ILE A 1 205 ? 33.55800 38.13100 361.43000 1.000 33.51000 205 ILE A CA 1
ATOM 1587 C C . ILE A 1 205 ? 34.25600 39.17800 362.29500 1.000 32.27000 205 ILE A C 1
ATOM 1588 O O . ILE A 1 205 ? 35.48700 39.32600 362.26200 1.000 33.84000 205 ILE A O 1
ATOM 1593 N N . ILE A 1 206 ? 3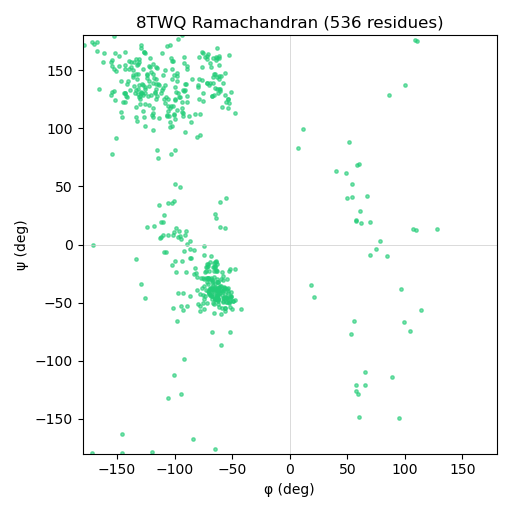3.46700 39.89600 363.09500 1.000 31.82000 206 ILE A N 1
ATOM 1594 C CA . ILE A 1 206 ? 33.97600 40.97100 363.94000 1.000 32.97000 206 ILE A CA 1
ATOM 1595 C C . ILE A 1 206 ? 35.08400 40.47200 364.86000 1.000 34.54000 206 ILE A C 1
ATOM 1596 O O . ILE A 1 206 ? 36.05900 41.19100 365.12200 1.000 32.21000 206 ILE A O 1
ATOM 1601 N N . PHE A 1 207 ? 34.95200 39.24500 365.37500 1.000 33.69000 207 PHE A N 1
ATOM 1602 C CA . PHE A 1 207 ? 35.88800 38.71300 366.35700 1.000 32.77000 207 PHE A CA 1
ATOM 1603 C C . PHE A 1 207 ? 36.91900 37.76600 365.75700 1.000 31.73000 207 PHE A C 1
ATOM 1604 O O . PHE A 1 207 ? 37.63500 37.10800 366.51200 1.000 35.69000 207 PHE A O 1
ATOM 1612 N N . ASN A 1 208 ? 37.01600 37.69100 364.43100 1.000 29.00000 208 ASN A N 1
ATOM 1613 C CA . ASN A 1 208 ? 38.06800 36.95300 363.75200 1.000 31.01000 208 ASN A CA 1
ATOM 1614 C C . ASN A 1 208 ? 39.43700 37.40800 364.25100 1.000 34.47000 208 ASN A C 1
ATOM 1615 O O . ASN A 1 208 ? 39.78500 38.59500 364.10800 1.000 33.05000 208 ASN A O 1
ATOM 1620 N N . PRO A 1 209 ? 40.24500 36.52800 364.87500 1.000 33.97000 209 PRO A N 1
ATOM 1621 C CA . PRO A 1 209 ? 41.56800 36.96100 365.35100 1.000 32.53000 209 PRO A CA 1
ATOM 1622 C C . PRO A 1 209 ? 42.49100 37.40700 364.23200 1.000 33.33000 209 PRO A C 1
ATOM 1623 O O . PRO A 1 209 ? 43.49000 38.07700 364.51300 1.000 34.42000 209 PRO A O 1
ATOM 1627 N N . SER A 1 210 ? 42.18700 37.05600 362.97700 1.000 31.43000 210 SER A N 1
ATOM 1628 C CA . SER A 1 210 ? 42.83200 37.55700 361.77000 1.000 32.77000 210 SER A CA 1
ATOM 1629 C C . SER A 1 210 ? 41.82000 38.35400 360.95100 1.000 34.37000 210 SER A C 1
ATOM 1630 O O . SER A 1 210 ? 41.26000 37.82500 359.98000 1.000 33.41000 210 SER A O 1
ATOM 1633 N N . PRO A 1 211 ? 41.57400 39.62100 361.29400 1.000 35.77000 211 PRO A N 1
ATOM 1634 C CA . PRO A 1 211 ? 40.39100 40.31100 360.75700 1.000 33.58000 211 PRO A CA 1
ATOM 1635 C C . PRO A 1 211 ? 40.47000 40.48800 359.25200 1.000 31.01000 211 PRO A C 1
ATOM 1636 O O . PRO A 1 211 ? 41.50800 40.86300 358.70400 1.000 35.07000 211 PRO A O 1
ATOM 1640 N N . GLN A 1 212 ? 39.36500 40.18500 358.57600 1.000 31.37000 212 GLN A N 1
ATOM 1641 C CA . GLN A 1 212 ? 39.26300 40.39500 357.13500 1.000 30.22000 212 GLN A CA 1
ATOM 1642 C C . GLN A 1 212 ? 38.49400 41.66700 356.81500 1.000 28.34000 212 GLN A C 1
ATOM 1643 O O . GLN A 1 212 ? 37.71900 41.71300 355.86300 1.000 29.64000 212 GLN A O 1
ATOM 1649 N N . PHE A 1 213 ? 38.66600 42.72300 357.59800 1.000 31.51000 213 PHE A N 1
ATOM 1650 C CA . PHE A 1 213 ? 37.89100 43.93000 357.35700 1.000 32.68000 213 PHE A CA 1
ATOM 1651 C C . PHE A 1 213 ? 38.69700 45.15400 357.75400 1.000 33.87000 213 PHE A C 1
ATOM 1652 O O . PHE A 1 213 ? 39.68900 45.05700 358.47800 1.000 35.61000 213 PHE A O 1
ATOM 1660 N N . SER A 1 214 ? 38.25900 46.31200 357.25300 1.000 32.10000 214 SER A N 1
ATOM 1661 C CA . SER A 1 214 ? 38.73800 47.62500 357.68100 1.000 33.59000 214 SER A CA 1
ATOM 1662 C C . SER A 1 214 ? 37.82100 48.26300 358.71200 1.000 35.71000 214 SER A C 1
ATOM 1663 O O . SER A 1 214 ? 38.28300 48.86500 359.68700 1.000 37.93000 214 SER A O 1
ATOM 1666 N N . ASP A 1 215 ? 36.52000 48.14700 358.49500 1.000 35.58000 215 ASP A N 1
ATOM 1667 C CA . ASP A 1 215 ? 35.50500 48.73900 359.34400 1.000 37.17000 215 ASP A CA 1
ATOM 1668 C C . ASP A 1 215 ? 34.24900 47.90300 359.16700 1.000 35.47000 215 ASP A C 1
ATOM 1669 O O . ASP A 1 215 ? 34.05200 47.27100 358.12600 1.000 34.91000 215 ASP A O 1
ATOM 1674 N N . ILE A 1 216 ? 33.40000 47.90400 360.18200 1.000 34.92000 216 ILE A N 1
ATOM 1675 C CA . ILE A 1 216 ? 32.08100 47.29300 360.08500 1.000 36.91000 216 ILE A CA 1
ATOM 1676 C C . ILE A 1 216 ? 31.05500 48.27300 360.64300 1.000 39.83000 216 ILE A C 1
ATOM 1677 O O . ILE A 1 216 ? 31.34200 48.99900 361.60100 1.000 39.28000 216 ILE A O 1
ATOM 1682 N N . SER A 1 217 ? 29.87400 48.33000 360.02000 1.000 38.22000 217 SER A N 1
ATOM 1683 C CA . SER A 1 217 ? 28.72600 48.99800 360.61500 1.000 37.94000 217 SER A CA 1
ATOM 1684 C C . SER A 1 217 ? 27.57100 48.01400 360.68700 1.000 36.87000 217 SER A C 1
ATOM 1685 O O . SER A 1 217 ? 27.42400 47.14600 359.82600 1.000 34.47000 217 SER A O 1
ATOM 1688 N N . LEU A 1 218 ? 26.75100 48.15300 361.72400 1.000 37.92000 218 LEU A N 1
ATOM 1689 C CA . LEU A 1 218 ? 25.68000 47.19800 361.94600 1.000 39.91000 218 LEU A CA 1
ATOM 1690 C C . LEU A 1 218 ? 24.50900 47.85700 362.65800 1.000 43.20000 218 LEU A C 1
ATOM 1691 O O . LEU A 1 218 ? 24.68500 48.77600 363.46600 1.000 42.44000 218 LEU A O 1
ATOM 1696 N N . ARG A 1 219 ? 23.31100 47.34900 362.35600 1.000 41.75000 219 ARG A N 1
ATOM 1697 C CA . ARG A 1 219 ? 22.09400 47.66800 363.09700 1.000 43.90000 219 ARG A CA 1
ATOM 1698 C C . ARG A 1 219 ? 21.92900 46.67000 364.24300 1.000 45.49000 219 ARG A C 1
ATOM 1699 O O . ARG A 1 219 ? 21.85600 45.45600 364.00500 1.000 45.29000 219 ARG A O 1
ATOM 1707 N N . ALA A 1 220 ? 21.84800 47.16400 365.47800 1.000 46.54000 220 ALA A N 1
ATOM 1708 C CA . ALA A 1 220 ? 21.87400 46.24400 366.60900 1.000 49.07000 220 ALA A CA 1
ATOM 1709 C C . ALA A 1 220 ? 21.34600 46.90400 367.87300 1.000 56.46000 220 ALA A C 1
ATOM 1710 O O . ALA A 1 220 ? 21.39600 48.13100 368.02500 1.000 59.19000 220 ALA A O 1
ATOM 1712 N N . LYS A 1 221 ? 20.88300 46.05100 368.79900 1.000 58.46000 221 LYS A N 1
ATOM 1713 C CA . LYS A 1 221 ? 20.46100 46.43700 370.14500 1.000 60.45000 221 LYS A CA 1
ATOM 1714 C C . LYS A 1 221 ? 21.39100 45.81100 371.18300 1.000 60.52000 221 LYS A C 1
ATOM 1715 O O . LYS A 1 221 ? 21.61200 44.59000 371.16800 1.000 53.72000 221 LYS A O 1
ATOM 1721 N N . ASP A 1 222 ? 21.92700 46.64700 372.08700 1.000 64.87000 222 ASP A N 1
ATOM 1722 C CA . ASP A 1 222 ? 22.80000 46.18000 373.16400 1.000 65.01000 222 ASP A CA 1
ATOM 1723 C C . ASP A 1 222 ? 22.07200 45.17300 374.04000 1.000 63.85000 222 ASP A C 1
ATOM 1724 O O . ASP A 1 222 ? 22.18000 43.96100 373.82500 1.000 62.57000 222 ASP A O 1
ATOM 1729 N N . GLU A 1 223 ? 21.33600 45.66100 375.03300 1.000 65.28000 223 GLU A N 1
ATOM 1730 C CA . GLU A 1 223 ? 20.53500 44.77500 375.85800 1.000 65.81000 223 GLU A CA 1
ATOM 1731 C C . GLU A 1 223 ? 19.19400 44.52400 375.16300 1.000 66.72000 223 GLU A C 1
ATOM 1732 O O . GLU A 1 223 ? 19.01600 44.83900 373.98200 1.000 66.88000 223 GLU A O 1
ATOM 1738 N N . ALA A 1 224 ? 18.23400 43.94300 375.88300 1.000 70.92000 224 ALA A N 1
ATOM 1739 C CA . ALA A 1 224 ? 16.98300 43.48900 375.27900 1.000 72.68000 224 ALA A CA 1
ATOM 1740 C C . ALA A 1 224 ? 15.87800 44.52700 375.45000 1.000 70.86000 224 ALA A C 1
ATOM 1741 O O . ALA A 1 224 ? 15.63400 45.01300 376.56000 1.000 69.62000 224 ALA A O 1
ATOM 1743 N N . GLY A 1 225 ? 15.20200 44.84500 374.35100 1.000 71.59000 225 GLY A N 1
ATOM 1744 C CA . GLY A 1 225 ? 14.08700 45.76200 374.38000 1.000 72.25000 225 GLY A CA 1
ATOM 1745 C C . GLY A 1 225 ? 14.35700 47.12400 373.79600 1.000 74.70000 225 GLY A C 1
ATOM 1746 O O . GLY A 1 225 ? 13.54800 48.03700 373.99900 1.000 75.04000 225 GLY A O 1
ATOM 1747 N N . ASP A 1 226 ? 15.45600 47.29500 373.08300 1.000 72.26000 226 ASP A N 1
ATOM 1748 C CA . ASP A 1 226 ? 15.81200 48.60200 372.56600 1.000 68.92000 226 ASP A CA 1
ATOM 1749 C C . ASP A 1 226 ? 15.43400 48.71800 371.09200 1.000 70.02000 226 ASP A C 1
ATOM 1750 O O . ASP A 1 226 ? 14.60800 47.95900 370.57100 1.000 70.82000 22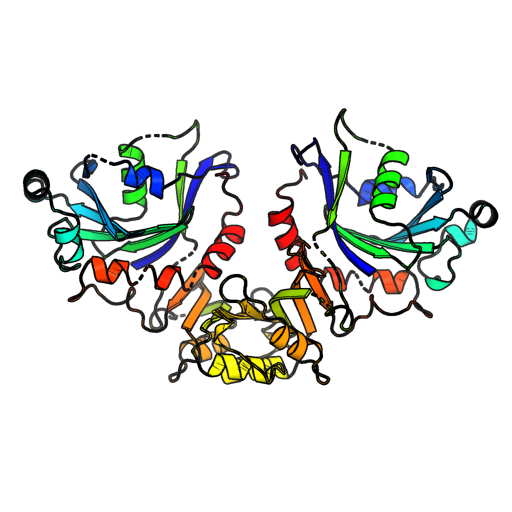6 ASP A O 1
ATOM 1755 N N . LEU A 1 228 ? 16.78200 49.08300 366.95000 1.000 61.60000 228 LEU A N 1
ATOM 1756 C CA . LEU A 1 228 ? 17.89900 48.91000 366.03500 1.000 56.56000 228 LEU A CA 1
ATOM 1757 C C . LEU A 1 228 ? 18.68700 50.21100 366.00200 1.000 54.46000 228 LEU A C 1
ATOM 1758 O O . LEU A 1 228 ? 18.10900 51.28500 365.82800 1.000 57.94000 228 LEU A O 1
ATOM 1763 N N . THR A 1 229 ? 19.99700 50.12300 366.22800 1.000 53.82000 229 THR A N 1
ATOM 1764 C CA . THR A 1 229 ? 20.86900 51.29300 366.27600 1.000 54.61000 229 THR A CA 1
ATOM 1765 C C . THR A 1 229 ? 22.06100 51.07900 365.35000 1.000 50.57000 229 THR A C 1
ATOM 1766 O O . THR A 1 229 ? 22.72700 50.03800 365.41900 1.000 48.85000 229 THR A O 1
ATOM 1770 N N . GLU A 1 230 ? 22.34500 52.06500 364.50100 1.000 43.94000 230 GLU A N 1
ATOM 1771 C CA . GLU A 1 230 ? 23.46700 51.95800 363.58100 1.000 45.08000 230 GLU A CA 1
ATOM 1772 C C . GLU A 1 230 ? 24.76700 52.23100 364.33500 1.000 45.40000 230 GLU A C 1
ATOM 1773 O O . GLU A 1 230 ? 25.01200 53.35400 364.78300 1.000 43.53000 230 GLU A O 1
ATOM 1779 N N . HIS A 1 231 ? 25.59800 51.20400 364.48900 1.000 42.62000 231 HIS A N 1
ATOM 1780 C CA . HIS A 1 231 ? 26.91200 51.33100 365.10100 1.000 41.55000 231 HIS A CA 1
ATOM 1781 C C . HIS A 1 231 ? 27.99200 51.13400 364.05100 1.000 41.30000 231 HIS A C 1
ATOM 1782 O O . HIS A 1 231 ? 27.73400 50.63600 362.95200 1.000 42.18000 231 HIS A O 1
ATOM 1789 N N . TYR A 1 232 ? 29.21700 51.52300 364.39500 1.000 42.89000 232 TYR A N 1
ATOM 1790 C CA . TYR A 1 232 ? 30.35600 51.23600 363.53100 1.000 39.91000 232 TYR A CA 1
ATOM 1791 C C . TYR A 1 232 ? 31.56300 50.90500 364.39400 1.000 37.99000 232 TYR A C 1
ATOM 1792 O O . TYR A 1 232 ? 31.66200 51.31000 365.55500 1.000 38.16000 232 TYR A O 1
ATOM 1801 N N . LEU A 1 233 ? 32.47400 50.14200 363.80700 1.000 38.79000 233 LEU A N 1
ATOM 1802 C CA . LEU A 1 233 ? 33.60800 49.58500 364.51700 1.000 40.89000 233 LEU A CA 1
ATOM 1803 C C . LEU A 1 233 ? 34.80700 49.65300 363.59100 1.000 43.26000 233 LEU A C 1
ATOM 1804 O O . LEU A 1 233 ? 34.73700 49.20300 362.44600 1.000 43.05000 233 LEU A O 1
ATOM 1809 N N . SER A 1 234 ? 35.89000 50.23800 364.07600 1.000 45.68000 234 SER A N 1
ATOM 1810 C CA . SER A 1 234 ? 37.07800 50.47700 363.28000 1.000 47.22000 234 SER A CA 1
ATOM 1811 C C . SER A 1 234 ? 38.16000 49.49200 363.68400 1.000 51.96000 234 SER A C 1
ATOM 1812 O O . SER A 1 234 ? 38.49400 49.38600 364.87200 1.000 52.42000 234 SER A O 1
ATOM 1815 N N . GLU A 1 235 ? 38.68300 48.75500 362.70300 1.000 49.88000 235 GLU A N 1
ATOM 1816 C CA . GLU A 1 235 ? 39.99000 48.13700 362.86900 1.000 54.73000 235 GLU A CA 1
ATOM 1817 C C . GLU A 1 235 ? 40.97800 49.19800 363.33200 1.000 57.96000 235 GLU A C 1
ATOM 1818 O O . GLU A 1 235 ? 41.02900 50.28600 362.75200 1.000 63.02000 235 GLU A O 1
ATOM 1824 N N . LYS A 1 236 ? 41.73600 48.87100 364.38800 1.000 58.31000 236 LYS A N 1
ATOM 1825 C CA . LYS A 1 236 ? 42.62500 49.75600 365.15300 1.000 63.86000 236 LYS A CA 1
ATOM 1826 C C . LYS A 1 236 ? 41.91900 50.21100 366.42700 1.000 69.04000 236 LYS A C 1
ATOM 1827 O O . LYS A 1 236 ? 42.32700 49.83600 367.53700 1.000 68.40000 236 LYS A O 1
ATOM 1833 N N . GLY A 1 237 ? 40.85300 51.01500 366.26700 1.000 66.10000 237 GLY A N 1
ATOM 1834 C CA . GLY A 1 237 ? 40.20800 51.70000 367.37500 1.000 64.49000 237 GLY A CA 1
ATOM 1835 C C . GLY A 1 237 ? 40.57600 53.17400 367.38700 1.000 65.96000 237 GLY A C 1
ATOM 1836 O O . GLY A 1 237 ? 39.76500 54.03500 367.01800 1.000 66.75000 237 GLY A O 1
ATOM 1837 N N . HIS A 1 238 ? 41.81700 53.46300 367.79600 1.000 67.51000 238 HIS A N 1
ATOM 1838 C CA . HIS A 1 238 ? 42.40800 54.80100 367.78200 1.000 65.36000 238 HIS A CA 1
ATOM 1839 C C . HIS A 1 238 ? 41.53100 55.81900 368.50500 1.000 62.74000 238 HIS A C 1
ATOM 1840 O O . HIS A 1 238 ? 41.83200 56.20700 369.64100 1.000 63.50000 238 HIS A O 1
ATOM 1847 N N . LEU A 1 239 ? 40.44900 56.26400 367.85900 1.000 60.87000 239 LEU A N 1
ATOM 1848 C CA . LEU A 1 239 ? 39.54600 57.20600 368.51400 1.000 60.28000 239 LEU A CA 1
ATOM 1849 C C . LEU A 1 239 ? 38.89400 56.57000 369.73700 1.000 60.11000 239 LEU A C 1
ATOM 1850 O O . LEU A 1 239 ? 38.74300 57.21600 370.78100 1.000 56.35000 239 LEU A O 1
ATOM 1855 N N . SER A 1 240 ? 38.52300 55.29000 369.62800 1.000 63.37000 240 SER A N 1
ATOM 1856 C CA . SER A 1 240 ? 37.93500 54.56500 370.74800 1.000 62.32000 240 SER A CA 1
ATOM 1857 C C . SER A 1 240 ? 38.91000 54.41600 371.90300 1.000 62.29000 240 SER A C 1
ATOM 1858 O O . SER A 1 240 ? 38.47400 54.20900 373.04200 1.000 63.86000 240 SER A O 1
ATOM 1861 N N . ALA A 1 241 ? 40.21100 54.51200 371.62800 1.000 64.59000 241 ALA A N 1
ATOM 1862 C CA . ALA A 1 241 ? 41.23100 54.43000 372.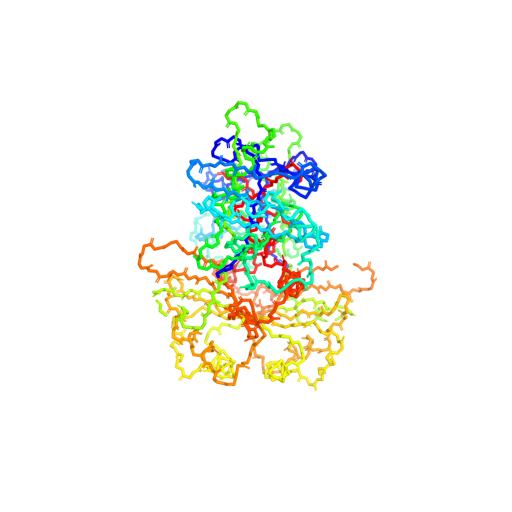65800 1.000 67.46000 241 ALA A CA 1
ATOM 1863 C C . ALA A 1 241 ? 41.24700 55.71700 373.48000 1.000 67.44000 241 ALA A C 1
ATOM 1864 O O . ALA A 1 241 ? 40.71800 56.74500 373.04600 1.000 67.59000 241 ALA A O 1
ATOM 1866 N N . PRO A 1 242 ? 41.83100 55.68500 374.67800 1.000 67.41000 242 PRO A N 1
ATOM 1867 C CA . PRO A 1 242 ? 41.89800 56.90300 375.49800 1.000 67.85000 242 PRO A CA 1
ATOM 1868 C C . PRO A 1 242 ? 42.88400 57.93700 374.95400 1.000 67.21000 242 PRO A C 1
ATOM 1869 O O . PRO A 1 242 ? 43.76700 57.65300 374.13400 1.000 64.90000 242 PRO A O 1
ATOM 1873 N N . LEU A 1 243 ? 42.70300 59.17000 375.43500 1.000 64.85000 243 LEU A N 1
ATOM 1874 C CA . LEU A 1 243 ? 43.55800 60.31000 375.10200 1.000 60.65000 243 LEU A CA 1
ATOM 1875 C C . LEU A 1 243 ? 44.81000 60.24500 375.96600 1.000 59.52000 243 LEU A C 1
ATOM 1876 O O . LEU A 1 243 ? 44.84300 60.75400 377.08800 1.000 59.16000 243 LEU A O 1
ATOM 1881 N N . ASN A 1 244 ? 45.84000 59.60900 375.40100 1.000 59.42000 244 ASN A N 1
ATOM 1882 C CA . ASN A 1 244 ? 47.08900 59.35200 376.15700 1.000 58.65000 244 ASN A CA 1
ATOM 1883 C C . ASN A 1 244 ? 48.13700 60.45900 375.98500 1.000 55.78000 244 ASN A C 1
ATOM 1884 O O . ASN A 1 244 ? 48.13500 61.45600 376.71100 1.000 50.45000 244 ASN A O 1
ATOM 1889 N N . LYS A 1 245 ? 49.05600 60.17700 375.08800 1.000 53.25000 245 LYS A N 1
ATOM 1890 C CA . LYS A 1 245 ? 50.23000 60.99100 374.77500 1.000 43.83000 245 LYS A CA 1
ATOM 1891 C C . LYS A 1 245 ? 50.01800 61.54200 373.37600 1.000 44.20000 245 LYS A C 1
ATOM 1892 O O . LYS A 1 245 ? 50.99100 61.89100 372.74300 1.000 41.65000 245 LYS A O 1
ATOM 1898 N N . VAL A 1 246 ? 48.77800 61.55400 372.89700 1.000 43.37000 246 VAL A N 1
ATOM 1899 C CA . VAL A 1 246 ? 48.61600 62.15600 371.54500 1.000 39.85000 246 VAL A CA 1
ATOM 1900 C C . VAL A 1 246 ? 48.28100 63.65200 371.59500 1.000 35.98000 246 VAL A C 1
ATOM 1901 O O . VAL A 1 246 ? 47.80600 64.13600 372.58600 1.000 34.69000 246 VAL A O 1
ATOM 1905 N N . THR A 1 247 ? 48.50300 64.32100 370.47400 1.000 37.17000 247 THR A N 1
ATOM 1906 C CA . THR A 1 247 ? 48.29900 65.78500 370.30700 1.000 37.85000 247 THR A CA 1
ATOM 1907 C C . THR A 1 247 ? 46.98700 66.08200 369.57300 1.000 35.34000 247 THR A C 1
ATOM 1908 O O . THR A 1 247 ? 46.52000 65.24000 368.85000 1.000 32.09000 247 THR A O 1
ATOM 1912 N N . ASN A 1 248 ? 46.47500 67.29500 369.76300 1.000 35.03000 248 ASN A N 1
ATOM 1913 C CA . ASN A 1 248 ? 45.24100 67.69800 369.09300 1.000 33.14000 248 ASN A CA 1
ATOM 1914 C C . ASN A 1 248 ? 45.33500 67.52300 367.59300 1.000 33.63000 248 ASN A C 1
ATOM 1915 O O . ASN A 1 248 ? 44.35400 67.14000 366.94000 1.000 33.51000 248 ASN A O 1
ATOM 1920 N N . ALA A 1 249 ? 46.50800 67.81600 367.02500 1.000 32.83000 249 ALA A N 1
ATOM 1921 C CA . ALA A 1 249 ? 46.69100 67.67500 365.58700 1.000 32.34000 249 ALA A CA 1
ATOM 1922 C C . ALA A 1 249 ? 46.63200 66.21600 365.16900 1.000 33.25000 249 ALA A C 1
ATOM 1923 O O . ALA A 1 249 ? 46.07400 65.88700 364.11500 1.000 37.56000 249 ALA A O 1
ATOM 1925 N N . GLU A 1 250 ? 47.19000 65.32300 365.98300 1.000 35.36000 250 GLU A N 1
ATOM 1926 C CA . GLU A 1 250 ? 47.14700 63.90300 365.65300 1.000 35.91000 250 GLU A CA 1
ATOM 1927 C C . GLU A 1 250 ? 45.70800 63.39300 365.63400 1.000 36.34000 250 GLU A C 1
ATOM 1928 O O . GLU A 1 250 ? 45.28600 62.71900 364.68700 1.000 34.80000 250 GLU A O 1
ATOM 1934 N N . ILE A 1 251 ? 44.93600 63.73800 366.66800 1.000 36.81000 251 ILE A N 1
ATOM 1935 C CA . ILE A 1 251 ? 43.50100 63.45500 366.69100 1.000 35.62000 251 ILE A CA 1
ATOM 1936 C C . ILE A 1 251 ? 42.83600 63.94900 365.41500 1.000 33.73000 251 ILE A C 1
ATOM 1937 O O . ILE A 1 251 ? 42.02000 63.24900 364.80800 1.000 38.37000 251 ILE A O 1
ATOM 1942 N N . ALA A 1 252 ? 43.16900 65.16500 364.99000 1.000 33.42000 252 ALA A N 1
ATOM 1943 C CA . ALA A 1 252 ? 42.53300 65.71800 363.79800 1.000 35.19000 252 ALA A CA 1
ATOM 1944 C C . ALA A 1 252 ? 42.84000 64.87200 362.57100 1.000 37.07000 252 ALA A C 1
ATOM 1945 O O . ALA A 1 252 ? 41.94200 64.58500 361.76600 1.000 37.67000 252 ALA A O 1
ATOM 1947 N N . GLU A 1 253 ? 44.10500 64.45300 362.42100 1.000 38.96000 253 GLU A N 1
ATOM 1948 C CA . GLU A 1 253 ? 44.48100 63.53300 361.34800 1.000 37.90000 253 GLU A CA 1
ATOM 1949 C C . GLU A 1 253 ? 43.65700 62.25600 361.39300 1.000 35.22000 253 GLU A C 1
ATOM 1950 O O . GLU A 1 253 ? 43.23000 61.74900 360.35200 1.000 35.36000 253 GLU A O 1
ATOM 1956 N N . GLU A 1 254 ? 43.44800 61.71300 362.59600 1.000 36.89000 254 GLU A N 1
ATOM 1957 C CA . GLU A 1 254 ? 42.62100 60.52200 362.77000 1.000 37.83000 254 GLU A CA 1
ATOM 1958 C C . GLU A 1 254 ? 41.16700 60.78500 362.39500 1.000 38.75000 254 GLU A C 1
ATOM 1959 O O . GLU A 1 254 ? 40.56200 60.01200 361.64900 1.000 41.93000 254 GLU A O 1
ATOM 1973 N N . ALA A 1 256 ? 39.95800 62.97900 360.33500 1.000 37.88000 256 ALA A N 1
ATOM 1974 C CA . ALA A 1 256 ? 39.87700 63.07100 358.88600 1.000 38.64000 256 ALA A CA 1
ATOM 1975 C C . ALA A 1 256 ? 40.01200 61.69700 358.24500 1.000 40.69000 256 ALA A C 1
ATOM 1976 O O . ALA A 1 256 ? 39.23400 61.34200 357.34800 1.000 42.91000 256 ALA A O 1
ATOM 1978 N N . TYR A 1 257 ? 40.98100 60.90300 358.70900 1.000 40.02000 257 TYR A N 1
ATOM 1979 C CA . TYR A 1 257 ? 41.20400 59.57900 358.13900 1.000 41.63000 257 TYR A CA 1
ATOM 1980 C C . TYR A 1 257 ? 39.99000 58.68000 358.36200 1.000 41.43000 257 TYR A C 1
ATOM 1981 O O . TYR A 1 257 ? 39.54700 57.98000 357.44100 1.000 40.11000 257 TYR A O 1
ATOM 1990 N N . CYS A 1 258 ? 39.42200 58.70900 359.57200 1.000 39.58000 258 CYS A N 1
ATOM 1991 C CA . CYS A 1 258 ? 38.22600 57.91500 359.85700 1.000 43.90000 258 CYS A CA 1
ATOM 1992 C C . CYS A 1 258 ? 37.06000 58.35800 358.98000 1.000 42.40000 258 CYS A C 1
ATOM 1993 O O . CYS A 1 258 ? 36.40400 57.52800 358.34100 1.000 43.34000 258 CYS A O 1
ATOM 1996 N N . TYR A 1 259 ? 36.80900 59.67100 358.91200 1.000 41.13000 259 TYR A N 1
ATOM 1997 C CA . TYR A 1 259 ? 35.71600 60.17600 358.08000 1.000 42.17000 259 TYR A CA 1
ATOM 1998 C C . TYR A 1 259 ? 35.88900 59.76700 356.62500 1.000 44.20000 259 TYR A C 1
ATOM 1999 O O . TYR A 1 259 ? 34.93100 59.33800 355.96800 1.000 44.95000 259 TYR A O 1
ATOM 2008 N N . ALA A 1 260 ? 37.09900 59.93300 356.09100 1.000 39.72000 260 ALA A N 1
ATOM 2009 C CA . ALA A 1 260 ? 37.34100 59.57000 354.70300 1.000 41.70000 260 ALA A CA 1
ATOM 2010 C C . ALA A 1 260 ? 36.93200 58.12600 354.44000 1.000 42.76000 260 ALA A C 1
ATOM 2011 O O . ALA A 1 260 ? 36.22700 57.83800 353.46800 1.000 45.88000 260 ALA A O 1
ATOM 2013 N N . ARG A 1 261 ? 37.32100 57.21300 355.33100 1.000 42.53000 261 ARG A N 1
ATOM 2014 C CA . ARG A 1 261 ? 36.94500 55.80700 355.21400 1.000 45.42000 261 ARG A CA 1
ATOM 2015 C C . ARG A 1 261 ? 35.42700 55.65100 355.13500 1.000 48.14000 261 ARG A C 1
ATOM 2016 O O . ARG A 1 261 ? 34.89700 55.29100 354.07700 1.000 48.79000 261 ARG A O 1
ATOM 2032 N N . LYS A 1 263 ? 32.98800 57.49900 354.62000 1.000 43.52000 263 LYS A N 1
ATOM 2033 C CA . LYS A 1 263 ? 32.21700 58.53200 353.93300 1.000 46.80000 263 LYS A CA 1
ATOM 2034 C C . LYS A 1 263 ? 30.97000 57.95100 353.26700 1.000 50.01000 263 LYS A C 1
ATOM 2035 O O . LYS A 1 263 ? 29.84100 58.37300 353.54700 1.000 49.24000 263 LYS A O 1
ATOM 2041 N N . SER A 1 264 ? 31.16500 56.95500 352.40200 1.000 49.18000 264 SER A N 1
ATOM 2042 C CA . SER A 1 264 ? 30.06000 56.21200 351.81100 1.000 49.13000 264 SER A CA 1
ATOM 2043 C C . SER A 1 264 ? 28.97700 55.87300 352.83000 1.000 50.19000 264 SER A C 1
ATOM 2044 O O . SER A 1 264 ? 27.80400 56.21100 352.64700 1.000 53.51000 264 SER A O 1
ATOM 2047 N N . ASP A 1 265 ? 29.36400 55.21500 353.92100 1.000 48.38000 265 ASP A N 1
ATOM 2048 C CA . ASP A 1 265 ? 28.38700 54.69500 354.87400 1.000 51.55000 265 ASP A CA 1
ATOM 2049 C C . ASP A 1 265 ? 27.63100 55.81300 355.58200 1.000 52.08000 265 ASP A C 1
ATOM 2050 O O . ASP A 1 265 ? 26.43200 55.67400 355.86800 1.000 51.57000 265 ASP A O 1
ATOM 2055 N N . ILE A 1 266 ? 28.32400 56.91000 355.90700 1.000 48.03000 266 ILE A N 1
ATOM 2056 C CA . ILE A 1 266 ? 27.66200 58.05500 356.53100 1.000 49.52000 266 ILE A CA 1
ATOM 2057 C C . ILE A 1 266 ? 26.64500 58.65400 355.57000 1.000 47.24000 266 ILE A C 1
ATOM 2058 O O . ILE A 1 266 ? 25.49200 58.91300 355.93300 1.000 45.91000 266 ILE A O 1
ATOM 2063 N N . LEU A 1 267 ? 27.05500 58.85400 354.31700 1.000 47.32000 267 LEU A N 1
ATOM 2064 C CA . LEU A 1 267 ? 26.18800 59.47700 353.32400 1.000 51.91000 267 LEU A CA 1
ATOM 2065 C C . LEU A 1 267 ? 24.97400 58.61800 352.97900 1.000 53.79000 267 LEU A C 1
ATOM 2066 O O . LEU A 1 267 ? 24.00500 59.13000 352.40400 1.000 52.38000 267 LEU A O 1
ATOM 2071 N N . GLU A 1 268 ? 24.99300 57.33300 353.32400 1.000 54.94000 268 GLU A N 1
ATOM 2072 C CA . GLU A 1 268 ? 23.81500 56.51400 353.09200 1.000 54.19000 268 GLU A CA 1
ATOM 2073 C C . GLU A 1 268 ? 22.91100 56.47600 354.31400 1.000 53.55000 268 GLU A C 1
ATOM 2074 O O . GLU A 1 268 ? 21.68900 56.58100 354.17800 1.000 53.39000 268 GLU A O 1
ATOM 2080 N N . CYS A 1 269 ? 23.48200 56.34700 355.51500 1.000 52.00000 269 CYS A N 1
ATOM 2081 C CA . CYS A 1 269 ? 22.66400 56.49100 356.71300 1.000 50.93000 269 CYS A CA 1
ATOM 2082 C C . CYS A 1 269 ? 22.03000 57.87000 356.75900 1.000 52.47000 269 CYS A C 1
ATOM 2083 O O . CYS A 1 269 ? 20.92200 58.02800 357.28500 1.000 51.87000 269 CYS A O 1
ATOM 2086 N N . PHE A 1 270 ? 22.70700 58.86800 356.18300 1.000 49.56000 270 PHE A N 1
ATOM 2087 C CA . PHE A 1 270 ? 22.13100 60.18000 355.92300 1.000 49.61000 270 PHE A CA 1
ATOM 2088 C C . PHE A 1 270 ? 20.81800 60.04500 355.16600 1.000 49.67000 270 PHE A C 1
ATOM 2089 O O . PHE A 1 270 ? 19.74000 60.18800 355.74600 1.000 51.84000 270 PHE A O 1
ATOM 2097 N N . LYS A 1 271 ? 20.90700 59.74100 353.87200 1.000 49.71000 271 LYS A N 1
ATOM 2098 C CA . LYS A 1 271 ? 19.72100 59.71600 353.02400 1.000 50.60000 271 LYS A CA 1
ATOM 2099 C C . LYS A 1 271 ? 18.62500 58.80300 353.57100 1.000 54.50000 271 LYS A C 1
ATOM 2100 O O . LYS A 1 271 ? 17.43300 59.07000 353.36600 1.000 57.10000 271 LYS A O 1
ATOM 2106 N N . ARG A 1 272 ? 18.99200 57.74600 354.29500 1.000 53.87000 272 ARG A N 1
ATOM 2107 C CA . ARG A 1 272 ? 17.97000 56.92200 354.93000 1.000 54.60000 272 ARG A CA 1
ATOM 2108 C C . ARG A 1 272 ? 17.36900 57.63200 356.14000 1.000 55.34000 272 ARG A C 1
ATOM 2109 O O . ARG A 1 272 ? 16.15100 57.83100 356.20900 1.000 59.85000 272 ARG A O 1
ATOM 2117 N N . GLN A 1 273 ? 18.20800 58.04100 357.10100 1.000 52.17000 273 GLN A N 1
ATOM 2118 C CA . GLN A 1 273 ? 17.68900 58.48900 358.39500 1.000 52.14000 273 GLN A CA 1
ATOM 2119 C C . GLN A 1 273 ? 17.19100 59.93900 358.39400 1.000 52.97000 273 GLN A C 1
ATOM 2120 O O . GLN A 1 273 ? 16.36000 60.29600 359.24000 1.000 52.82000 273 GLN A O 1
ATOM 2126 N N . VAL A 1 274 ? 17.68500 60.79500 357.49400 1.000 53.18000 274 VAL A N 1
ATOM 2127 C CA . VAL A 1 274 ? 17.35500 62.21900 357.54700 1.000 49.26000 274 VAL A CA 1
ATOM 2128 C C . VAL A 1 274 ? 16.87900 62.67400 356.17700 1.000 51.31000 274 VAL A C 1
ATOM 2129 O O . VAL A 1 274 ? 16.01100 63.54700 356.06500 1.000 50.62000 274 VAL A O 1
ATOM 2133 N N . GLY A 1 275 ? 17.43700 62.09700 355.13700 1.000 51.97000 275 GLY A N 1
ATOM 2134 C CA . GLY A 1 2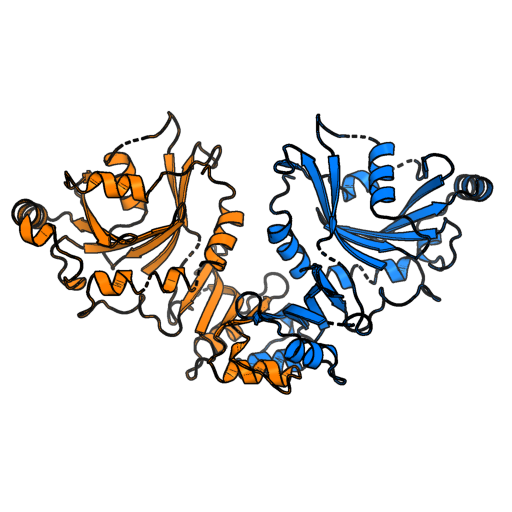75 ? 16.96200 62.35500 353.78300 1.000 48.10000 275 GLY A CA 1
ATOM 2135 C C . GLY A 1 275 ? 17.66200 63.55100 353.15300 1.000 51.91000 275 GLY A C 1
ATOM 2136 O O . GLY A 1 275 ? 18.88000 63.50200 352.89400 1.000 48.24000 275 GLY A O 1
ATOM 2137 N N . LYS A 1 276 ? 16.89500 64.61500 352.90000 1.000 53.52000 276 LYS A N 1
ATOM 2138 C CA . LYS A 1 276 ? 17.34100 65.75900 352.11400 1.000 52.28000 276 LYS A CA 1
ATOM 2139 C C . LYS A 1 276 ? 17.35900 67.01400 352.97200 1.000 49.26000 276 LYS A C 1
ATOM 2140 O O . LYS A 1 276 ? 16.38100 67.32400 353.66400 1.000 49.51000 276 LYS A O 1
ATOM 2146 N N . VAL A 1 277 ? 18.47700 67.72600 352.91700 1.000 47.14000 277 VAL A N 1
ATOM 2147 C CA . VAL A 1 277 ? 18.67500 68.97000 353.63700 1.000 44.79000 277 VAL A CA 1
ATOM 2148 C C . VAL A 1 277 ? 18.95000 70.03300 352.57600 1.000 47.10000 277 VAL A C 1
ATOM 2149 O O . VAL A 1 277 ? 19.98000 69.97700 351.88700 1.000 47.85000 277 VAL A O 1
ATOM 2153 N N . LYS A 1 278 ? 18.01200 70.97200 352.40500 1.000 45.54000 278 LYS A N 1
ATOM 2154 C CA . LYS A 1 278 ? 18.19000 72.03600 351.42200 1.000 42.93000 278 LYS A CA 1
ATOM 2155 C C . LYS A 1 278 ? 19.39500 72.88500 351.80300 1.000 43.05000 278 LYS A C 1
ATOM 2156 O O . LYS A 1 278 ? 19.56600 73.26100 352.96900 1.000 42.58000 278 LYS A O 1
ATOM 2162 N N . ASP A 1 279 ? 20.24600 73.17100 350.82700 1.000 43.49000 279 ASP A N 1
ATOM 2163 C CA . ASP A 1 279 ? 21.52400 73.80000 351.14000 1.000 47.96000 279 ASP A CA 1
ATOM 2164 C C . ASP A 1 279 ? 21.58500 75.23400 350.61900 1.000 49.04000 279 ASP A C 1
ATOM 2165 O O . ASP A 1 279 ? 22.29100 75.52500 349.65200 1.000 56.55000 279 ASP A O 1
ATOM 2178 N N . LYS B 1 2 ? 13.52200 46.01300 325.67100 1.000 32.32000 2 LYS B N 1
ATOM 2179 C CA . LYS B 1 2 ? 14.22800 47.00500 326.46200 1.000 32.81000 2 LYS B CA 1
ATOM 2180 C C . LYS B 1 2 ? 13.35200 47.37300 327.64400 1.000 30.23000 2 LYS B C 1
ATOM 2181 O O . LYS B 1 2 ? 12.13600 47.49300 327.50400 1.000 30.92000 2 LYS B O 1
ATOM 2187 N N . ASN B 1 3 ? 13.96000 47.50500 328.82300 1.000 30.40000 3 ASN B N 1
ATOM 2188 C CA . ASN B 1 3 ? 13.18700 47.62200 330.05100 1.000 30.74000 3 ASN B CA 1
ATOM 2189 C C . ASN B 1 3 ? 13.82000 48.65000 330.97900 1.000 29.15000 3 ASN B C 1
ATOM 2190 O O . ASN B 1 3 ? 15.00600 48.96500 330.88300 1.000 30.36000 3 ASN B O 1
ATOM 2195 N N . GLY B 1 4 ? 13.00700 49.17100 331.88800 1.000 29.03000 4 GLY B N 1
ATOM 2196 C CA . GLY B 1 4 ? 13.48000 50.17300 332.82200 1.000 26.73000 4 GLY B CA 1
ATOM 2197 C C . GLY B 1 4 ? 12.44600 50.41700 333.89500 1.000 27.18000 4 GLY B C 1
ATOM 2198 O O . GLY B 1 4 ? 11.32300 49.90300 333.83900 1.000 24.72000 4 GLY B O 1
ATOM 2199 N N . PHE B 1 5 ? 12.85100 51.21200 334.88700 1.000 25.52000 5 PHE B N 1
ATOM 2200 C CA . PHE B 1 5 ? 11.98500 51.66000 335.96500 1.000 23.76000 5 PHE B CA 1
ATOM 2201 C C . PHE B 1 5 ? 11.95200 53.18400 335.98900 1.000 27.13000 5 PHE B C 1
ATOM 2202 O O . PHE B 1 5 ? 12.97300 53.84000 335.75300 1.000 25.18000 5 PHE B O 1
ATOM 2210 N N . TYR B 1 6 ? 10.76800 53.74700 336.25300 1.000 27.30000 6 TYR B N 1
ATOM 2211 C CA . TYR B 1 6 ? 10.53400 55.17500 336.09400 1.000 25.35000 6 TYR B CA 1
ATOM 2212 C C . TYR B 1 6 ? 9.72500 55.70000 337.25900 1.000 26.99000 6 TYR B C 1
ATOM 2213 O O . TYR B 1 6 ? 8.94200 54.97000 337.87100 1.000 27.88000 6 TYR B O 1
ATOM 2222 N N . ALA B 1 7 ? 9.91300 56.98700 337.53600 1.000 27.02000 7 ALA B N 1
ATOM 2223 C CA . ALA B 1 7 ? 9.00600 57.75100 338.37500 1.000 28.21000 7 ALA B CA 1
ATOM 2224 C C . ALA B 1 7 ? 7.92100 58.36500 337.49600 1.000 26.97000 7 ALA B C 1
ATOM 2225 O O . ALA B 1 7 ? 8.12000 58.57500 336.29700 1.000 29.25000 7 ALA B O 1
ATOM 2227 N N . THR B 1 8 ? 6.75200 58.61100 338.08700 1.000 27.54000 8 THR B N 1
ATOM 2228 C CA . THR B 1 8 ? 5.67600 59.33200 337.41800 1.000 26.20000 8 THR B CA 1
ATOM 2229 C C . THR B 1 8 ? 5.12400 60.38100 338.37500 1.000 26.59000 8 THR B C 1
ATOM 2230 O O . THR B 1 8 ? 5.10700 60.18600 339.59600 1.000 26.52000 8 THR B O 1
ATOM 2234 N N . TYR B 1 9 ? 4.69900 61.51000 337.80800 1.000 27.66000 9 TYR B N 1
ATOM 2235 C CA . TYR B 1 9 ? 4.07500 62.60600 338.54900 1.000 28.77000 9 TYR B CA 1
ATOM 2236 C C . TYR B 1 9 ? 3.71700 63.68600 337.53300 1.000 26.84000 9 TYR B C 1
ATOM 2237 O O . TYR B 1 9 ? 4.10300 63.62100 336.36100 1.000 27.76000 9 TYR B O 1
ATOM 2246 N N . ARG B 1 10 ? 2.97700 64.68800 337.99700 1.000 29.31000 10 ARG B N 1
ATOM 2247 C CA . ARG B 1 10 ? 2.72800 65.89500 337.22100 1.000 29.78000 10 ARG B CA 1
ATOM 2248 C C . ARG B 1 10 ? 3.19200 67.08400 338.05700 1.000 31.00000 10 ARG B C 1
ATOM 2249 O O . ARG B 1 10 ? 3.10700 67.04700 339.29200 1.000 30.18000 10 ARG B O 1
ATOM 2257 N N . SER B 1 11 ? 3.71700 68.12400 337.40400 1.000 29.06000 11 SER B N 1
ATOM 2258 C CA . SER B 1 11 ? 4.32100 69.20400 338.18200 1.000 30.10000 11 SER B CA 1
ATOM 2259 C C . SER B 1 11 ? 4.44100 70.47200 337.35200 1.000 29.89000 11 SER B C 1
ATOM 2260 O O . SER B 1 11 ? 4.33800 70.45500 336.12300 1.000 28.49000 11 SER B O 1
ATOM 2263 N N . LYS B 1 12 ? 4.68100 71.57900 338.05600 1.000 33.35000 12 LYS B N 1
ATOM 2264 C CA . LYS B 1 12 ? 5.15100 72.80700 337.42400 1.000 33.75000 12 LYS B CA 1
ATOM 2265 C C . LYS B 1 12 ? 6.53300 72.55800 336.79900 1.000 33.57000 12 LYS B C 1
ATOM 2266 O O . LYS B 1 12 ? 7.16000 71.51400 337.01400 1.000 32.42000 12 LYS B O 1
ATOM 2272 N N . ASN B 1 13 ? 6.99900 73.52100 335.99700 1.000 33.30000 13 ASN B N 1
ATOM 2273 C CA . ASN B 1 13 ? 8.32400 73.42700 335.38500 1.000 33.21000 13 ASN B CA 1
ATOM 2274 C C . ASN B 1 13 ? 9.39800 73.37700 336.47800 1.000 31.64000 13 ASN B C 1
ATOM 2275 O O . ASN B 1 13 ? 9.18100 73.81100 337.61400 1.000 33.77000 13 ASN B O 1
ATOM 2280 N N . LYS B 1 14 ? 10.54900 72.77700 336.14400 1.000 33.38000 14 LYS B N 1
ATOM 2281 C CA . LYS B 1 14 ? 11.63000 72.53700 337.11300 1.000 33.86000 14 LYS B CA 1
ATOM 2282 C C . LYS B 1 14 ? 11.19400 71.62800 338.27000 1.000 35.36000 14 LYS B C 1
ATOM 2283 O O . LYS B 1 14 ? 11.72000 71.73500 339.38300 1.000 37.35000 14 LYS B O 1
ATOM 2289 N N . GLY B 1 15 ? 10.23100 70.72900 338.03700 1.000 33.92000 15 GLY B N 1
ATOM 2290 C CA . GLY B 1 15 ? 9.80800 69.78500 339.06300 1.000 30.62000 15 GLY B CA 1
ATOM 2291 C C . GLY B 1 15 ? 9.21400 70.39200 340.31800 1.000 35.02000 15 GLY B C 1
ATOM 2292 O O . GLY B 1 15 ? 9.14900 69.72200 341.35200 1.000 34.68000 15 GLY B O 1
ATOM 2293 N N . LYS B 1 16 ? 8.76800 71.64500 340.26900 1.000 36.16000 16 LYS B N 1
ATOM 2294 C CA . LYS B 1 16 ? 8.16400 72.25800 341.44600 1.000 37.46000 16 LYS B CA 1
ATOM 2295 C C . LYS B 1 16 ? 6.74900 71.73000 341.64600 1.000 35.96000 16 LYS B C 1
ATOM 2296 O O . LYS B 1 16 ? 6.01000 71.51500 340.67700 1.000 34.56000 16 LYS B O 1
ATOM 2302 N N . ASP B 1 17 ? 6.37800 71.50700 342.90900 1.000 36.45000 17 ASP B N 1
ATOM 2303 C CA . ASP B 1 17 ? 5.03700 71.02000 343.25800 1.000 40.00000 17 ASP B CA 1
ATOM 2304 C C . ASP B 1 17 ? 4.70000 69.73500 342.50400 1.000 36.94000 17 ASP B C 1
ATOM 2305 O O . ASP B 1 17 ? 3.66900 69.63200 341.83000 1.000 35.67000 17 ASP B O 1
ATOM 2310 N N . LYS B 1 18 ? 5.59600 68.75600 342.59700 1.000 32.67000 18 LYS B N 1
ATOM 2311 C CA . LYS B 1 18 ? 5.31100 67.44000 342.04100 1.000 33.22000 18 LYS B CA 1
ATOM 2312 C C . LYS B 1 18 ? 4.09500 66.83400 342.72800 1.000 32.76000 18 LYS B C 1
ATOM 2313 O O . LYS B 1 18 ? 3.97300 66.87600 343.95400 1.000 33.08000 18 LYS B O 1
ATOM 2319 N N . ARG B 1 19 ? 3.17700 66.28400 341.94200 1.000 32.22000 19 ARG B N 1
ATOM 2320 C CA . ARG B 1 19 ? 2.05600 65.59200 342.55200 1.000 35.39000 19 ARG B CA 1
ATOM 2321 C C . ARG B 1 19 ? 1.75400 64.33200 341.76000 1.000 31.83000 19 ARG B C 1
ATOM 2322 O O . ARG B 1 19 ? 2.01700 64.26000 340.55600 1.000 29.44000 19 ARG B O 1
ATOM 2330 N N . SER B 1 20 ? 1.21900 63.33700 342.46800 1.000 31.18000 20 SER B N 1
ATOM 2331 C CA . SER B 1 20 ? 0.94000 62.02900 341.88900 1.000 31.08000 20 SER B CA 1
ATOM 2332 C C . SER B 1 20 ? -0.09400 62.14200 340.78000 1.000 30.02000 20 SER B C 1
ATOM 2333 O O . SER B 1 20 ? -1.02800 62.94800 340.84200 1.000 31.75000 20 SER B O 1
ATOM 2336 N N . ILE B 1 21 ? 0.07000 61.32200 339.74900 1.000 28.95000 21 ILE B N 1
ATOM 2337 C CA . ILE B 1 21 ? -0.89600 61.31100 338.66100 1.000 31.07000 21 ILE B CA 1
ATOM 2338 C C . ILE B 1 21 ? -1.95000 60.21800 338.84200 1.000 28.51000 21 ILE B C 1
ATOM 2339 O O . ILE B 1 21 ? -2.78000 60.01200 337.94900 1.000 27.91000 21 ILE B O 1
ATOM 2344 N N . ASN B 1 22 ? -1.95000 59.53800 339.98700 1.000 29.51000 22 ASN B N 1
ATOM 2345 C CA . ASN B 1 22 ? -2.84500 58.41500 340.28000 1.000 30.82000 22 ASN B CA 1
ATOM 2346 C C . ASN B 1 22 ? -3.01500 57.51300 339.06600 1.000 28.08000 22 ASN B C 1
ATOM 2347 O O . ASN B 1 22 ? -4.10300 57.36500 338.50800 1.000 27.88000 22 ASN B O 1
ATOM 2352 N N . LEU B 1 23 ? -1.90100 56.90900 338.65900 1.000 28.17000 23 LEU B N 1
ATOM 2353 C CA . LEU B 1 23 ? -1.85600 56.25900 337.35500 1.000 25.95000 23 LEU B CA 1
ATOM 2354 C C . LEU B 1 23 ? -2.75600 55.03100 337.31100 1.000 28.49000 23 LEU B C 1
ATOM 2355 O O . LEU B 1 23 ? -3.49400 54.83900 336.33800 1.000 28.78000 23 LEU B O 1
ATOM 2360 N N . SER B 1 24 ? -2.72200 54.19900 338.35700 1.000 28.76000 24 SER B N 1
ATOM 2361 C CA . SER B 1 24 ? -3.59500 53.02400 338.40900 1.000 30.96000 24 SER B CA 1
ATOM 2362 C C . SER B 1 24 ? -5.06900 53.42100 338.32700 1.000 29.75000 24 SER B C 1
ATOM 2363 O O . SER B 1 24 ? -5.80400 52.93700 337.45700 1.000 30.13000 24 SER B O 1
ATOM 2366 N N . VAL B 1 25 ? -5.51900 54.31200 339.21800 1.000 27.97000 25 VAL B N 1
ATOM 2367 C CA . VAL B 1 25 ? -6.89800 54.79500 339.14800 1.000 30.38000 25 VAL B CA 1
ATOM 2368 C C . VAL B 1 25 ? -7.19900 55.36700 337.76500 1.000 32.17000 25 VAL B C 1
ATOM 2369 O O . VAL B 1 25 ? -8.23900 55.07000 337.16400 1.000 31.33000 25 VAL B O 1
ATOM 2373 N N . PHE B 1 26 ? -6.29900 56.19800 337.23600 1.000 30.66000 26 PHE B N 1
ATOM 2374 C CA . PHE B 1 26 ? -6.57700 56.83000 335.95100 1.000 28.29000 26 PHE B CA 1
ATOM 2375 C C . PHE B 1 26 ? -6.81300 55.78600 334.87300 1.000 28.83000 26 PHE B C 1
ATOM 2376 O O . PHE B 1 26 ? -7.80400 55.84500 334.13200 1.000 29.39000 26 PHE B O 1
ATOM 2384 N N . LEU B 1 27 ? -5.91100 54.81100 334.77400 1.000 30.64000 27 LEU B N 1
ATOM 2385 C CA . LEU B 1 27 ? -5.98100 53.85900 333.67300 1.000 26.95000 27 LEU B CA 1
ATOM 2386 C C . LEU B 1 27 ? -7.14000 52.88800 333.85400 1.000 27.71000 27 LEU B C 1
ATOM 2387 O O . LEU B 1 27 ? -7.80500 52.52400 332.87900 1.000 26.34000 27 LEU B O 1
ATOM 2392 N N . ASN B 1 28 ? -7.38300 52.45200 335.09500 1.000 29.48000 28 ASN B N 1
ATOM 2393 C CA . ASN B 1 28 ? -8.49400 51.54800 335.38000 1.000 29.70000 28 ASN B CA 1
ATOM 2394 C C . ASN B 1 28 ? -9.83800 52.19700 335.05400 1.000 31.34000 28 ASN B C 1
ATOM 2395 O O . ASN B 1 28 ? -10.78000 51.51100 334.64400 1.000 31.84000 28 ASN B O 1
ATOM 2400 N N . SER B 1 29 ? -9.93800 53.51700 335.20900 1.000 29.66000 29 SER B N 1
ATOM 2401 C CA . SER B 1 29 ? -11.17400 54.21000 334.88900 1.000 30.10000 29 SER B CA 1
ATOM 2402 C C . SER B 1 29 ? -11.42800 54.29200 333.38700 1.000 30.06000 29 SER B C 1
ATOM 2403 O O . SER B 1 29 ? -12.56900 54.54000 332.98400 1.000 30.36000 29 SER B O 1
ATOM 2406 N N . LEU B 1 30 ? -10.41300 54.06500 332.55400 1.000 28.63000 30 LEU B N 1
ATOM 2407 C CA . LEU B 1 30 ? -10.57300 54.13400 331.10300 1.000 30.77000 30 LEU B CA 1
ATOM 2408 C C . LEU B 1 30 ? -11.06400 52.84500 330.47100 1.000 31.17000 30 LEU B C 1
ATOM 2409 O O . LEU B 1 30 ? -11.38200 52.84500 329.27600 1.000 32.66000 30 LEU B O 1
ATOM 2414 N N . LEU B 1 31 ? -11.08000 51.74300 331.20800 1.000 28.45000 31 LEU B N 1
ATOM 2415 C CA . LEU B 1 31 ? -11.26400 50.45700 330.55400 1.000 29.10000 31 LEU B CA 1
ATOM 2416 C C . LEU B 1 31 ? -12.70400 50.24600 330.10900 1.000 29.50000 31 LEU B C 1
ATOM 2417 O O . LEU B 1 31 ? -12.93900 49.64400 329.05600 1.000 30.99000 31 LEU B O 1
ATOM 2422 N N . ALA B 1 32 ? -13.68100 50.72900 330.89400 1.000 32.53000 32 ALA B N 1
ATOM 2423 C CA . ALA B 1 32 ? -15.09000 50.41800 330.62200 1.000 33.69000 32 ALA B CA 1
ATOM 2424 C C . ALA B 1 32 ? -15.53200 50.94500 329.26200 1.000 37.65000 32 ALA B C 1
ATOM 2425 O O . ALA B 1 32 ? -16.28200 50.27500 328.53900 1.000 38.92000 32 ALA B O 1
ATOM 2427 N N . ASP B 1 33 ? -15.07500 52.14200 328.90500 1.000 37.38000 33 ASP B N 1
ATOM 2428 C CA . ASP B 1 33 ? -15.37300 52.74300 327.58800 1.000 37.72000 33 ASP B CA 1
ATOM 2429 C C . ASP B 1 33 ? -14.03200 52.82400 326.85300 1.000 38.63000 33 ASP B C 1
ATOM 2430 O O . ASP B 1 33 ? -13.58000 53.92900 326.66700 1.000 39.03000 33 ASP B O 1
ATOM 2435 N N . ASN B 1 34 ? -13.50600 51.69400 326.36600 1.000 36.70000 34 ASN B N 1
ATOM 2436 C CA . ASN B 1 34 ? -12.13200 51.63800 325.87900 1.000 37.88000 34 ASN B CA 1
ATOM 2437 C C . ASN B 1 34 ? -12.05500 51.88300 324.37700 1.000 38.99000 34 ASN B C 1
ATOM 2438 O O . ASN B 1 34 ? -12.57000 51.08700 323.57900 1.000 37.51000 34 ASN B O 1
ATOM 2443 N N . HIS B 1 35 ? -11.36900 52.97200 324.01200 1.000 36.40000 35 HIS B N 1
ATOM 2444 C CA . HIS B 1 35 ? -11.05300 53.33100 322.64000 1.000 35.13000 35 HIS B CA 1
ATOM 2445 C C . HIS B 1 35 ? -9.61500 53.83000 322.56900 1.000 34.96000 35 HIS B C 1
ATOM 2446 O O . HIS B 1 35 ? -9.02700 54.27900 323.56300 1.000 30.24000 35 HIS B O 1
ATOM 2453 N N . HIS B 1 36 ? -9.05400 53.73400 321.37100 1.000 33.72000 36 HIS B N 1
ATOM 2454 C CA . HIS B 1 36 ? -7.73400 54.27000 321.10700 1.000 30.59000 36 HIS B CA 1
ATOM 2455 C C . HIS B 1 36 ? -7.70400 55.77800 321.31500 1.000 31.13000 36 HIS B C 1
ATOM 2456 O O . HIS B 1 36 ? -8.72500 56.47300 321.30400 1.000 32.20000 36 HIS B O 1
ATOM 2463 N N . LEU B 1 37 ? -6.50000 56.28100 321.49500 1.000 30.58000 37 LEU B N 1
ATOM 2464 C CA . LEU B 1 37 ? -6.20900 57.67900 321.28200 1.000 26.54000 37 LEU B CA 1
ATOM 2465 C C . LEU B 1 37 ? -5.40100 57.75500 320.00100 1.000 28.33000 37 LEU B C 1
ATOM 2466 O O . LEU B 1 37 ? -4.41800 57.02300 319.84100 1.000 28.51000 37 LEU B O 1
ATOM 2471 N N . GLN B 1 38 ? -5.83800 58.58400 319.06100 1.000 29.38000 38 GLN B N 1
ATOM 2472 C CA . GLN B 1 38 ? -5.03400 58.82300 317.87500 1.000 27.26000 38 GLN B CA 1
ATOM 2473 C C . GLN B 1 38 ? -4.15000 60.05000 318.10200 1.000 30.84000 38 GLN B C 1
ATOM 2474 O O . GLN B 1 38 ? -4.61600 61.07700 318.60900 1.000 32.00000 38 GLN B O 1
ATOM 2480 N N . VAL B 1 39 ? -2.86800 59.92000 317.76700 1.000 29.76000 39 VAL B N 1
ATOM 2481 C CA . VAL B 1 39 ? -1.87200 60.96900 317.94300 1.000 27.30000 39 VAL B CA 1
ATOM 2482 C C . VAL B 1 39 ? -1.10900 61.05900 316.63500 1.000 27.88000 39 VAL B C 1
ATOM 2483 O O . VAL B 1 39 ? -0.28300 60.18900 316.33400 1.000 27.96000 39 VAL B O 1
ATOM 2487 N N . GLY B 1 40 ? -1.37400 62.10500 315.86700 1.000 27.59000 40 GLY B N 1
ATOM 2488 C CA . GLY B 1 40 ? -0.87000 62.15400 314.51000 1.000 25.93000 40 GLY B CA 1
ATOM 2489 C C . GLY B 1 40 ? -1.39400 60.97500 313.71700 1.000 29.94000 40 GLY B C 1
ATOM 2490 O O . GLY B 1 40 ? -2.59900 60.69100 313.68600 1.000 28.78000 40 GLY B O 1
ATOM 2491 N N . SER B 1 41 ? -0.47400 60.27000 313.07100 1.000 28.64000 41 SER B N 1
ATOM 2492 C CA . SER B 1 41 ? -0.78600 59.06600 312.32800 1.000 31.35000 41 SER B CA 1
ATOM 2493 C C . SER B 1 41 ? -0.67500 57.80500 313.18100 1.000 30.07000 41 SER B C 1
ATOM 2494 O O . SER B 1 41 ? -0.77500 56.70400 312.64200 1.000 31.64000 41 SER B O 1
ATOM 2497 N N . ASN B 1 42 ? -0.48000 57.93700 314.48400 1.000 28.13000 42 ASN B N 1
ATOM 2498 C CA . ASN B 1 42 ? -0.37800 56.79300 315.37400 1.000 28.44000 42 ASN B CA 1
ATOM 2499 C C . ASN B 1 42 ? -1.68700 56.57400 316.11400 1.000 30.16000 42 ASN B C 1
ATOM 2500 O O . ASN B 1 42 ? -2.38400 57.52800 316.47100 1.000 28.91000 42 ASN B O 1
ATOM 2505 N N . TYR B 1 43 ? -1.99200 55.29800 316.36500 1.000 29.04000 43 TYR B N 1
ATOM 2506 C CA . TYR B 1 43 ? -3.09100 54.88800 317.22900 1.000 26.59000 43 TYR B CA 1
ATOM 2507 C C . TYR B 1 43 ? -2.51400 54.14300 318.42100 1.000 26.64000 43 TYR B C 1
ATOM 2508 O O . TYR B 1 43 ? -1.65800 53.26800 318.25100 1.000 26.92000 43 TYR B O 1
ATOM 2517 N N . LEU B 1 44 ? -2.98400 54.48000 319.62100 1.000 24.34000 44 LEU B N 1
ATOM 2518 C CA . LEU B 1 44 ? -2.47200 53.91800 320.86000 1.000 23.96000 44 LEU B CA 1
ATOM 2519 C C . LEU B 1 44 ? -3.62100 53.35900 321.68100 1.000 24.30000 44 LEU B C 1
ATOM 2520 O O . LEU B 1 44 ? -4.66100 54.01000 321.80800 1.000 24.85000 44 LEU B O 1
ATOM 2525 N N . TYR B 1 45 ? -3.41200 52.16200 322.26400 1.000 24.73000 45 TYR B N 1
ATOM 2526 C CA . TYR B 1 45 ? -4.42300 51.43600 323.03300 1.000 25.30000 45 TYR B CA 1
ATOM 2527 C C . TYR B 1 45 ? -3.84300 50.96700 324.35400 1.000 23.75000 45 TYR B C 1
ATOM 2528 O O . TYR B 1 45 ? -2.66800 50.60700 324.44300 1.000 24.88000 45 TYR B O 1
ATOM 2537 N N . ILE B 1 46 ? -4.69000 50.94600 325.37300 1.000 23.49000 46 ILE B N 1
ATOM 2538 C CA . ILE B 1 46 ? -4.36200 50.35000 326.65900 1.000 25.45000 46 ILE B CA 1
ATOM 2539 C C . ILE B 1 46 ? -5.38500 49.25500 326.98500 1.000 27.77000 46 ILE B C 1
ATOM 2540 O O . ILE B 1 46 ? -6.59300 49.43000 326.78400 1.000 26.90000 46 ILE B O 1
ATOM 2545 N N . HIS B 1 47 ? -4.89100 48.11300 327.47000 1.000 28.52000 47 HIS B N 1
ATOM 2546 C CA . HIS B 1 47 ? -5.74700 47.00600 327.89100 1.000 24.91000 47 HIS B CA 1
ATOM 2547 C C . HIS B 1 47 ? -5.16100 46.37900 329.15000 1.000 25.87000 47 HIS B C 1
ATOM 2548 O O . HIS B 1 47 ? -3.94200 46.20700 329.25800 1.000 27.34000 47 HIS B O 1
ATOM 2555 N N . LYS B 1 48 ? -6.02400 46.05500 330.10700 1.000 23.51000 48 LYS B N 1
ATOM 2556 C CA . LYS B 1 48 ? -5.56300 45.48600 331.36600 1.000 24.47000 48 LYS B CA 1
ATOM 2557 C C . LYS B 1 48 ? -5.08700 44.05400 331.15000 1.000 26.87000 48 LYS B C 1
ATOM 2558 O O . LYS B 1 48 ? -5.67800 43.30000 330.37700 1.000 26.73000 48 LYS B O 1
ATOM 2564 N N . ILE B 1 49 ? -3.98600 43.69300 331.80000 1.000 28.25000 49 ILE B N 1
ATOM 2565 C CA . ILE B 1 49 ? -3.57000 42.29500 331.90400 1.000 27.59000 49 ILE B CA 1
ATOM 2566 C C . ILE B 1 49 ? -3.93500 41.72600 333.26400 1.000 25.87000 49 ILE B C 1
ATOM 2567 O O . ILE B 1 49 ? -4.64300 40.72600 333.35400 1.000 28.50000 49 ILE B O 1
ATOM 2572 N N . ASP B 1 50 ? -3.50300 42.37800 334.33700 1.000 26.52000 50 ASP B N 1
ATOM 2573 C CA . ASP B 1 50 ? -3.92100 42.00300 335.68400 1.000 27.92000 50 ASP B CA 1
ATOM 2574 C C . ASP B 1 50 ? -4.02500 43.28100 336.51800 1.000 28.22000 50 ASP B C 1
ATOM 2575 O O . ASP B 1 50 ? -4.06600 44.38700 335.97100 1.000 30.36000 50 ASP B O 1
ATOM 2580 N N . GLY B 1 51 ? -4.05600 43.13000 337.84300 1.000 28.77000 51 GLY B N 1
ATOM 2581 C CA . GLY B 1 51 ? -4.29800 44.27600 338.70800 1.000 29.89000 51 GLY B CA 1
ATOM 2582 C C . GLY B 1 51 ? -3.29400 45.40200 338.52500 1.000 34.89000 51 GLY B C 1
ATOM 2583 O O . GLY B 1 51 ? -3.66200 46.58200 338.53900 1.000 34.54000 51 GLY B O 1
ATOM 2584 N N . LYS B 1 52 ? -2.01300 45.06000 338.34400 1.000 32.48000 52 LYS B N 1
ATOM 2585 C CA . LYS B 1 52 ? -0.96600 46.06700 338.25800 1.000 29.57000 52 LYS B CA 1
ATOM 2586 C C . LYS B 1 52 ? -0.36500 46.24200 336.86800 1.000 27.53000 52 LYS B C 1
ATOM 2587 O O . LYS B 1 52 ? 0.42500 47.17300 336.68100 1.000 28.32000 52 LYS B O 1
ATOM 2593 N N . THR B 1 53 ? -0.71600 45.41500 335.88300 1.000 24.19000 53 THR B N 1
ATOM 2594 C CA . THR B 1 53 ? -0.01000 45.44200 334.60100 1.000 25.83000 53 THR B CA 1
ATOM 2595 C C . THR B 1 53 ? -0.96200 45.63100 333.42600 1.000 26.14000 53 THR B C 1
ATOM 2596 O O . THR B 1 53 ? -2.00100 44.96100 333.32000 1.000 25.37000 53 THR B O 1
ATOM 2600 N N . PHE B 1 54 ? -0.55600 46.51100 332.51500 1.000 24.53000 54 PHE B N 1
ATOM 2601 C CA . PHE B 1 54 ? -1.33900 46.87200 331.34700 1.000 24.08000 54 PHE B CA 1
ATOM 2602 C C . PHE B 1 54 ? -0.54800 46.56200 330.09200 1.000 24.32000 54 PHE B C 1
ATOM 2603 O O . PHE B 1 54 ? 0.69000 46.56300 330.09900 1.000 23.25000 54 PHE B O 1
ATOM 2611 N N . LEU B 1 55 ? -1.27900 46.29400 329.01700 1.000 24.07000 55 LEU B N 1
ATOM 2612 C CA . LEU B 1 55 ? -0.70500 46.16400 327.68800 1.000 24.33000 55 LEU B CA 1
ATOM 2613 C C . LEU B 1 55 ? -0.92300 47.47300 326.93400 1.000 26.47000 55 LEU B C 1
ATOM 2614 O O . LEU B 1 55 ? -2.06000 47.95100 326.80500 1.000 26.20000 55 LEU B O 1
ATOM 2619 N N . PHE B 1 56 ? 0.17300 48.04700 326.45100 1.000 25.54000 56 PHE B N 1
ATOM 2620 C CA . PHE B 1 56 ? 0.19500 49.34400 325.79300 1.000 24.03000 56 PHE B CA 1
ATOM 2621 C C . PHE B 1 56 ? 0.69300 49.08300 324.38100 1.000 24.91000 56 PHE B C 1
ATOM 2622 O O . PHE B 1 56 ? 1.84400 48.67100 324.18600 1.000 23.45000 56 PHE B O 1
ATOM 2630 N N . THR B 1 57 ? -0.18100 49.28000 323.39800 1.000 23.45000 57 THR B N 1
ATOM 2631 C CA . THR B 1 57 ? 0.11100 48.89100 322.03500 1.000 24.40000 57 THR B CA 1
ATOM 2632 C C . THR B 1 57 ? 0.03100 50.11100 321.13700 1.000 23.79000 57 THR B C 1
ATOM 2633 O O . THR B 1 57 ? -0.57500 51.12400 321.48500 1.000 25.03000 57 THR B O 1
ATOM 2637 N N . LYS B 1 58 ? 0.64500 50.00300 319.96600 1.000 24.77000 58 LYS B N 1
ATOM 2638 C CA . LYS B 1 58 ? 0.69800 51.13600 319.06500 1.000 25.32000 58 LYS B CA 1
ATOM 2639 C C . LYS B 1 58 ? 0.64800 50.63200 317.63300 1.000 27.09000 58 LYS B C 1
ATOM 2640 O O . LYS B 1 58 ? 1.26500 49.61700 317.31100 1.000 25.59000 58 LYS B O 1
ATOM 2646 N N . THR B 1 59 ? -0.08100 51.35000 316.77400 1.000 27.44000 59 THR B N 1
ATOM 2647 C CA . THR B 1 59 ? -0.07200 51.05000 315.34600 1.000 27.62000 59 THR B CA 1
ATOM 2648 C C . THR B 1 59 ? -0.37400 52.31500 314.54900 1.000 28.28000 59 THR B C 1
ATOM 2649 O O . THR B 1 59 ? -1.06800 53.22300 315.02100 1.000 30.51000 59 THR B O 1
ATOM 2653 N N . ASN B 1 60 ? 0.16500 52.36300 313.33400 1.000 27.69000 60 ASN B N 1
ATOM 2654 C CA . ASN B 1 60 ? -0.23400 53.34900 312.33700 1.000 32.82000 60 ASN B CA 1
ATOM 2655 C C . ASN B 1 60 ? -0.82900 52.67300 311.10300 1.000 33.02000 60 ASN B C 1
ATOM 2656 O O . ASN B 1 60 ? -0.93600 53.29900 310.04000 1.000 33.19000 60 ASN B O 1
ATOM 2661 N N . ASP B 1 61 ? -1.19200 51.39400 311.23000 1.000 31.88000 61 ASP B N 1
ATOM 2662 C CA . ASP B 1 61 ? -1.79200 50.61300 310.15300 1.000 33.53000 61 ASP B CA 1
ATOM 2663 C C . ASP B 1 61 ? -3.31000 50.69700 310.28400 1.000 33.49000 61 ASP B C 1
ATOM 2664 O O . ASP B 1 61 ? -3.88700 50.18600 311.25200 1.000 30.58000 61 ASP B O 1
ATOM 2669 N N . LYS B 1 62 ? -3.95800 51.32900 309.30100 1.000 36.02000 62 LYS B N 1
ATOM 2670 C CA . LYS B 1 62 ? -5.39200 51.58900 309.40700 1.000 36.56000 62 LYS B CA 1
ATOM 2671 C C . LYS B 1 62 ? -6.21300 50.29700 309.33200 1.000 36.49000 62 LYS B C 1
ATOM 2672 O O . LYS B 1 62 ? -7.30300 50.22400 309.91200 1.000 35.99000 62 LYS B O 1
ATOM 2678 N N . SER B 1 63 ? -5.71200 49.27100 308.63400 1.000 37.15000 63 SER B N 1
ATOM 2679 C CA . SER B 1 63 ? -6.39000 47.97900 308.59200 1.000 36.11000 63 SER B CA 1
ATOM 2680 C C . SER B 1 63 ? -6.26800 47.21900 309.89900 1.000 35.02000 63 SER B C 1
ATOM 2681 O O . SER B 1 63 ? -7.07900 46.32300 310.15800 1.000 37.93000 63 SER B O 1
ATOM 2684 N N . LEU B 1 64 ? -5.25600 47.52200 310.70900 1.000 33.68000 64 LEU B N 1
ATOM 2685 C CA . LEU B 1 64 ? -5.20900 46.95100 312.04600 1.000 33.61000 64 LEU B CA 1
ATOM 2686 C C . LEU B 1 64 ? -6.11900 47.72600 312.99600 1.000 32.99000 64 LEU B C 1
ATOM 2687 O O . LEU B 1 64 ? -6.79500 47.12800 313.84700 1.000 32.46000 64 LEU B O 1
ATOM 2692 N N . VAL B 1 65 ? -6.15600 49.05300 312.85700 1.000 30.05000 65 VAL B N 1
ATOM 2693 C CA . VAL B 1 65 ? -7.12500 49.85200 313.59700 1.000 30.15000 65 VAL B CA 1
ATOM 2694 C C . VAL B 1 65 ? -8.53300 49.33000 313.35100 1.000 31.30000 65 VAL B C 1
ATOM 2695 O O . VAL B 1 65 ? -9.33900 49.20600 314.28600 1.000 29.82000 65 VAL B O 1
ATOM 2699 N N . GLN B 1 66 ? -8.82700 48.97200 312.09000 1.000 31.17000 66 GLN B N 1
ATOM 2700 C CA . GLN B 1 66 ? -10.13800 48.44900 311.70600 1.000 32.70000 66 GLN B CA 1
ATOM 2701 C C . GLN B 1 66 ? -10.42900 47.11400 312.36800 1.000 32.51000 66 GLN B C 1
ATOM 2702 O O . GLN B 1 66 ? -11.53400 46.88800 312.87600 1.000 34.03000 66 GLN B O 1
ATOM 2708 N N . LYS B 1 67 ? -9.45500 46.21100 312.34400 1.000 32.71000 67 LYS B N 1
ATOM 2709 C CA . LYS B 1 67 ? -9.64700 44.88300 312.90400 1.000 32.34000 67 LYS B CA 1
ATOM 2710 C C . LYS B 1 67 ? -9.90100 44.95200 314.40300 1.000 33.05000 67 LYS B C 1
ATOM 2711 O O . LYS B 1 67 ? -10.74600 44.21500 314.92700 1.000 34.57000 67 LYS B O 1
ATOM 2717 N N . ILE B 1 68 ? -9.21000 45.86200 315.10100 1.000 32.35000 68 ILE B N 1
ATOM 2718 C CA . ILE B 1 68 ? -9.37700 46.01500 316.54800 1.000 29.88000 68 ILE B CA 1
ATOM 2719 C C . ILE B 1 68 ? -10.77100 46.54100 316.87800 1.000 34.77000 68 ILE B C 1
ATOM 2720 O O . ILE B 1 68 ? -11.39500 46.12800 317.86600 1.000 34.90000 68 ILE B O 1
ATOM 2725 N N . ASN B 1 69 ? -11.27000 47.48400 316.08100 1.000 34.03000 69 ASN B N 1
ATOM 2726 C CA . ASN B 1 69 ? -12.58200 48.04500 316.35300 1.000 35.34000 69 ASN B CA 1
ATOM 2727 C C . ASN B 1 69 ? -13.67900 47.00200 316.16800 1.000 36.69000 69 ASN B C 1
ATOM 2728 O O . ASN B 1 69 ? -14.69000 47.02400 316.88400 1.000 40.79000 69 ASN B O 1
ATOM 2733 N N . ARG B 1 70 ? -13.48100 46.06600 315.25000 1.000 33.70000 70 ARG B N 1
ATOM 2734 C CA . ARG B 1 70 ? -14.48200 45.05800 314.93400 1.000 38.04000 70 ARG B CA 1
ATOM 2735 C C . ARG B 1 70 ? -14.30900 43.76300 315.72300 1.000 39.90000 70 ARG B C 1
ATOM 2736 O O . ARG B 1 70 ? -15.24400 42.95100 315.75700 1.000 39.99000 70 ARG B O 1
ATOM 2744 N N . SER B 1 71 ? -13.16300 43.55900 316.36900 1.000 39.18000 71 SER B N 1
ATOM 2745 C CA . SER B 1 71 ? -12.88900 42.33300 317.12900 1.000 40.90000 71 SER B CA 1
ATOM 2746 C C . SER B 1 71 ? -13.11900 42.53600 318.61100 1.000 41.97000 71 SER B C 1
ATOM 2747 O O . SER B 1 71 ? -12.26800 42.20900 319.42800 1.000 44.01000 71 SER B O 1
ATOM 2750 N N . LYS B 1 72 ? -14.29300 43.05300 318.96600 1.000 44.02000 72 LYS B N 1
ATOM 2751 C CA . LYS B 1 72 ? -14.52900 43.51300 320.33000 1.000 45.42000 72 LYS B CA 1
ATOM 2752 C C . LYS B 1 72 ? -14.31900 42.40500 321.37000 1.000 49.47000 72 LYS B C 1
ATOM 2753 O O . LYS B 1 72 ? -13.90200 42.69400 322.50300 1.000 48.45000 72 LYS B O 1
ATOM 2759 N N . ALA B 1 73 ? -14.56900 41.13300 320.99900 1.000 51.36000 73 ALA B N 1
ATOM 2760 C CA . ALA B 1 73 ? -14.49900 40.01400 321.94900 1.000 49.78000 73 ALA B CA 1
ATOM 2761 C C . ALA B 1 73 ? -13.06400 39.56800 322.18800 1.000 46.40000 73 ALA B C 1
ATOM 2762 O O . ALA B 1 73 ? -12.62400 39.44800 323.34000 1.000 44.41000 73 ALA B O 1
ATOM 2764 N N . SER B 1 74 ? -12.32400 39.31100 321.10500 1.000 45.27000 74 SER B N 1
ATOM 2765 C CA . SER B 1 74 ? -10.88100 39.13100 321.22600 1.000 47.07000 74 SER B CA 1
ATOM 2766 C C . SER B 1 74 ? -10.21600 40.28300 321.97700 1.000 48.26000 74 SER B C 1
ATOM 2767 O O . SER B 1 74 ? -9.11100 40.11300 322.50400 1.000 48.70000 74 SER B O 1
ATOM 2770 N N . VAL B 1 75 ? -10.86200 41.44800 322.05100 1.000 48.81000 75 VAL B N 1
ATOM 2771 C CA . VAL B 1 75 ? -10.18900 42.61300 322.61500 1.000 48.49000 75 VAL B CA 1
ATOM 2772 C C . VAL B 1 75 ? -10.20900 42.57800 324.14600 1.000 48.41000 75 VAL B C 1
ATOM 2773 O O . VAL B 1 75 ? -9.28300 43.09500 324.79000 1.000 46.69000 75 VAL B O 1
ATOM 2777 N N . GLU B 1 76 ? -11.20900 41.93300 324.72500 1.000 46.93000 76 GLU B N 1
ATOM 2778 C CA . GLU B 1 76 ? -11.47600 42.03800 326.18100 1.000 51.00000 76 GLU B CA 1
ATOM 2779 C C . GLU B 1 76 ? -10.74300 40.98700 327.03000 1.000 51.99000 76 GLU B C 1
ATOM 2780 O O . GLU B 1 76 ? -10.55600 41.20100 328.20200 1.000 55.11000 76 GLU B O 1
ATOM 2786 N N . ASP B 1 77 ? -10.36900 39.85900 326.47200 1.000 52.45000 77 ASP B N 1
ATOM 2787 C CA . ASP B 1 77 ? -9.60400 38.86000 327.22600 1.000 50.93000 77 ASP B CA 1
ATOM 2788 C C . ASP B 1 77 ? -8.25500 38.66900 326.52900 1.000 45.63000 77 ASP B C 1
ATOM 2789 O O . ASP B 1 77 ? -8.18200 38.12000 325.41900 1.000 44.70000 77 ASP B O 1
ATOM 2794 N N . ILE B 1 78 ? -7.19100 39.13500 327.18000 1.000 43.72000 78 ILE B N 1
ATOM 2795 C CA . ILE B 1 78 ? -5.87000 39.21900 326.56100 1.000 38.84000 78 ILE B CA 1
ATOM 2796 C C . ILE B 1 78 ? -4.83200 38.66800 327.52300 1.000 35.52000 78 ILE B C 1
ATOM 2797 O O . ILE B 1 78 ? -3.67700 38.42600 327.15000 1.000 34.10000 78 ILE B O 1
ATOM 2802 N N . LYS B 1 79 ? -5.24700 38.47900 328.77400 1.000 36.93000 79 LYS B N 1
ATOM 2803 C CA . LYS B 1 79 ? -4.34800 37.97900 329.80200 1.000 31.86000 79 LYS B CA 1
ATOM 2804 C C . LYS B 1 79 ? -3.68400 36.68500 329.35800 1.000 35.33000 79 LYS B C 1
ATOM 2805 O O . LYS B 1 79 ? -2.49100 36.47200 329.59800 1.000 34.55000 79 LYS B O 1
ATOM 2811 N N . ASN B 1 80 ? -4.42400 35.82800 328.65100 1.000 36.92000 80 ASN B N 1
ATOM 2812 C CA . ASN B 1 80 ? -3.91000 34.52500 328.24900 1.000 33.12000 80 ASN B CA 1
ATOM 2813 C C . ASN B 1 80 ? -3.63700 34.44500 326.75600 1.000 32.69000 80 ASN B C 1
ATOM 2814 O O . ASN B 1 80 ? -3.63400 33.34600 326.18500 1.000 34.37000 80 ASN B O 1
ATOM 2819 N N . SER B 1 81 ? -3.38700 35.58200 326.11400 1.000 30.26000 81 SER B N 1
ATOM 2820 C CA . SER B 1 81 ? -2.94400 35.56200 324.73200 1.000 30.73000 81 SER B CA 1
ATOM 2821 C C . SER B 1 81 ? -1.41900 35.54400 324.65500 1.000 28.08000 81 SER B C 1
ATOM 2822 O O . SER B 1 81 ? -0.71200 35.94400 325.58300 1.000 25.40000 81 SER B O 1
ATOM 2825 N N . LEU B 1 82 ? -0.92200 35.03500 323.53800 1.000 27.67000 82 LEU B N 1
ATOM 2826 C CA . LEU B 1 82 ? 0.49700 35.12900 323.24800 1.000 29.38000 82 LEU B CA 1
ATOM 2827 C C . LEU B 1 82 ? 0.86900 36.58700 323.00600 1.000 30.22000 82 LEU B C 1
ATOM 2828 O O . LEU B 1 82 ? 0.25400 37.26500 322.17500 1.000 29.38000 82 LEU B O 1
ATOM 2833 N N . ALA B 1 83 ? 1.89600 37.06700 323.71200 1.000 30.11000 83 ALA B N 1
ATOM 2834 C CA . ALA B 1 83 ? 2.29200 38.46600 323.57000 1.000 28.98000 83 ALA B CA 1
ATOM 2835 C C . ALA B 1 83 ? 2.74900 38.78800 322.15100 1.000 31.22000 83 ALA B C 1
ATOM 2836 O O . ALA B 1 83 ? 2.52100 39.89800 321.66100 1.000 33.82000 83 ALA B O 1
ATOM 2838 N N . ASP B 1 84 ? 3.35000 37.83000 321.45600 1.000 33.13000 84 ASP B N 1
ATOM 2839 C CA . ASP B 1 84 ? 3.92400 38.07500 320.14100 1.000 32.75000 84 ASP B CA 1
ATOM 2840 C C . ASP B 1 84 ? 2.92100 37.93000 318.99700 1.000 32.40000 84 ASP B C 1
ATOM 2841 O O . ASP B 1 84 ? 3.31800 38.07800 317.83300 1.000 32.10000 84 ASP B O 1
ATOM 2846 N N . ASP B 1 85 ? 1.63800 37.65600 319.27600 1.000 34.09000 85 ASP B N 1
ATOM 2847 C CA . ASP B 1 85 ? 0.67400 37.62300 318.17200 1.000 34.02000 85 ASP B CA 1
ATOM 2848 C C . ASP B 1 85 ? 0.36200 39.02600 317.66600 1.000 32.40000 85 ASP B C 1
ATOM 2849 O O . ASP B 1 85 ? -0.01400 39.17800 316.49600 1.000 32.37000 85 ASP B O 1
ATOM 2854 N N . GLU B 1 86 ? 0.56000 40.04800 318.50600 1.000 32.47000 86 GLU B N 1
ATOM 2855 C CA . GLU B 1 86 ? 0.43600 41.45000 318.09300 1.000 32.96000 86 GLU B CA 1
ATOM 2856 C C . GLU B 1 86 ? -0.92400 41.70400 317.45400 1.000 30.45000 86 GLU B C 1
ATOM 2857 O O . GLU B 1 86 ? -1.05700 42.40600 316.44300 1.000 30.39000 86 GLU B O 1
ATOM 2863 N N . SER B 1 87 ? -1.94500 41.10300 318.07100 1.000 33.31000 87 SER B N 1
ATOM 2864 C CA . SER B 1 87 ? -3.32200 41.28600 317.62800 1.000 33.37000 87 SER B CA 1
ATOM 2865 C C . SER B 1 87 ? -3.82200 42.68700 317.93500 1.000 30.93000 87 SER B C 1
ATOM 2866 O O . SER B 1 87 ? -4.67100 43.21000 317.20800 1.000 32.34000 87 SER B O 1
ATOM 2869 N N . LEU B 1 88 ? -3.30200 43.31000 318.99000 1.000 32.11000 88 LEU B N 1
ATOM 2870 C CA . LEU B 1 88 ? -3.64500 44.67800 319.34600 1.000 28.15000 88 LEU B CA 1
ATOM 2871 C C . LEU B 1 88 ? -2.58300 45.68300 318.92500 1.000 28.95000 88 LEU B C 1
ATOM 2872 O O . LEU B 1 88 ? -2.67800 46.85600 319.30200 1.000 29.75000 88 LEU B O 1
ATOM 2877 N N . GLY B 1 89 ? -1.57600 45.26200 318.16600 1.000 28.86000 89 GLY B N 1
ATOM 2878 C CA . GLY B 1 89 ? -0.50200 46.14300 317.75000 1.000 27.45000 89 GLY B CA 1
ATOM 2879 C C . GLY B 1 89 ? 0.80100 45.81500 318.46100 1.000 26.99000 89 GLY B C 1
ATOM 2880 O O . GLY B 1 89 ? 0.86900 44.94000 319.32400 1.000 27.72000 89 GLY B O 1
ATOM 2881 N N . PHE B 1 90 ? 1.85100 46.54900 318.05700 1.000 29.78000 90 PHE B N 1
ATOM 2882 C CA . PHE B 1 90 ? 3.20200 46.43400 318.62700 1.000 26.96000 90 PHE B CA 1
ATOM 2883 C C . PHE B 1 90 ? 3.16000 46.63800 320.13300 1.000 24.24000 90 PHE B C 1
ATOM 2884 O O . PHE B 1 90 ? 2.69800 47.69400 320.58500 1.000 29.71000 90 PHE B O 1
ATOM 2892 N N . PRO B 1 91 ? 3.62700 45.68400 320.93900 1.000 25.04000 91 PRO B N 1
ATOM 2893 C CA . PRO B 1 91 ? 3.34000 45.74200 322.38700 1.000 26.26000 91 PRO B CA 1
ATOM 2894 C C . PRO B 1 91 ? 4.42800 46.33300 323.27600 1.000 25.82000 91 PRO B C 1
ATOM 2895 O O . PRO B 1 91 ? 5.62300 46.08800 323.07600 1.000 27.66000 91 PRO B O 1
ATOM 2899 N N . SER B 1 92 ? 4.00500 47.10200 324.27500 1.000 24.15000 92 SER B N 1
ATOM 2900 C CA . SER B 1 92 ? 4.82300 47.47700 325.41800 1.000 23.59000 92 SER B CA 1
ATOM 2901 C C . SER B 1 92 ? 4.05900 47.07200 326.66400 1.000 22.78000 92 SER B C 1
ATOM 2902 O O . SER B 1 92 ? 2.85400 46.80900 326.60500 1.000 26.77000 92 SER B O 1
ATOM 2905 N N . PHE B 1 93 ? 4.74700 47.03200 327.80700 1.000 21.82000 93 PHE B N 1
ATOM 2906 C CA . PHE B 1 93 ? 4.16800 46.47700 329.02900 1.000 24.77000 93 PHE B CA 1
ATOM 2907 C C . PHE B 1 93 ? 4.44300 47.39400 330.20000 1.000 24.56000 93 PHE B C 1
ATOM 2908 O O . PHE B 1 93 ? 5.59000 47.77900 330.43300 1.000 26.09000 93 PHE B O 1
ATOM 2916 N N . LEU B 1 94 ? 3.39800 47.71500 330.95000 1.000 23.76000 94 LEU B N 1
ATOM 2917 C CA . LEU B 1 94 ? 3.46600 48.75900 331.95900 1.000 22.09000 94 LEU B CA 1
ATOM 2918 C C . LEU B 1 94 ? 3.00400 48.18200 333.28500 1.000 23.51000 94 LEU B C 1
ATOM 2919 O O . LEU B 1 94 ? 1.87500 47.69600 333.40200 1.000 24.78000 94 LEU B O 1
ATOM 2924 N N . PHE B 1 95 ? 3.88200 48.22500 334.27200 1.000 24.32000 95 PHE B N 1
ATOM 2925 C CA . PHE B 1 95 ? 3.61800 47.74200 335.61600 1.000 26.20000 95 PHE B CA 1
ATOM 2926 C C . PHE B 1 95 ? 3.53300 48.97600 336.49900 1.000 26.90000 95 PHE B C 1
ATOM 2927 O O . PHE B 1 95 ? 4.45400 49.80100 336.49900 1.000 26.90000 95 PHE B O 1
ATOM 2935 N N . VAL B 1 96 ? 2.42800 49.11900 337.22700 1.000 27.08000 96 VAL B N 1
ATOM 2936 C CA . VAL B 1 96 ? 2.12200 50.34500 337.95800 1.000 29.16000 96 VAL B CA 1
ATOM 2937 C C . VAL B 1 96 ? 2.22600 50.07100 339.45100 1.000 31.48000 96 VAL B C 1
ATOM 2938 O O . VAL B 1 96 ? 1.68000 49.07400 339.94900 1.000 32.35000 96 VAL B O 1
ATOM 2942 N N . GLU B 1 97 ? 2.91500 50.96400 340.16800 1.000 29.37000 97 GLU B N 1
ATOM 2943 C CA . GLU B 1 97 ? 3.07900 50.79900 341.61400 1.000 31.44000 97 GLU B CA 1
ATOM 2944 C C . GLU B 1 97 ? 3.21100 52.18800 342.25700 1.000 30.29000 97 GLU B C 1
ATOM 2945 O O . GLU B 1 97 ? 4.31300 52.72200 342.39200 1.000 31.27000 97 GLU B O 1
ATOM 2951 N N . GLY B 1 98 ? 2.08100 52.75300 342.67300 1.000 30.88000 98 GLY B N 1
ATOM 2952 C CA . GLY B 1 98 ? 2.09100 54.11800 343.19000 1.000 26.87000 98 GLY B CA 1
ATOM 2953 C C . GLY B 1 98 ? 2.65300 55.07400 342.15600 1.000 27.55000 98 GLY B C 1
ATOM 2954 O O . GLY B 1 98 ? 2.24300 55.08700 340.98600 1.000 24.37000 98 GLY B O 1
ATOM 2955 N N . ASP B 1 99 ? 3.66000 55.83900 342.56500 1.000 29.60000 99 ASP B N 1
ATOM 2956 C CA . ASP B 1 99 ? 4.27300 56.85100 341.71000 1.000 30.51000 99 ASP B CA 1
ATOM 2957 C C . ASP B 1 99 ? 5.42900 56.31200 340.89500 1.000 30.95000 99 ASP B C 1
ATOM 2958 O O . ASP B 1 99 ? 6.18900 57.10200 340.32400 1.000 32.45000 99 ASP B O 1
ATOM 2963 N N . THR B 1 100 ? 5.59900 54.99700 340.84900 1.000 28.43000 100 THR B N 1
ATOM 2964 C CA . THR B 1 100 ? 6.63900 54.37600 340.05700 1.000 27.25000 100 THR B CA 1
ATOM 2965 C C . THR B 1 100 ? 6.01200 53.40500 339.06700 1.000 28.89000 100 THR B C 1
ATOM 2966 O O . THR B 1 100 ? 4.92700 52.87700 339.30100 1.000 30.54000 100 THR B O 1
ATOM 2970 N N . ILE B 1 101 ? 6.69700 53.17200 337.95000 1.000 26.76000 101 ILE B N 1
ATOM 2971 C CA . ILE B 1 101 ? 6.26300 52.18900 336.97100 1.000 25.69000 101 ILE B CA 1
ATOM 2972 C C . ILE B 1 101 ? 7.45400 51.35300 336.52100 1.000 24.47000 101 ILE B C 1
ATOM 2973 O O . ILE B 1 101 ? 8.60700 51.76500 336.63000 1.000 23.51000 101 ILE B O 1
ATOM 2978 N N . GLY B 1 102 ? 7.15800 50.15000 336.02900 1.000 23.79000 102 GLY B N 1
ATOM 2979 C CA . GLY B 1 102 ? 8.09300 49.37900 335.23400 1.000 21.19000 102 GLY B CA 1
ATOM 2980 C C . GLY B 1 102 ? 7.58100 49.41100 333.81200 1.000 21.84000 102 GLY B C 1
ATOM 2981 O O . GLY B 1 102 ? 6.37800 49.51200 333.59600 1.000 23.57000 102 GLY B O 1
ATOM 2982 N N . PHE B 1 103 ? 8.48900 49.32700 332.83600 1.000 24.82000 103 PHE B N 1
ATOM 2983 C CA . PHE B 1 103 ? 8.11100 49.52900 331.43600 1.000 25.13000 103 PHE B CA 1
ATOM 2984 C C . PHE B 1 103 ? 9.03100 48.74500 330.51300 1.000 26.63000 103 PHE B C 1
ATOM 2985 O O . PHE B 1 103 ? 10.24700 48.94500 330.53200 1.000 28.23000 103 PHE B O 1
ATOM 2993 N N . ALA B 1 104 ? 8.44900 47.89800 329.66600 1.000 26.78000 104 ALA B N 1
ATOM 2994 C CA . ALA B 1 104 ? 9.21000 47.07000 328.74300 1.000 28.40000 104 ALA B CA 1
ATOM 2995 C C . ALA B 1 104 ? 8.56200 47.17800 327.37900 1.000 26.17000 104 ALA B C 1
ATOM 2996 O O . ALA B 1 104 ? 7.34100 47.07500 327.26900 1.000 27.21000 104 ALA B O 1
ATOM 2998 N N . ARG B 1 105 ? 9.36800 47.38800 326.34900 1.000 27.42000 105 ARG B N 1
ATOM 2999 C CA . ARG B 1 105 ? 8.85600 47.62200 325.00900 1.000 28.70000 105 ARG B CA 1
ATOM 3000 C C . ARG B 1 105 ? 9.52100 46.68700 324.01900 1.000 31.00000 105 ARG B C 1
ATOM 3001 O O . ARG B 1 105 ? 10.72800 46.46100 324.08100 1.000 31.80000 105 ARG B O 1
ATOM 3009 N N . THR B 1 106 ? 8.72800 46.15200 323.10100 1.000 29.47000 106 THR B N 1
ATOM 3010 C CA . THR B 1 106 ? 9.27100 45.47300 321.93800 1.000 33.46000 106 THR B CA 1
ATOM 3011 C C . THR B 1 106 ? 10.02500 46.48400 321.06600 1.000 33.32000 106 THR B C 1
ATOM 3012 O O . THR B 1 106 ? 10.15800 47.65900 321.41000 1.000 32.05000 106 THR B O 1
ATOM 3016 N N . VAL B 1 107 ? 10.52000 46.03100 319.91100 1.000 32.14000 107 VAL B N 1
ATOM 3017 C CA . VAL B 1 107 ? 11.31900 46.91900 319.06700 1.000 34.78000 107 VAL B CA 1
ATOM 3018 C C . VAL B 1 107 ? 10.48400 48.10200 318.57400 1.000 33.24000 107 VAL B C 1
ATOM 3019 O O . VAL B 1 107 ? 10.96600 49.23900 318.52100 1.000 34.92000 107 VAL B O 1
ATOM 3023 N N . PHE B 1 108 ? 9.21300 47.86500 318.24300 1.000 32.88000 108 PHE B N 1
ATOM 3024 C CA . PHE B 1 108 ? 8.32600 48.89200 317.70700 1.000 30.20000 108 PHE B CA 1
ATOM 3025 C C . PHE B 1 108 ? 7.19900 49.27100 318.65500 1.000 28.96000 108 PHE B C 1
ATOM 3026 O O . PHE B 1 108 ? 6.31500 50.03600 318.27000 1.000 27.64000 108 PHE B O 1
ATOM 3034 N N . GLY B 1 109 ? 7.20400 48.75200 319.87600 1.000 30.12000 109 GLY B N 1
ATOM 3035 C CA . GLY B 1 109 ? 6.20000 49.08400 320.84700 1.000 28.40000 109 GLY B CA 1
ATOM 3036 C C . GLY B 1 109 ? 6.26200 50.54400 321.22300 1.000 28.82000 109 GLY B C 1
ATOM 3037 O O . GLY B 1 109 ? 7.26700 51.22500 321.01200 1.000 31.27000 109 GLY B O 1
ATOM 3038 N N . PRO B 1 110 ? 5.17800 51.05900 321.79100 1.000 29.72000 110 PRO B N 1
ATOM 3039 C CA . PRO B 1 110 ? 5.15000 52.47600 322.18600 1.000 30.01000 110 PRO B CA 1
ATOM 3040 C C . PRO B 1 110 ? 6.17300 52.78200 323.27600 1.000 27.64000 110 PRO B C 1
ATOM 3041 O O . PRO B 1 110 ? 6.61800 51.90100 324.01300 1.000 25.86000 110 PRO B O 1
ATOM 3045 N N . THR B 1 111 ? 6.53300 54.06100 323.37600 1.000 28.51000 111 THR B N 1
ATOM 3046 C CA . THR B 1 111 ? 7.55400 54.55300 324.29500 1.000 29.71000 111 THR B CA 1
ATOM 3047 C C . THR B 1 111 ? 6.90500 55.25800 325.49400 1.000 28.13000 111 THR B C 1
ATOM 3048 O O . THR B 1 111 ? 5.69600 55.49500 325.53000 1.000 27.57000 111 THR B O 1
ATOM 3052 N N . THR B 1 112 ? 7.72000 55.59700 326.50000 1.000 28.93000 112 THR B N 1
ATOM 3053 C CA . THR B 1 112 ? 7.16000 56.40100 327.58800 1.000 27.99000 112 THR B CA 1
ATOM 3054 C C . THR B 1 112 ? 6.76000 57.78900 327.10500 1.000 26.27000 112 THR B C 1
ATOM 3055 O O . THR B 1 112 ? 5.90400 58.43200 327.72700 1.000 26.85000 112 THR B O 1
ATOM 3059 N N . SER B 1 113 ? 7.35300 58.26200 326.01200 1.000 25.11000 113 SER B N 1
ATOM 3060 C CA . SER B 1 113 ? 6.86500 59.48900 325.40300 1.000 27.79000 113 SER B CA 1
ATOM 3061 C C . SER B 1 113 ? 5.46200 59.29500 324.86200 1.000 27.81000 113 SER B C 1
ATOM 3062 O O . SER B 1 113 ? 4.59800 60.16800 325.01900 1.000 27.29000 113 SER B O 1
ATOM 3065 N N . ASP B 1 114 ? 5.23400 58.17300 324.18100 1.000 26.07000 114 ASP B N 1
ATOM 3066 C CA . ASP B 1 114 ? 3.88600 57.81000 323.77400 1.000 27.19000 114 ASP B CA 1
ATOM 3067 C C . ASP B 1 114 ? 2.96700 57.73500 324.97700 1.000 24.39000 114 ASP B C 1
ATOM 3068 O O . ASP B 1 114 ? 1.86400 58.29300 324.95900 1.000 26.85000 114 ASP B O 1
ATOM 3073 N N . LEU B 1 115 ? 3.41900 57.08900 326.05100 1.000 22.46000 115 LEU B N 1
ATOM 3074 C CA . LEU B 1 115 ? 2.56900 56.95700 327.22800 1.000 23.54000 115 LEU B CA 1
ATOM 3075 C C . LEU B 1 115 ? 2.23500 58.30600 327.84500 1.000 26.73000 115 LEU B C 1
ATOM 3076 O O . LEU B 1 115 ? 1.15700 58.47300 328.43300 1.000 24.62000 115 LEU B O 1
ATOM 3081 N N . THR B 1 116 ? 3.15300 59.27000 327.75800 1.000 27.67000 116 THR B N 1
ATOM 3082 C CA . THR B 1 116 ? 2.85900 60.60900 328.26400 1.000 29.75000 116 THR B CA 1
ATOM 3083 C C . THR B 1 116 ? 1.73500 61.24600 327.45400 1.000 25.98000 116 THR B C 1
ATOM 3084 O O . THR B 1 116 ? 0.77100 61.78400 328.01800 1.000 27.11000 116 THR B O 1
ATOM 3088 N N . ASP B 1 117 ? 1.84800 61.17100 326.12000 1.000 24.59000 117 ASP B N 1
ATOM 3089 C CA . ASP B 1 117 ? 0.84100 61.70700 325.21400 1.000 24.74000 117 ASP B CA 1
ATOM 3090 C C . ASP B 1 117 ? -0.50900 61.02500 325.41800 1.000 28.78000 117 ASP B C 1
ATOM 3091 O O . ASP B 1 117 ? -1.56000 61.68200 325.40100 1.000 26.81000 117 ASP B O 1
ATOM 3096 N N . PHE B 1 118 ? -0.49900 59.70000 325.60400 1.000 29.75000 118 PHE B N 1
ATOM 3097 C CA . PHE B 1 118 ? -1.73000 58.97600 325.90700 1.000 23.79000 118 PHE B CA 1
ATOM 3098 C C . PHE B 1 118 ? -2.40800 59.55800 327.13300 1.000 23.90000 118 PHE B C 1
ATOM 3099 O O . PHE B 1 118 ? -3.62500 59.76200 327.13800 1.000 24.85000 118 PHE B O 1
ATOM 3107 N N . LEU B 1 119 ? -1.63500 59.83600 328.18700 1.000 24.04000 119 LEU B N 1
ATOM 3108 C CA . LEU B 1 119 ? -2.23500 60.35200 329.41400 1.000 26.36000 119 LEU B CA 1
ATOM 3109 C C . LEU B 1 119 ? -2.76100 61.77200 329.22700 1.000 26.06000 119 LEU B C 1
ATOM 3110 O O . LEU B 1 119 ? -3.82200 62.11800 329.76000 1.000 26.85000 119 LEU B O 1
ATOM 3115 N N . ILE B 1 120 ? -2.03800 62.60600 328.47400 1.000 28.34000 120 ILE B N 1
ATOM 3116 C CA . ILE B 1 120 ? -2.55700 63.92200 328.09500 1.000 26.87000 120 ILE B CA 1
ATOM 3117 C C . ILE B 1 120 ? -3.84900 63.76800 327.29700 1.000 26.05000 120 ILE B C 1
ATOM 3118 O O . ILE B 1 120 ? -4.91200 64.26400 327.69000 1.000 28.49000 120 ILE B O 1
ATOM 3123 N N . GLY B 1 121 ? -3.76700 63.07900 326.16100 1.000 25.31000 121 GLY B N 1
ATOM 3124 C CA . GLY B 1 121 ? -4.90600 62.97800 325.27000 1.000 27.03000 121 GLY B CA 1
ATOM 3125 C C . GLY B 1 121 ? -6.09700 62.26700 325.87900 1.000 27.94000 121 GLY B C 1
ATOM 3126 O O . GLY B 1 121 ? -7.23300 62.49800 325.46500 1.000 30.88000 121 GLY B O 1
ATOM 3127 N N . LYS B 1 122 ? -5.87100 61.43500 326.88500 1.000 26.10000 122 LYS B N 1
ATOM 3128 C CA . LYS B 1 122 ? -6.96400 60.70700 327.56300 1.000 29.12000 122 LYS B CA 1
ATOM 3129 C C . LYS B 1 122 ? -7.57100 61.55700 328.67700 1.000 29.06000 122 LYS B C 1
ATOM 3130 O O . LYS B 1 122 ? -8.41100 61.05400 329.35100 1.000 29.50000 122 LYS B O 1
ATOM 3136 N N . GLY B 1 123 ? -7.02200 62.73900 328.93600 1.000 29.05000 123 GLY B N 1
ATOM 3137 C CA . GLY B 1 123 ? -7.62900 63.63200 329.90300 1.000 26.01000 123 GLY B CA 1
ATOM 3138 C C . GLY B 1 123 ? -7.03600 63.69000 331.29700 1.000 28.82000 123 GLY B C 1
ATOM 3139 O O . GLY B 1 123 ? -7.76600 64.04200 332.23000 1.000 31.89000 123 GLY B O 1
ATOM 3148 N N . SER B 1 125 ? -5.87100 65.37700 334.35600 1.000 34.59000 125 SER B N 1
ATOM 3149 C CA . SER B 1 125 ? -6.14600 66.71800 334.86000 1.000 35.30000 125 SER B CA 1
ATOM 3150 C C . SER B 1 125 ? -4.83900 67.43900 335.16700 1.000 36.44000 125 SER B C 1
ATOM 3151 O O . SER B 1 125 ? -3.98900 66.91700 335.89100 1.000 36.25000 125 SER B O 1
ATOM 3154 N N . LEU B 1 126 ? -4.68700 68.65000 334.62900 1.000 36.66000 126 LEU B N 1
ATOM 3155 C CA . LEU B 1 126 ? -3.43800 69.39200 334.73400 1.000 34.33000 126 LEU B CA 1
ATOM 3156 C C . LEU B 1 126 ? -3.75300 70.87100 334.87000 1.000 34.49000 126 LEU B C 1
ATOM 3157 O O . LEU B 1 126 ? -4.40500 71.44400 333.99100 1.000 36.18000 126 LEU B 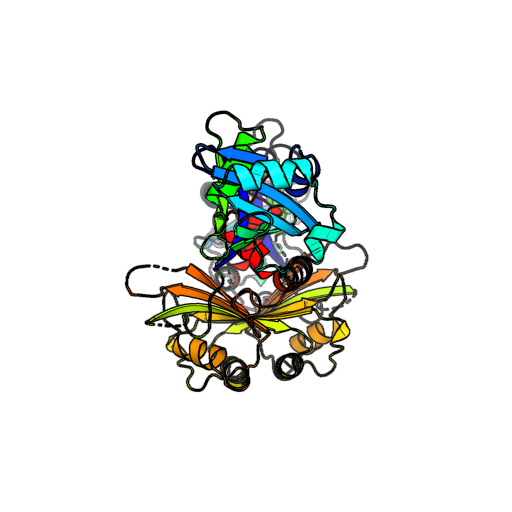O 1
ATOM 3162 N N . SER B 1 127 ? -3.27700 71.48700 335.95800 1.000 34.70000 127 SER B N 1
ATOM 3163 C CA . SER B 1 127 ? -3.30600 72.93700 336.12700 1.000 33.02000 127 SER B CA 1
ATOM 3164 C C . SER B 1 127 ? -2.66400 73.61300 334.92800 1.000 35.36000 127 SER B C 1
ATOM 3165 O O . SER B 1 127 ? -1.95300 72.95700 334.15500 1.000 32.80000 127 SER B O 1
ATOM 3168 N N . SER B 1 128 ? -2.91100 74.91700 334.75300 1.000 35.59000 128 SER B N 1
ATOM 3169 C CA . SER B 1 128 ? -2.18300 75.66500 333.73900 1.000 35.35000 128 SER B CA 1
ATOM 3170 C C . SER B 1 128 ? -0.70300 75.60300 334.06900 1.000 31.80000 128 SER B C 1
ATOM 3171 O O . SER B 1 128 ? -0.30900 75.75900 335.23200 1.000 30.28000 128 SER B O 1
ATOM 3174 N N . GLY B 1 129 ? 0.11200 75.32600 333.05300 1.000 30.74000 129 GLY B N 1
ATOM 3175 C CA . GLY B 1 129 ? 1.53500 75.13400 333.25500 1.000 32.77000 129 GLY B CA 1
ATOM 3176 C C . GLY B 1 129 ? 1.95200 73.81400 333.87900 1.000 32.63000 129 GLY B C 1
ATOM 3177 O O . GLY B 1 129 ? 3.15800 73.56400 334.00700 1.000 32.10000 129 GLY B O 1
ATOM 3178 N N . GLU B 1 130 ? 1.01400 72.95200 334.26700 1.000 33.77000 130 GLU B N 1
ATOM 3179 C CA . GLU B 1 130 ? 1.37900 71.65100 334.80600 1.000 29.40000 130 GLU B CA 1
ATOM 3180 C C . GLU B 1 130 ? 1.44900 70.62500 333.68500 1.000 29.01000 130 GLU B C 1
ATOM 3181 O O . GLU B 1 130 ? 0.62600 70.62300 332.76200 1.000 29.52000 130 GLU B O 1
ATOM 3187 N N . ARG B 1 131 ? 2.46900 69.77500 333.74900 1.000 30.52000 131 ARG B N 1
ATOM 3188 C CA . ARG B 1 131 ? 2.69500 68.74700 332.74900 1.000 29.42000 131 ARG B CA 1
ATOM 3189 C C . ARG B 1 131 ? 2.96200 67.40600 333.42600 1.000 29.20000 131 ARG B C 1
ATOM 3190 O O . ARG B 1 131 ? 3.41600 67.33800 334.57800 1.000 28.83000 131 ARG B O 1
ATOM 3198 N N . VAL B 1 132 ? 2.66100 66.34100 332.68700 1.000 27.23000 132 VAL B N 1
ATOM 3199 C CA . VAL B 1 132 ? 2.95000 64.97800 333.11500 1.000 28.28000 132 VAL B CA 1
ATOM 3200 C C . VAL B 1 132 ? 4.42200 64.68000 332.85700 1.000 30.08000 132 VAL B C 1
ATOM 3201 O O . VAL B 1 132 ? 4.95700 65.01900 331.78900 1.000 27.84000 132 VAL B O 1
ATOM 3205 N N . GLN B 1 133 ? 5.08300 64.02200 333.81700 1.000 26.45000 133 GLN B N 1
ATOM 3206 C CA . GLN B 1 133 ? 6.47300 63.61700 333.63000 1.000 29.63000 133 GLN B CA 1
ATOM 3207 C C . GLN B 1 133 ? 6.67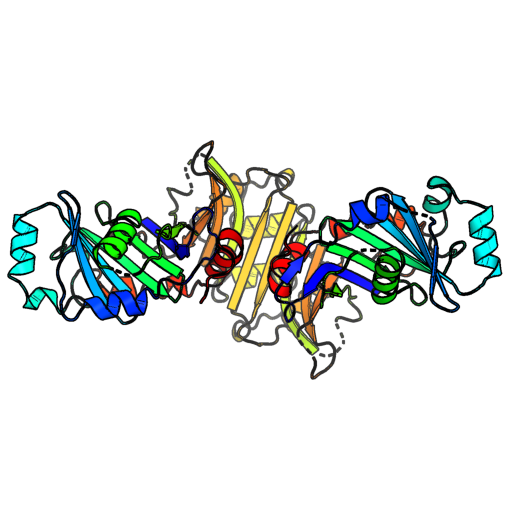300 62.14100 333.95600 1.000 27.20000 133 GLN B C 1
ATOM 3208 O O . GLN B 1 133 ? 6.25500 61.67300 335.02400 1.000 26.40000 133 GLN B O 1
ATOM 3214 N N . ILE B 1 134 ? 7.32300 61.42000 333.03600 1.000 26.33000 134 ILE B N 1
ATOM 3215 C CA . ILE B 1 134 ? 7.81300 60.06200 333.27300 1.000 27.41000 134 ILE B CA 1
ATOM 3216 C C . ILE B 1 134 ? 9.33600 60.12200 333.24300 1.000 26.82000 134 ILE B C 1
ATOM 3217 O O . ILE B 1 134 ? 9.93700 60.30400 332.17600 1.000 27.42000 134 ILE B O 1
ATOM 3222 N N . GLU B 1 135 ? 9.95300 59.96400 334.42700 1.000 28.99000 135 GLU B N 1
ATOM 3223 C CA . GLU B 1 135 ? 11.38800 60.17100 334.65100 1.000 28.18000 135 GLU B CA 1
ATOM 3224 C C . GLU B 1 135 ? 12.11100 58.83400 334.76000 1.000 28.05000 135 GLU B C 1
ATOM 3225 O O . GLU B 1 135 ? 11.84300 58.07600 335.71000 1.000 26.01000 135 GLU B O 1
ATOM 3231 N N . PRO B 1 136 ? 13.05100 58.51500 333.87100 1.000 26.03000 136 PRO B N 1
ATOM 3232 C CA . PRO B 1 136 ? 13.81100 57.27100 334.03400 1.000 28.12000 136 PRO B CA 1
ATOM 3233 C C . PRO B 1 136 ? 14.60800 57.27700 335.33200 1.000 30.69000 136 PRO B C 1
ATOM 3234 O O . PRO B 1 136 ? 15.30100 58.25100 335.65700 1.000 30.20000 136 PRO B O 1
ATOM 3238 N N . LEU B 1 137 ? 14.47800 56.18600 336.09300 1.000 27.68000 137 LEU B N 1
ATOM 3239 C CA . LEU B 1 137 ? 15.26400 55.95800 337.30000 1.000 29.94000 137 LEU B CA 1
ATOM 3240 C C . LEU B 1 137 ? 16.40800 54.96300 337.08600 1.000 31.09000 137 LEU B C 1
ATOM 3241 O O . LEU B 1 137 ? 17.56500 55.25300 337.42100 1.000 32.05000 137 LEU B O 1
ATOM 3254 N N . ARG B 1 139 ? 17.85400 51.68500 334.20300 1.000 25.98000 139 ARG B N 1
ATOM 3255 C CA . ARG B 1 139 ? 17.60600 51.05300 332.92400 1.000 29.62000 139 ARG B CA 1
ATOM 3256 C C . ARG B 1 139 ? 18.10200 49.61600 332.94500 1.000 32.80000 139 ARG B C 1
ATOM 3257 O O . ARG B 1 139 ? 19.21900 49.34600 333.39600 1.000 32.34000 139 ARG B O 1
ATOM 3265 N N . GLY B 1 140 ? 17.25300 48.69900 332.48000 1.000 30.41000 140 GLY B N 1
ATOM 3266 C CA . GLY B 1 140 ? 17.66400 47.31600 332.36100 1.000 29.71000 140 GLY B CA 1
ATOM 3267 C C . GLY B 1 140 ? 18.64100 47.16600 331.21500 1.000 29.57000 140 GLY B C 1
ATOM 3268 O O . GLY B 1 140 ? 18.49600 47.78800 330.16300 1.000 30.42000 140 GLY B O 1
ATOM 3269 N N . THR B 1 141 ? 19.67300 46.36100 331.43700 1.000 32.56000 141 THR B N 1
ATOM 3270 C CA . THR B 1 141 ? 20.68200 46.11500 330.41800 1.000 31.72000 141 THR B CA 1
ATOM 3271 C C . THR B 1 141 ? 20.86700 44.61200 330.26300 1.000 33.70000 141 THR B C 1
ATOM 3272 O O . THR B 1 141 ? 20.30200 43.81000 331.01400 1.000 33.71000 141 THR B O 1
ATOM 3276 N N . THR B 1 142 ? 21.62900 44.23600 329.25000 1.000 35.21000 142 THR B N 1
ATOM 3277 C CA . THR B 1 142 ? 22.00800 42.85300 329.00500 1.000 36.30000 142 THR B CA 1
ATOM 3278 C C . THR B 1 142 ? 23.53500 42.73700 329.04700 1.000 38.57000 142 THR B C 1
ATOM 3279 O O . THR B 1 142 ? 24.25600 43.71500 329.27300 1.000 38.28000 142 THR B O 1
ATOM 3283 N N . LYS B 1 143 ? 24.01900 41.52000 328.81200 1.000 37.20000 143 LYS B N 1
ATOM 3284 C CA . LYS B 1 143 ? 25.43500 41.21300 328.90100 1.000 34.93000 143 LYS B CA 1
ATOM 3285 C C . LYS B 1 143 ? 26.20500 41.78700 327.71600 1.000 37.47000 143 LYS B C 1
ATOM 3286 O O . LYS B 1 143 ? 27.26700 42.38600 327.90800 1.000 37.44000 143 LYS B O 1
ATOM 3292 N N . ASP B 1 144 ? 25.69200 41.64500 326.48700 1.000 39.69000 144 ASP B N 1
ATOM 3293 C CA . ASP B 1 144 ? 26.38200 42.26800 325.35700 1.000 40.34000 144 ASP B CA 1
ATOM 3294 C C . ASP B 1 144 ? 26.37700 43.78500 325.46000 1.000 38.35000 144 ASP B C 1
ATOM 3295 O O . ASP B 1 144 ? 27.33600 44.43100 325.02700 1.000 38.82000 144 ASP B O 1
ATOM 3300 N N . ASP B 1 145 ? 25.31300 44.37500 326.01000 1.000 37.52000 145 ASP B N 1
ATOM 3301 C CA . ASP B 1 145 ? 25.29700 45.82400 326.16200 1.000 36.72000 145 ASP B CA 1
ATOM 3302 C C . ASP B 1 145 ? 26.34000 46.25800 327.17500 1.000 34.54000 145 ASP B C 1
ATOM 3303 O O . ASP B 1 145 ? 27.00900 47.27500 326.98600 1.000 32.98000 145 ASP B O 1
ATOM 3308 N N . VAL B 1 146 ? 26.50500 45.48200 328.24900 1.000 32.88000 146 VAL B N 1
ATOM 3309 C CA . VAL B 1 146 ? 27.51800 45.79000 329.25400 1.000 32.96000 146 VAL B CA 1
ATOM 3310 C C . VAL B 1 146 ? 28.90800 45.78000 328.63700 1.000 33.17000 146 VAL B C 1
ATOM 3311 O O . VAL B 1 146 ? 29.77700 46.57200 329.01600 1.000 33.32000 146 VAL B O 1
ATOM 3323 N N . HIS B 1 148 ? 29.80900 46.72900 325.76000 1.000 34.62000 148 HIS B N 1
ATOM 3324 C CA . HIS B 1 148 ? 30.03100 47.91600 324.94400 1.000 37.35000 148 HIS B CA 1
ATOM 3325 C C . HIS B 1 148 ? 30.01700 49.20300 325.75800 1.000 32.75000 148 HIS B C 1
ATOM 3326 O O . HIS B 1 148 ? 30.11300 50.28500 325.16800 1.000 34.00000 148 HIS B O 1
ATOM 3341 N N . HIS B 1 150 ? 30.99100 52.38500 327.77700 1.000 32.50000 150 HIS B N 1
ATOM 3342 C CA . HIS B 1 150 ? 32.17500 53.22100 327.69800 1.000 32.03000 150 HIS B CA 1
ATOM 3343 C C . HIS B 1 150 ? 32.84200 53.36100 329.06100 1.000 30.13000 150 HIS B C 1
ATOM 3344 O O . HIS B 1 150 ? 34.06200 53.22100 329.18100 1.000 33.30000 150 HIS B O 1
ATOM 3351 N N . PHE B 1 151 ? 32.05600 53.61800 330.10100 1.000 27.40000 151 PHE B N 1
ATOM 3352 C CA . PHE B 1 151 ? 32.56000 53.83000 331.45100 1.000 27.26000 151 PHE B CA 1
ATOM 3353 C C . PHE B 1 151 ? 31.70100 53.06100 332.43800 1.000 27.89000 151 PHE B C 1
ATOM 3354 O O . PHE B 1 151 ? 30.47100 53.10900 332.35000 1.000 27.50000 151 PHE B O 1
ATOM 3362 N N . ILE B 1 152 ? 32.33400 52.39200 333.40500 1.000 25.41000 152 ILE B N 1
ATOM 3363 C CA . ILE B 1 152 ? 31.60400 51.72300 334.47700 1.000 26.68000 152 ILE B CA 1
ATOM 3364 C C . ILE B 1 152 ? 32.19200 52.13000 335.81600 1.000 26.11000 152 ILE B C 1
ATOM 3365 O O . ILE B 1 152 ? 33.38600 51.92100 336.06400 1.000 27.99000 152 ILE B O 1
ATOM 3370 N N . GLY B 1 153 ? 31.33900 52.63800 336.70200 1.000 22.33000 153 GLY B N 1
ATOM 3371 C CA . GLY B 1 153 ? 31.75700 52.98900 338.03200 1.000 23.86000 153 GLY B CA 1
ATOM 3372 C C . GLY B 1 153 ? 31.24800 51.98300 339.03200 1.000 27.52000 153 GLY B C 1
ATOM 3373 O O . GLY B 1 153 ? 31.37000 50.77200 338.81800 1.000 26.85000 153 GLY B O 1
ATOM 3374 N N . ARG B 1 154 ? 30.65600 52.47200 340.11700 1.000 26.21000 154 ARG B N 1
ATOM 3375 C CA . ARG B 1 154 ? 30.25600 51.60700 341.21700 1.000 28.61000 154 ARG B CA 1
ATOM 3376 C C . ARG B 1 154 ? 29.36800 50.45500 340.74200 1.000 30.65000 154 ARG B C 1
ATOM 3377 O O . ARG B 1 154 ? 28.32700 50.65800 340.10400 1.000 28.90000 154 ARG B O 1
ATOM 3385 N N . THR B 1 155 ? 29.80000 49.23700 341.06600 1.000 29.09000 155 THR B N 1
ATOM 3386 C CA . THR B 1 155 ? 29.14800 48.00800 340.64300 1.000 26.74000 155 THR B CA 1
ATOM 3387 C C . THR B 1 155 ? 28.73100 47.24100 341.88500 1.000 26.30000 155 THR B C 1
ATOM 3388 O O . THR B 1 155 ? 29.52900 47.07400 342.80700 1.000 25.12000 155 THR B O 1
ATOM 3392 N N . THR B 1 156 ? 27.46400 46.83900 341.93300 1.000 28.54000 156 THR B N 1
ATOM 3393 C CA . THR B 1 156 ? 26.85700 46.22600 343.10600 1.000 27.23000 156 THR B CA 1
ATOM 3394 C C . THR B 1 156 ? 26.40000 44.82800 342.71900 1.000 28.15000 156 THR B C 1
ATOM 3395 O O . THR B 1 156 ? 25.53700 44.67400 341.84900 1.000 30.78000 156 THR B O 1
ATOM 3399 N N . VAL B 1 157 ? 26.97800 43.82100 343.35300 1.000 29.45000 157 VAL B N 1
ATOM 3400 C CA . VAL B 1 157 ? 26.73000 42.43000 343.01100 1.000 25.97000 157 VAL B CA 1
ATOM 3401 C C . VAL B 1 157 ? 25.85100 41.85500 344.10600 1.000 26.57000 157 VAL B C 1
ATOM 3402 O O . VAL B 1 157 ? 26.26000 41.78400 345.26700 1.000 26.71000 157 VAL B O 1
ATOM 3406 N N . LYS B 1 158 ? 24.62800 41.48100 343.74300 1.000 28.02000 158 LYS B N 1
ATOM 3407 C CA . LYS B 1 158 ? 23.65000 40.94600 344.68000 1.000 27.02000 158 LYS B CA 1
ATOM 3408 C C . LYS B 1 158 ? 23.64400 39.42800 344.59200 1.000 26.13000 158 LYS B C 1
ATOM 3409 O O . LYS B 1 158 ? 23.58200 38.86900 343.49500 1.000 27.75000 158 LYS B O 1
ATOM 3415 N N . VAL B 1 159 ? 23.70600 38.76600 345.74500 1.000 28.25000 159 VAL B N 1
ATOM 3416 C CA . VAL B 1 159 ? 23.78000 37.30700 345.82300 1.000 30.09000 159 VAL B CA 1
ATOM 3417 C C . VAL B 1 159 ? 22.65900 36.80500 346.73800 1.000 27.04000 159 VAL B C 1
ATOM 3418 O O . VAL B 1 159 ? 22.70900 37.01600 347.95200 1.000 27.32000 159 VAL B O 1
ATOM 3422 N N . GLU B 1 160 ? 21.65400 36.14300 346.16000 1.000 28.44000 160 GLU B N 1
ATOM 3423 C CA . GLU B 1 160 ? 20.64400 35.46200 346.96700 1.000 29.44000 160 GLU B CA 1
ATOM 3424 C C . GLU B 1 160 ? 21.31100 34.40000 347.83600 1.000 29.76000 160 GLU B C 1
ATOM 3425 O O . GLU B 1 160 ? 22.29100 33.77000 347.43300 1.000 30.86000 160 GLU B O 1
ATOM 3431 N N . ALA B 1 161 ? 20.78300 34.20500 349.04100 1.000 30.43000 161 ALA B N 1
ATOM 3432 C CA . ALA B 1 161 ? 21.45000 33.34000 350.00300 1.000 30.53000 161 ALA B CA 1
ATOM 3433 C C . ALA B 1 161 ? 21.50200 31.88700 349.54100 1.000 31.98000 161 ALA B C 1
ATOM 3434 O O . ALA B 1 161 ? 22.33500 31.12000 350.03300 1.000 30.83000 161 ALA B O 1
ATOM 3436 N N . LYS B 1 162 ? 20.65900 31.49800 348.58200 1.000 31.58000 162 LYS B N 1
ATOM 3437 C CA . LYS B 1 162 ? 20.67000 30.12000 348.10600 1.000 34.20000 162 LYS B CA 1
ATOM 3438 C C . LYS B 1 162 ? 21.89000 29.80100 347.25100 1.000 32.34000 162 LYS B C 1
ATOM 3439 O O . LYS B 1 162 ? 22.20000 28.62200 347.07200 1.000 35.53000 162 LYS B O 1
ATOM 3445 N N . LEU B 1 163 ? 22.57300 30.81400 346.71100 1.000 30.61000 163 LEU B N 1
ATOM 3446 C CA . LEU B 1 163 ? 23.72400 30.57600 345.85000 1.000 31.65000 163 LEU B CA 1
ATOM 3447 C C . LEU B 1 163 ? 24.89900 30.04100 346.66000 1.000 28.25000 163 LEU B C 1
ATOM 3448 O O . LEU B 1 163 ? 25.17200 30.54500 347.75200 1.000 29.81000 163 LEU B O 1
ATOM 3453 N N . PRO B 1 164 ? 25.61400 29.03500 346.14500 1.000 30.61000 164 PRO B N 1
ATOM 3454 C CA . PRO B 1 164 ? 26.81400 28.54100 346.85200 1.000 34.85000 164 PRO B CA 1
ATOM 3455 C C . PRO B 1 164 ? 27.81000 29.63900 347.21400 1.000 31.14000 164 PRO B C 1
ATOM 3456 O O . PRO B 1 164 ? 28.29800 29.67800 348.35000 1.000 30.24000 164 PRO B O 1
ATOM 3460 N N . VAL B 1 165 ? 28.09400 30.55400 346.28200 1.000 33.28000 165 VAL B N 1
ATOM 3461 C CA . VAL B 1 165 ? 29.05800 31.61600 346.52600 1.000 31.97000 165 VAL B CA 1
ATOM 3462 C C . VAL B 1 165 ? 28.67300 32.48600 347.71600 1.000 32.52000 165 VAL B C 1
ATOM 3463 O O . VAL B 1 165 ? 29.54400 33.11500 348.32300 1.000 33.24000 165 VAL B O 1
ATOM 3467 N N . PHE B 1 166 ? 27.38800 32.53300 348.08100 1.000 31.86000 166 PHE B N 1
ATOM 3468 C CA . PHE B 1 166 ? 26.99200 33.27700 349.27400 1.000 29.46000 166 PHE B CA 1
ATOM 3469 C C . PHE B 1 166 ? 27.76700 32.78200 350.49200 1.000 33.71000 166 PHE B C 1
ATOM 3470 O O . PHE B 1 166 ? 28.35700 33.57800 351.23800 1.000 31.21000 166 PHE B O 1
ATOM 3478 N N . GLY B 1 167 ? 27.79400 31.45800 350.69700 1.000 32.40000 167 GLY B N 1
ATOM 3479 C CA . GLY B 1 167 ? 28.49800 30.90000 351.83800 1.000 33.32000 167 GLY B CA 1
ATOM 3480 C C . GLY B 1 167 ? 30.00000 30.99800 351.69500 1.000 33.88000 167 GLY B C 1
ATOM 3481 O O . GLY B 1 167 ? 30.72100 31.08500 352.69800 1.000 35.02000 167 GLY B O 1
ATOM 3482 N N . ASP B 1 168 ? 30.49200 30.99100 350.45300 1.000 33.44000 168 ASP B N 1
ATOM 3483 C CA . ASP B 1 168 ? 31.91700 31.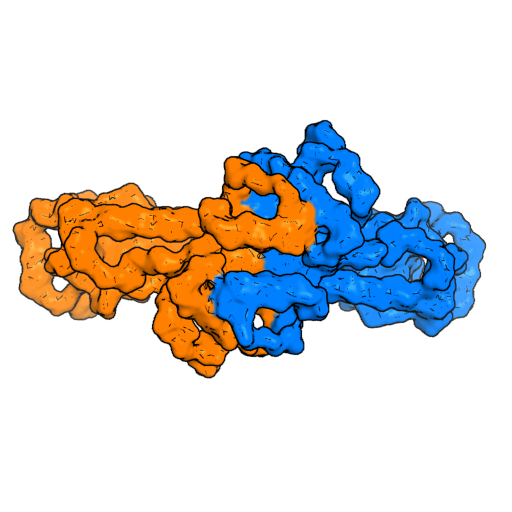20100 350.20500 1.000 33.13000 168 ASP B CA 1
ATOM 3484 C C . ASP B 1 168 ? 32.38900 32.53900 350.76800 1.000 32.89000 168 ASP B C 1
ATOM 3485 O O . ASP B 1 168 ? 33.40200 32.61300 351.46900 1.000 33.74000 168 ASP B O 1
ATOM 3490 N N . ILE B 1 169 ? 31.65100 33.60800 350.47900 1.000 34.23000 169 ILE B N 1
ATOM 3491 C CA . ILE B 1 169 ? 32.11100 34.94400 350.83400 1.000 29.75000 169 ILE B CA 1
ATOM 3492 C C . ILE B 1 169 ? 32.05900 35.14500 352.34000 1.000 29.22000 169 ILE B C 1
ATOM 3493 O O . ILE B 1 169 ? 32.99600 35.68600 352.93600 1.000 30.98000 169 ILE B O 1
ATOM 3498 N N . LEU B 1 170 ? 30.98700 34.69000 352.99100 1.000 29.03000 170 LEU B N 1
ATOM 3499 C CA . LEU B 1 170 ? 30.90800 34.84300 354.43900 1.000 29.72000 170 LEU B CA 1
ATOM 3500 C C . LEU B 1 170 ? 32.00900 34.06400 355.12500 1.000 29.40000 170 LEU B C 1
ATOM 3501 O O . LEU B 1 170 ? 32.57000 34.51800 356.12800 1.000 30.45000 170 LEU B O 1
ATOM 3506 N N . LYS B 1 171 ? 32.31300 32.87300 354.61000 1.000 31.06000 171 LYS B N 1
ATOM 3507 C CA . LYS B 1 171 ? 33.34000 32.04000 355.21800 1.000 32.11000 171 LYS B CA 1
ATOM 3508 C C . LYS B 1 171 ? 34.70500 32.71700 355.16400 1.000 31.82000 171 LYS B C 1
ATOM 3509 O O . LYS B 1 171 ? 35.42600 32.75400 356.17000 1.000 32.72000 171 LYS B O 1
ATOM 3515 N N . VAL B 1 172 ? 35.07900 33.27500 354.00500 1.000 32.02000 172 VAL B N 1
ATOM 3516 C CA . VAL B 1 172 ? 36.40200 33.90300 353.90500 1.000 32.41000 172 VAL B CA 1
ATOM 3517 C C . VAL B 1 172 ? 36.52000 35.11500 354.82300 1.000 32.06000 172 VAL B C 1
ATOM 3518 O O . VAL B 1 172 ? 37.63500 35.53400 355.15600 1.000 30.05000 172 VAL B O 1
ATOM 3522 N N . LEU B 1 173 ? 35.39000 35.67600 355.26200 1.000 31.06000 173 LEU B N 1
ATOM 3523 C CA . LEU B 1 173 ? 35.39200 36.72400 356.27000 1.000 27.73000 173 LEU B CA 1
ATOM 3524 C C . LEU B 1 173 ? 35.49900 36.17200 357.67800 1.000 29.07000 173 LEU B C 1
ATOM 3525 O O . LEU B 1 173 ? 35.84700 36.91600 358.59800 1.000 29.16000 173 LEU B O 1
ATOM 3530 N N . GLY B 1 174 ? 35.17200 34.89800 357.87300 1.000 31.03000 174 GLY B N 1
ATOM 3531 C CA . GLY B 1 174 ? 35.32400 34.27900 359.17400 1.000 31.43000 174 GLY B CA 1
ATOM 3532 C C . GLY B 1 174 ? 34.08500 33.58400 359.70100 1.000 30.66000 174 GLY B C 1
ATOM 3533 O O . GLY B 1 174 ? 34.01800 33.26200 360.88700 1.000 30.95000 174 GLY B O 1
ATOM 3534 N N . ALA B 1 175 ? 33.09500 33.36100 358.84700 1.000 29.94000 175 ALA B N 1
ATOM 3535 C CA . ALA B 1 175 ? 31.85700 32.73400 359.29200 1.000 34.90000 175 ALA B CA 1
ATOM 3536 C C . ALA B 1 175 ? 32.06200 31.22600 359.41900 1.000 33.29000 175 ALA B C 1
ATOM 3537 O O . ALA B 1 175 ? 32.48400 30.56300 358.47000 1.000 35.09000 175 ALA B O 1
ATOM 3539 N N . THR B 1 176 ? 31.76800 30.68400 360.59200 1.000 33.66000 176 THR B N 1
ATOM 3540 C CA . THR B 1 176 ? 31.93600 29.26100 360.81100 1.000 32.84000 176 THR B CA 1
ATOM 3541 C C . THR B 1 176 ? 30.63000 28.49300 360.67100 1.000 38.23000 176 THR B C 1
ATOM 3542 O O . THR B 1 176 ? 30.65400 27.29000 360.37900 1.000 39.61000 176 THR B O 1
ATOM 3546 N N . ASP B 1 177 ? 29.49400 29.15400 360.85400 1.000 36.76000 177 ASP B N 1
ATOM 3547 C CA . ASP B 1 177 ? 28.20800 28.47700 360.73000 1.000 39.69000 177 ASP B CA 1
ATOM 3548 C C . ASP B 1 177 ? 27.20400 29.47000 360.15500 1.000 36.89000 177 ASP B C 1
ATOM 3549 O O . ASP B 1 177 ? 26.81500 30.43700 360.82000 1.000 34.64000 177 ASP B O 1
ATOM 3554 N N . ILE B 1 178 ? 26.81200 29.23200 358.91300 1.000 33.71000 178 ILE B N 1
ATOM 3555 C CA . ILE B 1 178 ? 25.85600 30.05600 358.19600 1.000 34.24000 178 ILE B CA 1
ATOM 3556 C C . ILE B 1 178 ? 24.56000 29.26200 358.13600 1.000 34.27000 178 ILE B C 1
ATOM 3557 O O . ILE B 1 178 ? 24.49500 28.22800 357.46300 1.000 33.57000 178 ILE B O 1
ATOM 3562 N N . GLU B 1 179 ? 23.54400 29.72300 358.86600 1.000 33.94000 179 GLU B N 1
ATOM 3563 C CA . GLU B 1 179 ? 22.19100 29.17900 358.77700 1.000 34.25000 179 GLU B CA 1
ATOM 3564 C C . GLU B 1 179 ? 21.42500 29.96200 357.71800 1.000 36.62000 179 GLU B C 1
ATOM 3565 O O . GLU B 1 179 ? 20.85800 31.01800 358.00800 1.000 36.71000 179 GLU B O 1
ATOM 3571 N N . GLY B 1 180 ? 21.37000 29.42400 356.49800 1.000 36.01000 180 GLY B N 1
ATOM 3572 C CA . GLY B 1 180 ? 20.74200 30.11100 355.38300 1.000 36.19000 180 GLY B CA 1
ATOM 3573 C C . GLY B 1 180 ? 19.32600 30.58100 355.64900 1.000 35.90000 180 GLY B C 1
ATOM 3574 O O . GLY B 1 180 ? 18.83900 31.50700 354.99800 1.000 38.75000 180 GLY B O 1
ATOM 3575 N N . GLU B 1 181 ? 18.65600 29.95500 356.61500 1.000 38.31000 181 GLU B N 1
ATOM 3576 C CA . GLU B 1 181 ? 17.29200 30.34100 356.95100 1.000 40.50000 181 GLU B CA 1
ATOM 3577 C C . GLU B 1 181 ? 17.20900 31.73800 357.54400 1.000 40.07000 181 GLU B C 1
ATOM 3578 O O . GLU B 1 181 ? 16.12300 32.32800 357.56000 1.000 41.19000 181 GLU B O 1
ATOM 3584 N N . LEU B 1 182 ? 18.31500 32.27600 358.04400 1.000 38.07000 182 LEU B N 1
ATOM 3585 C CA . LEU B 1 182 ? 18.29700 33.59800 358.64200 1.000 36.39000 182 LEU B CA 1
ATOM 3586 C C . LEU B 1 182 ? 18.50500 34.72000 357.63900 1.000 34.67000 182 LEU B C 1
ATOM 3587 O O . LEU B 1 182 ? 18.30900 35.88400 358.00300 1.000 40.29000 182 LEU B O 1
ATOM 3592 N N . PHE B 1 183 ? 18.89900 34.41400 356.40700 1.000 34.59000 183 PHE B N 1
ATOM 3593 C CA . PHE B 1 183 ? 19.42800 35.41500 355.48800 1.000 34.64000 183 PHE B CA 1
ATOM 3594 C C . PHE B 1 183 ? 18.56100 35.56400 354.25600 1.000 35.29000 183 PHE B C 1
ATOM 3595 O O . PHE B 1 183 ? 18.05200 34.57900 353.71300 1.000 34.38000 183 PHE B O 1
ATOM 3603 N N . ASP B 1 184 ? 18.45400 36.80500 353.79600 1.000 32.64000 184 ASP B N 1
ATOM 3604 C CA . ASP B 1 184 ? 17.89200 37.09300 352.49200 1.000 32.74000 184 ASP B CA 1
ATOM 3605 C C . ASP B 1 184 ? 18.96300 37.07300 351.40300 1.000 33.65000 184 ASP B C 1
ATOM 3606 O O . ASP B 1 184 ? 18.81700 36.37400 350.39200 1.000 31.34000 184 ASP B O 1
ATOM 3611 N N . SER B 1 185 ? 20.04700 37.82800 351.59400 1.000 33.89000 185 SER B N 1
ATOM 3612 C CA . SER B 1 185 ? 21.02200 38.03100 350.52500 1.000 32.20000 185 SER B CA 1
ATOM 3613 C C . SER B 1 185 ? 22.22900 38.76300 351.09000 1.000 25.89000 185 SER B C 1
ATOM 3614 O O . SER B 1 185 ? 22.24900 39.16500 352.25300 1.000 25.39000 185 SER B O 1
ATOM 3617 N N . LEU B 1 186 ? 23.24300 38.91300 350.24700 1.000 26.66000 186 LEU B N 1
ATOM 3618 C CA . LEU B 1 186 ? 24.32800 39.84900 350.50600 1.000 28.65000 186 LEU B CA 1
ATOM 3619 C C . LEU B 1 186 ? 24.63300 40.60000 349.22100 1.000 26.95000 186 LEU B C 1
ATOM 3620 O O . LEU B 1 186 ? 24.44100 40.07100 348.12000 1.000 25.36000 186 LEU B O 1
ATOM 3625 N N . ASP B 1 187 ? 25.09400 41.84600 349.37500 1.000 28.03000 187 ASP B N 1
ATOM 3626 C CA . ASP B 1 187 ? 25.58700 42.65400 348.27000 1.000 25.82000 187 ASP B CA 1
ATOM 3627 C C . ASP B 1 187 ? 27.08100 42.92000 348.42500 1.000 26.87000 187 ASP B C 1
ATOM 3628 O O . ASP B 1 187 ? 27.56000 43.19300 349.52900 1.000 26.76000 187 ASP B O 1
ATOM 3633 N N . ILE B 1 188 ? 27.80600 42.83000 347.31100 1.000 27.89000 188 ILE B N 1
ATOM 3634 C CA . ILE B 1 188 ? 29.17600 43.31500 347.19000 1.000 25.88000 188 ILE B CA 1
ATOM 3635 C C . ILE B 1 188 ? 29.12800 44.61900 346.41000 1.000 26.25000 188 ILE B C 1
ATOM 3636 O O . ILE B 1 188 ? 28.94100 44.62700 345.18500 1.000 23.73000 188 ILE B O 1
ATOM 3641 N N . VAL B 1 189 ? 29.31300 45.72200 347.12600 1.000 27.47000 189 VAL B N 1
ATOM 3642 C CA . VAL B 1 189 ? 29.35900 47.04600 346.51900 1.000 28.75000 189 VAL B CA 1
ATOM 3643 C C . VAL B 1 189 ? 30.81900 47.37000 346.21500 1.000 25.06000 189 VAL B C 1
ATOM 3644 O O . VAL B 1 189 ? 31.62600 47.58100 347.12100 1.000 28.91000 189 VAL B O 1
ATOM 3648 N N . ILE B 1 190 ? 31.15900 47.40900 344.94100 1.000 24.01000 190 ILE B N 1
ATOM 3649 C CA . ILE B 1 190 ? 32.52900 47.60600 344.50400 1.000 25.11000 190 ILE B CA 1
ATOM 3650 C C . ILE B 1 190 ? 32.68700 49.06200 344.13200 1.000 26.48000 190 ILE B C 1
ATOM 3651 O O . ILE B 1 190 ? 32.17800 49.49500 343.09500 1.000 29.48000 190 ILE B O 1
ATOM 3656 N N . LYS B 1 191 ? 33.40300 49.81400 344.96500 1.000 28.75000 191 LYS B N 1
ATOM 3657 C CA . LYS B 1 191 ? 33.45100 51.26700 344.85000 1.000 29.24000 191 LYS B CA 1
ATOM 3658 C C . LYS B 1 191 ? 34.76300 51.70300 344.22100 1.000 27.72000 191 LYS B C 1
ATOM 3659 O O . LYS B 1 191 ? 35.82600 51.46200 344.81700 1.000 28.99000 191 LYS B O 1
ATOM 3665 N N . PRO B 1 192 ? 34.74600 52.36900 343.06500 1.000 29.04000 192 PRO B N 1
ATOM 3666 C CA . PRO B 1 192 ? 36.00000 52.87800 342.48500 1.000 30.12000 192 PRO B CA 1
ATOM 3667 C C . PRO B 1 192 ? 36.56200 54.05000 343.28500 1.000 30.58000 192 PRO B C 1
ATOM 3668 O O . PRO B 1 192 ? 35.89100 54.65800 344.11900 1.000 29.67000 192 PRO B O 1
ATOM 3672 N N . LYS B 1 193 ? 37.83700 54.34000 343.03200 1.000 33.41000 193 LYS B N 1
ATOM 3673 C CA . LYS B 1 193 ? 38.54300 55.46700 343.63500 1.000 37.55000 193 LYS B CA 1
ATOM 3674 C C . LYS B 1 193 ? 38.49500 56.64400 342.67100 1.000 40.12000 193 LYS B C 1
ATOM 3675 O O . LYS B 1 193 ? 38.85300 56.49900 341.49200 1.000 39.06000 193 LYS B O 1
ATOM 3681 N N . PHE B 1 194 ? 38.03900 57.79400 343.16600 1.000 41.02000 194 PHE B N 1
ATOM 3682 C CA . PHE B 1 194 ? 37.82100 58.98500 342.32600 1.000 44.36000 194 PHE B CA 1
ATOM 3683 C C . PHE B 1 194 ? 36.79200 58.60100 341.26000 1.000 40.51000 194 PHE B C 1
ATOM 3684 O O . PHE B 1 194 ? 35.92200 57.75200 341.49200 1.000 42.50000 194 PHE B O 1
ATOM 3692 N N . LYS B 1 195 ? 36.88400 59.18100 340.07500 1.000 40.96000 195 LYS B N 1
ATOM 3693 C CA . LYS B 1 195 ? 36.02100 58.76400 338.97400 1.000 38.25000 195 LYS B CA 1
ATOM 3694 C C . LYS B 1 195 ? 36.72700 57.74100 338.08900 1.000 32.58000 195 LYS B C 1
ATOM 3695 O O . LYS B 1 195 ? 36.75100 57.86600 336.87500 1.000 31.51000 195 LYS B O 1
ATOM 3701 N N . ARG B 1 196 ? 37.29900 56.69600 338.69300 1.000 35.41000 196 ARG B N 1
ATOM 3702 C CA . ARG B 1 196 ? 38.07400 55.71200 337.94000 1.000 34.14000 196 ARG B CA 1
ATOM 3703 C C . ARG B 1 196 ? 37.18800 54.63600 337.32500 1.000 28.55000 196 ARG B C 1
ATOM 3704 O O . ARG B 1 196 ? 36.19200 54.20600 337.91800 1.000 30.25000 196 ARG B O 1
ATOM 3712 N N . ASP B 1 197 ? 37.55600 54.22100 336.11800 1.000 25.56000 197 ASP B N 1
ATOM 3713 C CA . ASP B 1 197 ? 36.78500 53.25300 335.34600 1.000 28.53000 197 ASP B CA 1
ATOM 3714 C C . ASP B 1 197 ? 37.13900 51.85100 335.81600 1.000 29.94000 197 ASP B C 1
ATOM 3715 O O . ASP B 1 197 ? 38.26800 51.39600 335.61400 1.000 29.76000 197 ASP B O 1
ATOM 3720 N N . ILE B 1 198 ? 36.18400 51.16300 336.44400 1.000 29.21000 198 ILE B N 1
ATOM 3721 C CA . ILE B 1 198 ? 36.43900 49.79800 336.89500 1.000 27.73000 198 ILE B CA 1
ATOM 3722 C C . ILE B 1 198 ? 35.71500 48.80300 335.99200 1.000 28.46000 198 ILE B C 1
ATOM 3723 O O . ILE B 1 198 ? 35.26300 47.74400 336.44400 1.000 28.59000 198 ILE B O 1
ATOM 3728 N N . LYS B 1 199 ? 35.64600 49.10900 334.69500 1.000 26.04000 199 LYS B N 1
ATOM 3729 C CA . LYS B 1 199 ? 34.87600 48.26400 333.79700 1.000 27.07000 199 LYS B CA 1
ATOM 3730 C C . LYS B 1 199 ? 35.52800 46.91600 333.52700 1.000 30.36000 199 LYS B C 1
ATOM 3731 O O . LYS B 1 199 ? 34.83300 45.99200 333.11500 1.000 29.63000 199 LYS B O 1
ATOM 3737 N N . LYS B 1 200 ? 36.82800 46.75600 333.76500 1.000 30.07000 200 LYS B N 1
ATOM 3738 C CA . LYS B 1 200 ? 37.44400 45.46800 333.47700 1.000 29.08000 200 LYS B CA 1
ATOM 3739 C C . LYS B 1 200 ? 37.04300 44.43400 334.52200 1.000 31.03000 200 LYS B C 1
ATOM 3740 O O . LYS B 1 200 ? 36.62700 43.31900 334.18200 1.000 33.46000 200 LYS B O 1
ATOM 3746 N N . VAL B 1 201 ? 37.12000 44.79400 335.79800 1.000 29.11000 201 VAL B N 1
ATOM 3747 C CA . VAL B 1 201 ? 36.59900 43.91300 336.83400 1.000 29.22000 201 VAL B CA 1
ATOM 3748 C C . VAL B 1 201 ? 35.09400 43.70900 336.64900 1.000 31.04000 201 VAL B C 1
ATOM 3749 O O . VAL B 1 201 ? 34.60900 42.57300 336.57500 1.000 30.51000 201 VAL B O 1
ATOM 3753 N N . ALA B 1 202 ? 34.33800 44.80400 336.52000 1.000 29.08000 202 ALA B N 1
ATOM 3754 C CA . ALA B 1 202 ? 32.89000 44.70400 336.31900 1.000 29.63000 202 ALA B CA 1
ATOM 3755 C C . ALA B 1 202 ? 32.52300 43.77100 335.15400 1.000 29.57000 202 ALA B C 1
ATOM 3756 O O . ALA B 1 202 ? 31.63800 42.92100 335.28000 1.000 28.36000 202 ALA B O 1
ATOM 3758 N N . LYS B 1 203 ? 33.19500 43.91000 334.01000 1.000 32.63000 203 LYS B N 1
ATOM 3759 C CA . LYS B 1 203 ? 32.93500 43.01100 332.88600 1.000 29.29000 203 LYS B CA 1
ATOM 3760 C C . LYS B 1 203 ? 33.30300 41.56500 333.22300 1.000 32.56000 203 LYS B C 1
ATOM 3761 O O . LYS B 1 203 ? 32.60600 40.63800 332.80200 1.000 34.09000 203 LYS B O 1
ATOM 3767 N N . ASP B 1 204 ? 34.39100 41.35000 333.98600 1.000 33.36000 204 ASP B N 1
ATOM 3768 C CA . ASP B 1 204 ? 34.87300 39.99200 334.27600 1.000 31.49000 204 ASP B CA 1
ATOM 3769 C C . ASP B 1 204 ? 33.87800 39.21400 335.12200 1.000 32.62000 204 ASP B C 1
ATOM 3770 O O . ASP B 1 204 ? 33.67200 38.01400 334.90900 1.000 33.25000 204 ASP B O 1
ATOM 3775 N N . ILE B 1 205 ? 33.27400 39.88300 336.10700 1.000 34.25000 205 ILE B N 1
ATOM 3776 C CA . ILE B 1 205 ? 32.26200 39.26500 336.95500 1.000 29.73000 205 ILE B CA 1
ATOM 3777 C C . ILE B 1 205 ? 30.98700 38.99800 336.16000 1.000 32.47000 205 ILE B C 1
ATOM 3778 O O . ILE B 1 205 ? 30.38900 37.91300 336.25100 1.000 31.34000 205 ILE B O 1
ATOM 3783 N N . ILE B 1 206 ? 30.57100 39.96600 335.34000 1.000 31.47000 206 ILE B N 1
ATOM 3784 C CA . ILE B 1 206 ? 29.27500 39.87300 334.67500 1.000 33.04000 206 ILE B CA 1
ATOM 3785 C C . ILE B 1 206 ? 29.30600 38.81700 333.58800 1.000 36.88000 206 ILE B C 1
ATOM 3786 O O . ILE B 1 206 ? 28.28400 38.17200 333.31100 1.000 36.12000 206 ILE B O 1
ATOM 3791 N N . PHE B 1 207 ? 30.45600 38.62400 332.94600 1.000 34.11000 207 PHE B N 1
ATOM 3792 C CA . PHE B 1 207 ? 30.56300 37.66200 331.86300 1.000 35.01000 207 PHE B CA 1
ATOM 3793 C C . PHE B 1 207 ? 31.11100 36.31700 332.31900 1.000 37.62000 207 PHE B C 1
ATOM 3794 O O . PHE B 1 207 ? 31.36300 35.44600 331.48000 1.000 38.43000 207 PHE B O 1
ATOM 3802 N N . ASN B 1 208 ? 31.28900 36.12900 333.62100 1.000 36.35000 208 ASN B N 1
ATOM 3803 C CA . ASN B 1 208 ? 31.70600 34.85300 334.17400 1.000 37.20000 208 ASN B CA 1
ATOM 3804 C C . ASN B 1 208 ? 30.77000 33.73600 333.68100 1.000 37.48000 208 ASN B C 1
ATOM 3805 O O . ASN B 1 208 ? 29.55000 33.83300 333.89600 1.000 36.38000 208 ASN B O 1
ATOM 3810 N N . PRO B 1 209 ? 31.29100 32.70800 333.00600 1.000 39.19000 209 PRO B N 1
ATOM 3811 C CA . PRO B 1 209 ? 30.39400 31.65100 332.49500 1.000 35.87000 209 PRO B CA 1
ATOM 3812 C C . PRO B 1 209 ? 29.74300 30.84500 333.59600 1.000 33.87000 209 PRO B C 1
ATOM 3813 O O . PRO B 1 209 ? 28.74000 30.17600 333.32400 1.000 33.17000 209 PRO B O 1
ATOM 3817 N N . SER B 1 210 ? 30.30300 30.87200 334.81700 1.000 34.50000 210 SER B N 1
ATOM 3818 C CA . SER B 1 210 ? 29.71300 30.44000 336.08400 1.000 37.44000 210 SER B CA 1
ATOM 3819 C C . SER B 1 210 ? 29.28500 31.67800 336.85800 1.000 34.94000 210 SER B C 1
ATOM 3820 O O . SER B 1 210 ? 30.00300 32.09100 337.77700 1.000 34.78000 210 SER B O 1
ATOM 3823 N N . PRO B 1 211 ? 28.15900 32.30800 336.52100 1.000 36.27000 211 PRO B N 1
ATOM 3824 C CA . PRO B 1 211 ? 27.79200 33.55100 337.21100 1.000 32.10000 211 PRO B CA 1
ATOM 3825 C C . PRO B 1 211 ? 27.72300 33.33200 338.71200 1.000 31.60000 211 PRO B C 1
ATOM 3826 O O . PRO B 1 211 ? 27.08600 32.39400 339.19100 1.000 32.29000 211 PRO B O 1
ATOM 3830 N N . GLN B 1 212 ? 28.41300 34.19400 339.45100 1.000 29.09000 212 GLN B N 1
ATOM 3831 C CA . GLN B 1 212 ? 28.39100 34.17300 340.90800 1.000 28.82000 212 GLN B CA 1
ATOM 3832 C C . GLN B 1 212 ? 27.48600 35.25900 341.47300 1.000 30.36000 212 GLN B C 1
ATOM 3833 O O . GLN B 1 212 ? 27.78700 35.83000 342.52900 1.000 32.74000 212 GLN B O 1
ATOM 3839 N N . PHE B 1 213 ? 26.36300 35.55700 340.80600 1.000 32.40000 213 PHE B N 1
ATOM 3840 C CA . PHE B 1 213 ? 25.42900 36.59000 341.25300 1.000 31.99000 213 PHE B CA 1
ATOM 3841 C C . PHE B 1 213 ? 23.99600 36.23500 340.86100 1.000 31.55000 213 PHE B C 1
ATOM 3842 O O . PHE B 1 213 ? 23.76200 35.52700 339.87900 1.000 31.72000 213 PHE B O 1
ATOM 3850 N N . SER B 1 214 ? 23.03400 36.75900 341.63600 1.000 32.38000 214 SER B N 1
ATOM 3851 C CA . SER B 1 214 ? 21.61800 36.74900 341.27700 1.000 32.94000 214 SER B CA 1
ATOM 3852 C C . SER B 1 214 ? 21.22900 37.95100 340.42800 1.000 33.19000 214 SER B C 1
ATOM 3853 O O . SER B 1 214 ? 20.48800 37.80800 339.45000 1.000 34.01000 214 SER B O 1
ATOM 3856 N N . ASP B 1 215 ? 21.69200 39.13900 340.81500 1.000 31.75000 215 ASP B N 1
ATOM 3857 C CA . ASP B 1 215 ? 21.44300 40.37100 340.07900 1.000 32.12000 215 ASP B CA 1
ATOM 3858 C C . ASP B 1 215 ? 22.68700 41.23900 340.16300 1.000 30.74000 215 ASP B C 1
ATOM 3859 O O . ASP B 1 215 ? 23.57900 41.00200 340.98300 1.000 30.02000 215 ASP B O 1
ATOM 3864 N N . ILE B 1 216 ? 22.74100 42.25100 339.30200 1.000 31.08000 216 ILE B N 1
ATOM 3865 C CA . ILE B 1 216 ? 23.82100 43.22700 339.32100 1.000 31.07000 216 ILE B CA 1
ATOM 3866 C C . ILE B 1 216 ? 23.24200 44.59100 338.97700 1.000 30.16000 216 ILE B C 1
ATOM 3867 O O . ILE B 1 216 ? 22.50200 44.72800 338.00100 1.000 31.08000 216 ILE B O 1
ATOM 3872 N N . SER B 1 217 ? 23.56100 45.58900 339.79200 1.000 30.81000 217 SER B N 1
ATOM 3873 C CA . SER B 1 217 ? 23.31000 46.98900 339.47500 1.000 33.37000 217 SER B CA 1
ATOM 3874 C C . SER B 1 217 ? 24.64300 47.69400 339.30900 1.000 28.23000 217 SER B C 1
ATOM 3875 O O . SER B 1 217 ? 25.56300 47.48100 340.09700 1.000 28.02000 217 SER B O 1
ATOM 3878 N N . LEU B 1 218 ? 24.75400 48.53700 338.29500 1.000 29.47000 218 LEU B N 1
ATOM 3879 C CA . LEU B 1 218 ? 25.99200 49.28100 338.13700 1.000 31.56000 218 LEU B CA 1
ATOM 3880 C C . LEU B 1 218 ? 25.70100 50.68300 337.63000 1.000 30.76000 218 LEU B C 1
ATOM 3881 O O . LEU B 1 218 ? 24.71500 50.92100 336.93100 1.000 30.12000 218 LEU B O 1
ATOM 3886 N N . ARG B 1 219 ? 26.57300 51.61100 337.99800 1.000 29.69000 219 ARG B N 1
ATOM 3887 C CA . ARG B 1 219 ? 26.51100 52.97500 337.50000 1.000 28.51000 219 ARG B CA 1
ATOM 3888 C C . ARG B 1 219 ? 27.45000 53.05800 336.31000 1.000 26.61000 219 ARG B C 1
ATOM 3889 O O . ARG B 1 219 ? 28.61200 52.66900 336.41700 1.000 30.77000 219 ARG B O 1
ATOM 3897 N N . ALA B 1 220 ? 26.95500 53.53400 335.17200 1.000 27.36000 220 ALA B N 1
ATOM 3898 C CA . ALA B 1 220 ? 27.75800 53.46000 333.96100 1.000 28.91000 220 ALA B CA 1
ATOM 3899 C C . ALA B 1 220 ? 27.41000 54.57100 332.98300 1.000 27.70000 220 ALA B C 1
ATOM 3900 O O . ALA B 1 220 ? 26.36800 55.22500 333.08700 1.000 29.98000 220 ALA B O 1
ATOM 3902 N N . LYS B 1 221 ? 28.30600 54.75400 332.00600 1.000 27.95000 221 LYS B N 1
ATOM 3903 C CA . LYS B 1 221 ? 28.06900 55.55300 330.80600 1.000 28.70000 221 LYS B CA 1
ATOM 3904 C C . LYS B 1 221 ? 28.12300 54.65600 329.57700 1.000 29.32000 221 LYS B C 1
ATOM 3905 O O . LYS B 1 221 ? 29.11400 53.95900 329.36100 1.000 29.30000 221 LYS B O 1
ATOM 3911 N N . ASP B 1 222 ? 27.05900 54.67500 328.77400 1.000 31.37000 222 ASP B N 1
ATOM 3912 C CA . ASP B 1 222 ? 27.04000 53.89800 327.53700 1.000 33.79000 222 ASP B CA 1
ATOM 3913 C C . ASP B 1 222 ? 28.07900 54.40200 326.55000 1.000 36.78000 222 ASP B C 1
ATOM 3914 O O . ASP B 1 222 ? 28.79300 53.61400 325.91500 1.000 36.97000 222 ASP B O 1
ATOM 3919 N N . GLU B 1 223 ? 28.12500 55.71300 326.36200 1.000 35.65000 223 GLU B N 1
ATOM 3920 C CA . GLU B 1 223 ? 29.04200 56.36000 325.45000 1.000 35.64000 223 GLU B CA 1
ATOM 3921 C C . GLU B 1 223 ? 29.74400 57.46800 326.19800 1.000 36.31000 223 GLU B C 1
ATOM 3922 O O . GLU B 1 223 ? 29.35900 57.83800 327.31000 1.000 33.64000 223 GLU B O 1
ATOM 3928 N N . ALA B 1 224 ? 30.77700 58.00500 325.55800 1.000 41.05000 224 ALA B N 1
ATOM 3929 C CA . ALA B 1 224 ? 31.35700 59.25000 326.02400 1.000 39.96000 224 ALA B CA 1
ATOM 3930 C C . ALA B 1 224 ? 30.27900 60.32700 326.04400 1.000 37.92000 224 ALA B C 1
ATOM 3931 O O . ALA B 1 224 ? 29.42600 60.39700 325.15400 1.000 39.61000 224 ALA B O 1
ATOM 3933 N N . GLY B 1 225 ? 30.29400 61.14500 327.09300 1.000 41.20000 225 GLY B N 1
ATOM 3934 C CA . GLY B 1 225 ? 29.33700 62.21600 327.22400 1.000 37.07000 225 GLY B CA 1
ATOM 3935 C C . GLY B 1 225 ? 28.01500 61.82300 327.82700 1.000 39.35000 225 GLY B C 1
ATOM 3936 O O . GLY B 1 225 ? 27.21200 62.71400 328.14100 1.000 36.36000 225 GLY B O 1
ATOM 3937 N N . ASP B 1 226 ? 27.74800 60.52900 328.00200 1.000 35.70000 226 ASP B N 1
ATOM 3938 C CA . ASP B 1 226 ? 26.51200 60.15200 328.65400 1.000 33.26000 226 ASP B CA 1
ATOM 3939 C C . ASP B 1 226 ? 26.57300 60.48400 330.13500 1.000 31.64000 226 ASP B C 1
ATOM 3940 O O . ASP B 1 226 ? 27.64100 60.66900 330.71900 1.000 31.68000 226 ASP B O 1
ATOM 3945 N N . ILE B 1 227 ? 25.39700 60.58400 330.72800 1.000 31.33000 227 ILE B N 1
ATOM 3946 C CA . ILE B 1 227 ? 25.24200 60.79100 332.15900 1.000 30.33000 227 ILE B CA 1
ATOM 3947 C C . ILE B 1 227 ? 25.45600 59.47400 332.89600 1.000 31.67000 227 ILE B C 1
ATOM 3948 O O . ILE B 1 227 ? 25.05000 58.40100 332.42300 1.000 31.99000 227 ILE B O 1
ATOM 3953 N N . LEU B 1 228 ? 26.10000 59.55300 334.05700 1.000 28.37000 228 LEU B N 1
ATOM 3954 C CA . LEU B 1 228 ? 26.20500 58.39800 334.93000 1.000 29.27000 228 LEU B CA 1
ATOM 3955 C C . LEU B 1 228 ? 24.81100 57.92700 335.29300 1.000 30.50000 228 LEU B C 1
ATOM 3956 O O . LEU B 1 228 ? 24.03500 58.67500 335.90400 1.000 28.96000 228 LEU B O 1
ATOM 3961 N N . THR B 1 229 ? 24.49700 56.68500 334.89700 1.000 31.16000 229 THR B N 1
ATOM 3962 C CA . THR B 1 229 ? 23.14800 56.12400 334.95300 1.000 31.36000 229 THR B CA 1
ATOM 3963 C C . THR B 1 229 ? 23.16800 54.74700 335.58800 1.000 28.95000 229 THR B C 1
ATOM 3964 O O . THR B 1 229 ? 23.99600 53.90700 335.23100 1.000 26.84000 229 THR B O 1
ATOM 3968 N N . GLU B 1 230 ? 22.24700 54.51900 336.49800 1.000 30.69000 230 GLU B N 1
ATOM 3969 C CA . GLU B 1 230 ? 22.11800 53.20900 337.12800 1.000 31.31000 230 GLU B CA 1
ATOM 3970 C C . GLU B 1 230 ? 21.45800 52.17500 336.20200 1.000 31.73000 230 GLU B C 1
ATOM 3971 O O . GLU B 1 230 ? 20.38900 52.42300 335.72300 1.000 30.34000 230 GLU B O 1
ATOM 3977 N N . HIS B 1 231 ? 22.13700 51.06600 335.96400 1.000 29.96000 231 HIS B N 1
ATOM 3978 C CA . HIS B 1 231 ? 21.64600 49.96600 335.15400 1.000 29.76000 231 HIS B CA 1
ATOM 3979 C C . HIS B 1 231 ? 21.50100 48.73600 336.02900 1.000 32.18000 231 HIS B C 1
ATOM 3980 O O . HIS B 1 231 ? 22.18900 48.59000 337.04200 1.000 30.47000 231 HIS B O 1
ATOM 3987 N N . TYR B 1 232 ? 20.58600 47.85500 335.64100 1.000 32.38000 232 TYR B N 1
ATOM 3988 C CA . TYR B 1 232 ? 20.38700 46.62600 336.38100 1.000 31.00000 232 TYR B CA 1
ATOM 3989 C C . TYR B 1 232 ? 20.31900 45.47900 335.39700 1.000 31.59000 232 TYR B C 1
ATOM 3990 O O . TYR B 1 232 ? 20.06100 45.65300 334.20300 1.000 30.76000 232 TYR B O 1
ATOM 3999 N N . LEU B 1 233 ? 20.56500 44.29500 335.93200 1.000 33.75000 233 LEU B N 1
ATOM 4000 C CA . LEU B 1 233 ? 20.77900 43.11200 335.12300 1.000 35.17000 233 LEU B CA 1
ATOM 4001 C C . LEU B 1 233 ? 20.38800 41.91300 335.96600 1.000 37.38000 233 LEU B C 1
ATOM 4002 O O . LEU B 1 233 ? 20.79900 41.80700 337.12700 1.000 33.32000 233 LEU B O 1
ATOM 4007 N N . SER B 1 234 ? 19.58300 41.03000 335.39700 1.000 40.10000 234 SER B N 1
ATOM 4008 C CA . SER B 1 234 ? 19.22200 39.78700 336.06100 1.000 43.99000 234 SER B CA 1
ATOM 4009 C C . SER B 1 234 ? 20.04000 38.64700 335.45600 1.000 44.67000 234 SER B C 1
ATOM 4010 O O . SER B 1 234 ? 20.32100 38.65200 334.25200 1.000 45.59000 234 SER B O 1
ATOM 4013 N N . GLU B 1 235 ? 20.46000 37.69300 336.30200 1.000 43.95000 235 GLU B N 1
ATOM 4014 C CA . GLU B 1 235 ? 21.13800 36.50100 335.78800 1.000 46.16000 235 GLU B CA 1
ATOM 4015 C C . GLU B 1 235 ? 20.21700 35.72100 334.85100 1.000 50.39000 235 GLU B C 1
ATOM 4016 O O . GLU B 1 235 ? 20.57600 35.41400 333.70500 1.000 50.68000 235 GLU B O 1
ATOM 4022 N N . LYS B 1 236 ? 19.02500 35.39100 335.32700 1.000 50.20000 236 LYS B N 1
ATOM 4023 C CA . LYS B 1 236 ? 17.93700 34.94600 334.46200 1.000 55.67000 236 LYS B CA 1
ATOM 4024 C C . LYS B 1 236 ? 17.34400 36.19400 333.80200 1.000 54.72000 236 LYS B C 1
ATOM 4025 O O . LYS B 1 236 ? 16.47900 36.87300 334.36400 1.000 55.33000 236 LYS B O 1
ATOM 4031 N N . GLY B 1 237 ? 17.82600 36.51000 332.59500 1.000 52.76000 237 GLY B N 1
ATOM 4032 C CA . GLY B 1 237 ? 17.40800 37.74300 331.93700 1.000 52.81000 237 GLY B CA 1
ATOM 4033 C C . GLY B 1 237 ? 15.90100 37.85900 331.78600 1.000 55.16000 237 GLY B C 1
ATOM 4034 O O . GLY B 1 237 ? 15.31900 38.91600 332.05800 1.000 57.57000 237 GLY B O 1
ATOM 4035 N N . HIS B 1 238 ? 15.25500 36.77700 331.34100 1.000 56.58000 238 HIS B N 1
ATOM 4036 C CA . HIS B 1 238 ? 13.79800 36.64200 331.26500 1.000 54.39000 238 HIS B CA 1
ATOM 4037 C C . HIS B 1 238 ? 13.11800 37.73700 330.44600 1.000 51.54000 238 HIS B C 1
ATOM 4038 O O . HIS B 1 238 ? 12.53100 37.44600 329.39400 1.000 47.67000 238 HIS B O 1
ATOM 4045 N N . LEU B 1 239 ? 13.17500 38.99400 330.92000 1.000 52.97000 239 LEU B N 1
ATOM 4046 C CA . LEU B 1 239 ? 12.51300 40.09000 330.21300 1.000 50.30000 239 LEU B CA 1
ATOM 4047 C C . LEU B 1 239 ? 13.30500 40.54600 328.98900 1.000 49.73000 239 LEU B C 1
ATOM 4048 O O . LEU B 1 239 ? 12.70900 41.00800 328.00700 1.000 45.53000 239 LEU B O 1
ATOM 4053 N N . SER B 1 240 ? 14.63400 40.39900 329.01800 1.000 49.14000 240 SER B N 1
ATOM 4054 C CA . SER B 1 240 ? 15.43900 40.66700 327.83200 1.000 45.38000 240 SER B CA 1
ATOM 4055 C C . SER B 1 240 ? 15.09800 39.70700 326.69000 1.000 47.94000 240 SER B C 1
ATOM 4056 O O . SER B 1 240 ? 15.21500 40.07300 325.51200 1.000 48.45000 240 SER B O 1
ATOM 4059 N N . ALA B 1 241 ? 14.66500 38.48200 327.01500 1.000 46.35000 241 ALA B N 1
ATOM 4060 C CA . ALA B 1 241 ? 14.54100 37.41900 326.02400 1.000 47.26000 241 ALA B CA 1
ATOM 4061 C C . ALA B 1 241 ? 13.49900 37.76700 324.95300 1.000 49.60000 241 ALA B C 1
ATOM 4062 O O . ALA B 1 241 ? 12.65900 38.65300 325.15100 1.000 49.04000 241 ALA B O 1
ATOM 4064 N N . PRO B 1 242 ? 13.55500 37.10600 323.79100 1.000 50.42000 242 PRO B N 1
ATOM 4065 C CA . PRO B 1 242 ? 12.47100 37.24400 322.81500 1.000 47.69000 242 PRO B CA 1
ATOM 4066 C C . PRO B 1 242 ? 11.19200 36.62900 323.35200 1.000 47.68000 242 PRO B C 1
ATOM 4067 O O . PRO B 1 242 ? 11.19900 35.79500 324.26600 1.000 44.86000 242 PRO B O 1
ATOM 4071 N N . LEU B 1 243 ? 10.07900 37.05400 322.75300 1.000 46.52000 243 LEU B N 1
ATOM 4072 C CA . LEU B 1 243 ? 8.76300 36.74600 323.29600 1.000 44.32000 243 LEU B CA 1
ATOM 4073 C C . LEU B 1 243 ? 8.46700 35.25400 323.19000 1.000 44.32000 243 LEU B C 1
ATOM 4074 O O . LEU B 1 243 ? 8.51200 34.55000 324.20300 1.000 41.50000 243 LEU B O 1
ATOM 4079 N N . ASN B 1 244 ? 8.15900 34.77100 321.98100 1.000 45.80000 244 ASN B N 1
ATOM 4080 C CA . ASN B 1 244 ? 8.13300 33.34100 321.67600 1.000 46.93000 244 ASN B CA 1
ATOM 4081 C C . ASN B 1 244 ? 7.29400 32.52600 322.65900 1.000 45.20000 244 ASN B C 1
ATOM 4082 O O . ASN B 1 244 ? 7.83000 32.01400 323.64800 1.000 48.15000 244 ASN B O 1
ATOM 4087 N N . LYS B 1 245 ? 5.98800 32.39100 322.39900 1.000 41.59000 245 LYS B N 1
ATOM 4088 C CA . LYS B 1 245 ? 5.08600 31.55500 323.19900 1.000 38.91000 245 LYS B CA 1
ATOM 4089 C C . LYS B 1 245 ? 4.81500 32.11600 324.59600 1.000 38.00000 245 LYS B C 1
ATOM 4090 O O . LYS B 1 245 ? 3.94700 31.60100 325.31400 1.000 38.46000 245 LYS B O 1
ATOM 4096 N N . VAL B 1 246 ? 5.53400 33.15900 325.01200 1.000 34.74000 246 VAL B N 1
ATOM 4097 C CA . VAL B 1 246 ? 5.19000 33.78400 326.28100 1.000 33.49000 246 VAL B CA 1
ATOM 4098 C C . VAL B 1 246 ? 3.81300 34.43000 326.15200 1.000 29.47000 246 VAL B C 1
ATOM 4099 O O . VAL B 1 246 ? 3.41000 34.89500 325.08000 1.000 26.58000 246 VAL B O 1
ATOM 4103 N N . THR B 1 247 ? 3.06900 34.43200 327.24300 1.000 30.66000 247 THR B N 1
ATOM 4104 C CA . THR B 1 247 ? 1.76700 35.07200 327.24100 1.000 30.12000 247 THR B CA 1
ATOM 4105 C C . THR B 1 247 ? 1.84900 36.41100 327.95900 1.000 29.10000 247 THR B C 1
ATOM 4106 O O . THR B 1 247 ? 2.77400 36.67300 328.73400 1.000 28.84000 247 THR B O 1
ATOM 4110 N N . ASN B 1 248 ? 0.86200 37.26700 327.67700 1.000 28.72000 248 ASN B N 1
ATOM 4111 C CA . ASN B 1 248 ? 0.80300 38.58000 328.31900 1.000 28.64000 248 ASN B CA 1
ATOM 4112 C C . ASN B 1 248 ? 0.85200 38.45800 329.83600 1.000 28.70000 248 ASN B C 1
ATOM 4113 O O . ASN B 1 248 ? 1.51300 39.25700 330.51300 1.000 24.28000 248 ASN B O 1
ATOM 4118 N N . ALA B 1 249 ? 0.16200 37.45700 330.39100 1.000 27.06000 249 ALA B N 1
ATOM 4119 C CA . ALA B 1 249 ? 0.15500 37.30100 331.84300 1.000 28.49000 249 ALA B CA 1
ATOM 4120 C C . ALA B 1 249 ? 1.49600 36.81500 332.37000 1.000 30.63000 249 ALA B C 1
ATOM 4121 O O . ALA B 1 249 ? 1.86000 37.12300 333.50900 1.000 31.88000 249 ALA B O 1
ATOM 4123 N N . GLU B 1 250 ? 2.23500 36.04400 331.57300 1.000 31.46000 250 GLU B N 1
ATOM 4124 C CA . GLU B 1 250 ? 3.54800 35.59400 332.01700 1.000 32.46000 250 GLU B CA 1
ATOM 4125 C C . GLU B 1 250 ? 4.55600 36.74600 332.04900 1.000 30.73000 250 GLU B C 1
ATOM 4126 O O . GLU B 1 250 ? 5.42500 36.78000 332.92500 1.000 31.10000 250 GLU B O 1
ATOM 4132 N N . ILE B 1 251 ? 4.44500 37.70400 331.12600 1.000 28.74000 251 ILE B N 1
ATOM 4133 C CA . ILE B 1 251 ? 5.28500 38.89700 331.20300 1.000 28.64000 251 ILE B CA 1
ATOM 4134 C C . ILE B 1 251 ? 4.90600 39.74400 332.41500 1.000 29.69000 251 ILE B C 1
ATOM 4135 O O . ILE B 1 251 ? 5.77900 40.30900 333.09100 1.000 30.14000 251 ILE B O 1
ATOM 4140 N N . ALA B 1 252 ? 3.60500 39.81600 332.74000 1.000 30.94000 252 ALA B N 1
ATOM 4141 C CA . ALA B 1 252 ? 3.18400 40.60300 333.90000 1.000 29.51000 252 ALA B CA 1
ATOM 4142 C C . ALA B 1 252 ? 3.66700 39.98200 335.20300 1.000 30.80000 252 ALA B C 1
ATOM 4143 O O . ALA B 1 252 ? 3.95900 40.71000 336.16300 1.000 31.70000 252 ALA B O 1
ATOM 4145 N N . GLU B 1 253 ? 3.76900 38.64700 335.25600 1.000 32.22000 253 GLU B N 1
ATOM 4146 C CA . GLU B 1 253 ? 4.37300 38.00100 336.42000 1.000 34.34000 253 GLU B CA 1
ATOM 4147 C C . GLU B 1 253 ? 5.87600 38.27200 336.48300 1.000 27.91000 253 GLU B C 1
ATOM 4148 O O . GLU B 1 253 ? 6.44100 38.42500 337.57400 1.000 26.87000 253 GLU B O 1
ATOM 4154 N N . GLU B 1 254 ? 6.54100 38.30500 335.32500 1.000 27.90000 254 GLU B N 1
ATOM 4155 C CA . GLU B 1 254 ? 7.97500 38.57000 335.29900 1.000 31.27000 254 GLU B CA 1
ATOM 4156 C C . GLU B 1 254 ? 8.26900 39.96500 335.80800 1.000 32.25000 254 GLU B C 1
ATOM 4157 O O . GLU B 1 254 ? 9.28400 40.19800 336.48000 1.000 35.35000 254 GLU B O 1
ATOM 4171 N N . ALA B 1 256 ? 6.23800 41.93300 337.90100 1.000 30.13000 256 ALA B N 1
ATOM 4172 C CA . ALA B 1 256 ? 6.03600 42.02600 339.34300 1.000 29.68000 256 ALA B CA 1
ATOM 4173 C C . ALA B 1 256 ? 7.20100 41.39200 340.09600 1.000 31.25000 256 ALA B C 1
ATOM 4174 O O . ALA B 1 256 ? 7.60200 41.87300 341.16400 1.000 31.69000 256 ALA B O 1
ATOM 4176 N N . TYR B 1 257 ? 7.76900 40.32300 339.53600 1.000 32.78000 257 TYR B N 1
ATOM 4177 C CA . TYR B 1 257 ? 8.94100 39.68600 340.12500 1.000 34.76000 257 TYR B CA 1
ATOM 4178 C C . TYR B 1 257 ? 10.15000 40.60400 340.06700 1.000 31.95000 257 TYR B C 1
ATOM 4179 O O . TYR B 1 257 ? 10.85100 40.79300 341.06700 1.000 30.57000 257 TYR B O 1
ATOM 4188 N N . CYS B 1 258 ? 10.42400 41.15300 338.88800 1.000 31.42000 258 CYS B N 1
ATOM 4189 C CA . CYS B 1 258 ? 11.52400 42.09200 338.73900 1.000 33.16000 258 CYS B CA 1
ATOM 4190 C C . CYS B 1 258 ? 11.38300 43.28600 339.68200 1.000 34.18000 258 CYS B C 1
ATOM 4191 O O . CYS B 1 258 ? 12.35400 43.70100 340.33000 1.000 35.11000 258 CYS B O 1
ATOM 4194 N N . TYR B 1 259 ? 10.18200 43.86900 339.75800 1.000 31.54000 259 TYR B N 1
ATOM 4195 C CA . TYR B 1 259 ? 9.99000 45.02600 340.62300 1.000 32.20000 259 TYR B CA 1
ATOM 4196 C C . TYR B 1 259 ? 10.21800 44.66000 342.08400 1.000 35.69000 259 TYR B C 1
ATOM 4197 O O . TYR B 1 259 ? 10.76700 45.45800 342.85100 1.000 36.01000 259 TYR B O 1
ATOM 4206 N N . ALA B 1 260 ? 9.80400 43.45900 342.49000 1.000 33.32000 260 ALA B N 1
ATOM 4207 C CA . ALA B 1 260 ? 10.05400 43.02200 343.86000 1.000 33.60000 260 ALA B CA 1
ATOM 4208 C C . ALA B 1 260 ? 11.55200 42.90200 344.13500 1.000 34.49000 260 ALA B C 1
ATOM 4209 O O . ALA B 1 260 ? 12.03800 43.31000 345.19500 1.000 33.83000 260 ALA B O 1
ATOM 4211 N N . ARG B 1 261 ? 12.29500 42.32600 343.19300 1.000 36.12000 261 ARG B N 1
ATOM 4212 C CA . ARG B 1 261 ? 13.73900 42.20900 343.34300 1.000 35.62000 261 ARG B CA 1
ATOM 4213 C C . ARG B 1 261 ? 14.38500 43.58400 343.46800 1.000 37.51000 261 ARG B C 1
ATOM 4214 O O . ARG B 1 261 ? 15.23700 43.80300 344.33600 1.000 36.33000 261 ARG B O 1
ATOM 4230 N N . LYS B 1 263 ? 12.86300 46.63500 344.12900 1.000 34.91000 263 LYS B N 1
ATOM 4231 C CA . LYS B 1 263 ? 12.06000 47.68200 344.75300 1.000 34.65000 263 LYS B CA 1
ATOM 4232 C C . LYS B 1 263 ? 12.90600 48.55900 345.65800 1.000 39.09000 263 LYS B C 1
ATOM 4233 O O . LYS B 1 263 ? 12.73400 49.78900 345.69100 1.000 37.58000 263 LYS B O 1
ATOM 4239 N N . SER B 1 264 ? 13.84700 47.94000 346.37600 1.000 39.40000 264 SER B N 1
ATOM 4240 C CA . SER B 1 264 ? 14.72900 48.67500 347.27100 1.000 39.82000 264 SER B CA 1
ATOM 4241 C C . SER B 1 264 ? 15.58900 49.66400 346.50000 1.000 39.30000 264 SER B C 1
ATOM 4242 O O . SER B 1 264 ? 15.72800 50.82200 346.90500 1.000 38.33000 264 SER B O 1
ATOM 4245 N N . ASP B 1 265 ? 16.17200 49.22700 345.38700 1.000 37.69000 265 ASP B N 1
ATOM 4246 C CA . ASP B 1 265 ? 16.91100 50.15500 344.54400 1.000 39.65000 265 ASP B CA 1
ATOM 4247 C C . ASP B 1 265 ? 15.99600 51.25200 344.00100 1.000 38.93000 265 ASP B C 1
ATOM 4248 O O . ASP B 1 265 ? 16.33100 52.44200 344.07000 1.000 34.02000 265 ASP B O 1
ATOM 4253 N N . ILE B 1 266 ? 14.82400 50.86300 343.47300 1.000 37.22000 266 ILE B N 1
ATOM 4254 C CA . ILE B 1 266 ? 13.90000 51.82400 342.85800 1.000 37.54000 266 ILE B CA 1
ATOM 4255 C C . ILE B 1 266 ? 13.65300 53.00200 343.79400 1.000 36.05000 266 ILE B C 1
ATOM 4256 O O . ILE B 1 266 ? 13.82500 54.17200 343.42300 1.000 36.53000 266 ILE B O 1
ATOM 4261 N N . LEU B 1 267 ? 13.21200 52.70900 345.01700 1.000 35.58000 267 LEU B N 1
ATOM 4262 C CA . LEU B 1 267 ? 12.81600 53.78800 345.91100 1.000 37.42000 267 LEU B CA 1
ATOM 4263 C C . LEU B 1 267 ? 14.01900 54.62100 346.33100 1.000 40.33000 267 LEU B C 1
ATOM 4264 O O . LEU B 1 267 ? 13.87400 55.82700 346.56800 1.000 38.64000 267 LEU B O 1
ATOM 4269 N N . GLU B 1 268 ? 15.20300 53.99600 346.41100 1.000 38.28000 268 GLU B N 1
ATOM 4270 C CA . GLU B 1 268 ? 16.45200 54.73200 346.58200 1.000 37.84000 268 GLU B CA 1
ATOM 4271 C C . GLU B 1 268 ? 16.62500 55.75300 345.46200 1.000 39.43000 268 GLU B C 1
ATOM 4272 O O . GLU B 1 268 ? 16.76700 56.95600 345.71300 1.000 41.50000 268 GLU B O 1
ATOM 4278 N N . CYS B 1 269 ? 16.61400 55.27900 344.21200 1.000 37.65000 269 CYS B N 1
ATOM 4279 C CA . CYS B 1 269 ? 16.64500 56.16400 343.04800 1.000 38.10000 269 CYS B CA 1
ATOM 4280 C C . CYS B 1 269 ? 15.56900 57.23300 343.13400 1.000 38.20000 269 CYS B C 1
ATOM 4281 O O . CYS B 1 269 ? 15.82700 58.42300 342.91500 1.000 35.70000 269 CYS B O 1
ATOM 4284 N N . PHE B 1 270 ? 14.34400 56.80500 343.42700 1.000 35.72000 270 PHE B N 1
ATOM 4285 C CA . PHE B 1 270 ? 13.21500 57.71800 343.46800 1.000 34.52000 270 PHE B CA 1
ATOM 4286 C C . PHE B 1 270 ? 13.50100 58.90000 344.37300 1.000 35.31000 270 PHE B C 1
ATOM 4287 O O . PHE B 1 270 ? 13.30200 60.05700 343.98800 1.000 36.14000 270 PHE B O 1
ATOM 4295 N N . LYS B 1 271 ? 13.96800 58.62800 345.58500 1.000 34.19000 271 LYS B N 1
ATOM 4296 C CA . LYS B 1 271 ? 14.08600 59.70400 346.55600 1.000 37.44000 271 LYS B CA 1
ATOM 4297 C C . LYS B 1 271 ? 15.23200 60.64300 346.22500 1.000 36.95000 271 LYS B C 1
ATOM 4298 O O . LYS B 1 271 ? 15.15600 61.83300 346.53400 1.000 37.81000 271 LYS B O 1
ATOM 4304 N N . ARG B 1 272 ? 16.27800 60.15300 345.57200 1.000 38.16000 272 ARG B N 1
ATOM 4305 C CA . ARG B 1 272 ? 17.35900 61.05400 345.20900 1.000 40.41000 272 ARG B CA 1
ATOM 4306 C C . ARG B 1 272 ? 16.98600 61.88500 343.98900 1.000 40.05000 272 ARG B C 1
ATOM 4307 O O . ARG B 1 272 ? 16.96800 63.11800 344.05000 1.000 45.65000 272 ARG B O 1
ATOM 4315 N N . GLN B 1 273 ? 16.65100 61.21800 342.88100 1.000 38.21000 273 GLN B N 1
ATOM 4316 C CA . GLN B 1 273 ? 16.45200 61.91500 341.61200 1.000 38.84000 273 GLN B CA 1
ATOM 4317 C C . GLN B 1 273 ? 15.22100 62.80100 341.63100 1.000 40.66000 273 GLN B C 1
ATOM 4318 O O . GLN B 1 273 ? 15.25500 63.93400 341.12500 1.000 37.39000 273 GLN B O 1
ATOM 4324 N N . VAL B 1 274 ? 14.11500 62.28000 342.15800 1.000 40.77000 274 VAL B N 1
ATOM 4325 C CA . VAL B 1 274 ? 12.82400 62.95400 342.08500 1.000 37.75000 274 VAL B CA 1
ATOM 4326 C C . VAL B 1 274 ? 12.56100 63.77400 343.33600 1.000 38.25000 274 VAL B C 1
ATOM 4327 O O . VAL B 1 274 ? 12.28500 64.97300 343.25800 1.000 43.97000 274 VAL B O 1
ATOM 4331 N N . GLY B 1 275 ? 12.67600 63.16700 344.50900 1.000 35.39000 275 GLY B N 1
ATOM 4332 C CA . GLY B 1 275 ? 12.30800 63.86600 345.71700 1.000 36.69000 275 GLY B CA 1
ATOM 4333 C C . GLY B 1 275 ? 10.88300 63.50200 346.05500 1.000 40.89000 275 GLY B C 1
ATOM 4334 O O . GLY B 1 275 ? 10.43900 62.40400 345.71400 1.000 42.30000 275 GLY B O 1
ATOM 4335 N N . LYS B 1 276 ? 10.13400 64.39400 346.68300 1.000 41.65000 276 LYS B N 1
ATOM 4336 C CA . LYS B 1 276 ? 8.81000 63.99600 347.13500 1.000 45.61000 276 LYS B CA 1
ATOM 4337 C C . LYS B 1 276 ? 7.75800 64.24500 346.05600 1.000 42.62000 276 LYS B C 1
ATOM 4338 O O . LYS B 1 276 ? 7.90300 65.11500 345.19100 1.000 40.13000 276 LYS B O 1
ATOM 4344 N N . VAL B 1 277 ? 6.71800 63.41400 346.09100 1.000 38.74000 277 VAL B N 1
ATOM 4345 C CA . VAL B 1 277 ? 5.55000 63.52600 345.22700 1.000 39.37000 277 VAL B CA 1
ATOM 4346 C C . VAL B 1 277 ? 4.33000 63.48700 346.14000 1.000 40.20000 277 VAL B C 1
ATOM 4347 O O . VAL B 1 277 ? 4.25300 62.63000 347.02600 1.000 42.62000 277 VAL B O 1
ATOM 4351 N N . LYS B 1 278 ? 3.40100 64.43000 345.96700 1.000 38.76000 278 LYS B N 1
ATOM 4352 C CA . LYS B 1 278 ? 2.16100 64.44900 346.75100 1.000 40.88000 278 LYS B CA 1
ATOM 4353 C C . LYS B 1 278 ? 1.02800 63.90800 345.87900 1.000 40.38000 278 LYS B C 1
ATOM 4354 O O . LYS B 1 278 ? 0.46400 64.63800 345.06200 1.000 39.61000 278 LYS B O 1
ATOM 4360 N N . ASP B 1 279 ? 0.63900 62.64700 346.08900 1.000 43.59000 279 ASP B N 1
ATOM 4361 C CA . ASP B 1 279 ? 0.99600 61.85100 347.26500 1.000 44.83000 279 ASP B CA 1
ATOM 4362 C C . ASP B 1 279 ? 1.78100 60.56200 346.94600 1.000 42.77000 279 ASP B C 1
ATOM 4363 O O . ASP B 1 279 ? 1.79000 60.07000 345.81500 1.000 39.17000 279 ASP B O 1
#

Organism: Escherichia phage lambda (NCBI:txid2681611)

Sequence (540 aa):
KNGFYATYRSKNKGKDKRSINLSVFLNSLNHHLQVGSNYLYIHKIDGKTFLFTKTNDKSLVQKINRSKASVEDIKNSLADDESLGFPSFLFVEGDTIGFARTVFGPTTSDLTDFLIGKGSLSSGERVQIEPLRGTTKDDVHHFIGRTTVKVEAKLPVFGDILKVLGATDIEGELFDSLDIVIKPKFKRDIKKVAKDIIFNPSPQFSDISLRAKDEAGDLTEHYLSEKGHLSAPLNKVTNAEIAEEAYCYARKSDILECFKRQVGKVKDKNGFYATYRSKNKGKDKRSINLSVFLNSLLADNHHLQVGSNYLYIHKIDGKTFLFTKTNDKSLVQKINRSKASVEDIKNSLADDESLGFPSFLFVEGDTIGFARTVFGPTTSDLTDFLIGKGSLSSGERVQIEPLRGTTKDDVHHFIGRTTVKVEAKLPVFGDILKVLGATDIEGELFDSLDIVIKPKFKRDIKKVAKDIIFNPSPQFSDISLRAKDEAGDILTEHYLSEKGHLSAPLNKVTNAEIAEEAYCYARKSDILECFKRQVGKVKD